Protein AF-A0AAV7T1Q2-F1 (afdb_monomer_lite)

InterPro domains:
  IPR001915 Peptidase M48 [PF01435] (232-404)
  IPR051156 Mitochondrial and Outer Membrane Metalloprotease [PTHR22726] (115-430)

Radius of gyration: 31.78 Å; chains: 1; bounding box: 111×79×81 Å

Organism: Pleurodeles waltl (NCBI:txid8319)

Sequence (479 aa):
MTGPFHSNQQQNASTSRVFCDELKQLLSNPKLPPSYTSIPLGMITYNNSRSHRFLSSLTGRHTPPLNAHLQMGLYGALASKGFQISRHIHTSPRANLLIPPQVWLLLKPAQKLFAIIIGRSFRKWWKALPPNKQDLFKENVRRNKWKLLASLSALGVVFILFYFTHVEESPITGRSRLLVFRKEHYAFLTNLEYEGLIEEFKDQMLPERDPRHLVVQKVVDNLTKCNGDLPAISETKWDVHVVEKSEINAFVLPNGQIFVYTGLLEAVEDVHQLSYMLGHEIAHVLLEHTAEMGSVSHVLDFLFLISLMMIWAICPLDSLAVLGQWIQSKLKEFMFDKPYGRALEAEADKVGLQLAAKACVDIRAGPVFWQQMDLAGTLEGSPQIPEWLSTHPSHENRAEHLNRLLPEALKLRESCNCPALGDPDPRLVFLLTKRELLQNFHQEGTTAPESVNTNEMSLPPQVQEKHTVLAAGNALAKK

Secondary structure (DSSP, 8-state):
-----SSSHHHHHHHHHHHHHHHHHHHT------------S---------------------PPPP----------------------------------HHHHHHHHHHHHHHHHHHHHHHHHHHHHS-HHHHHHHHHHHHHTHHHHHHHHHHHHHHHHHHHHHHEEE-TTT--EEE--S-HHHHHHHHHHHHHHHHHHHTTTBPPTTSHHHHHHHHHHHHHHHHTTTSHHHHTSPPEEEEE--SS--EEE-TTSEEEEEHHHHHH-SSHHHHHHHHHHHHHHHHTTHHHHHHHHHHHHHHHHHHHHHHHHHH-SSHHHHHHHHHHHHHHHIIIIIHHHHHHHHHHHHHHHHHHHHHTT--TTHHHHHHHHHHHHHHHTTPPPPPGGG-SSPPHHHHHHHHHHHHHHHHHHHHHTTPPPPPSSPHHHHHHHHHHHHHHHHHHHHH-----------------------SS--------

Structure (mmCIF, N/CA/C/O backbone):
data_AF-A0AAV7T1Q2-F1
#
_entry.id   AF-A0AAV7T1Q2-F1
#
loop_
_atom_site.group_PDB
_atom_site.id
_atom_site.type_symbol
_atom_site.label_atom_id
_atom_site.label_alt_id
_atom_site.label_comp_id
_atom_site.label_asym_id
_atom_site.label_entity_id
_atom_site.label_seq_id
_atom_site.pdbx_PDB_ins_code
_atom_site.Cartn_x
_atom_site.Cartn_y
_atom_site.Cartn_z
_atom_site.occupancy
_atom_site.B_iso_or_equiv
_atom_site.auth_seq_id
_atom_site.auth_comp_id
_atom_site.auth_asym_id
_atom_site.auth_atom_id
_atom_site.pdbx_PDB_model_num
ATOM 1 N N . MET A 1 1 ? -6.227 -33.404 -3.892 1.00 30.22 1 MET A N 1
ATOM 2 C CA . MET A 1 1 ? -6.908 -33.353 -5.201 1.00 30.22 1 MET A CA 1
ATOM 3 C C . MET A 1 1 ? -6.366 -32.144 -5.941 1.00 30.22 1 MET A C 1
ATOM 5 O O . MET A 1 1 ? -6.645 -31.023 -5.549 1.00 30.22 1 MET A O 1
ATOM 9 N N . THR A 1 2 ? -5.482 -32.382 -6.902 1.00 35.16 2 THR A N 1
ATOM 10 C CA . THR A 1 2 ? -4.824 -31.374 -7.742 1.00 35.16 2 THR A CA 1
ATOM 11 C C . THR A 1 2 ? -5.801 -30.897 -8.821 1.00 35.16 2 THR A C 1
ATOM 13 O O . THR A 1 2 ? -6.158 -31.676 -9.703 1.00 35.16 2 THR A O 1
ATOM 16 N N . GLY A 1 3 ? -6.280 -29.655 -8.705 1.00 26.55 3 GLY A N 1
ATOM 17 C CA . GLY A 1 3 ? -7.127 -28.965 -9.691 1.00 26.55 3 GLY A CA 1
ATOM 18 C C . GLY A 1 3 ? -6.313 -28.087 -10.660 1.00 26.55 3 GLY A C 1
ATOM 19 O O . GLY A 1 3 ? -5.124 -27.879 -10.430 1.00 26.55 3 GLY A O 1
ATOM 20 N N . PRO A 1 4 ? -6.909 -27.617 -11.769 1.00 34.19 4 PRO A N 1
ATOM 21 C CA . PRO A 1 4 ? -6.263 -27.583 -13.080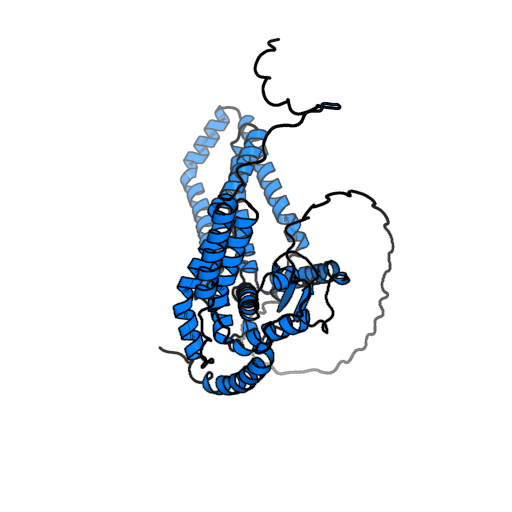 1.00 34.19 4 PRO A CA 1
ATOM 22 C C . PRO A 1 4 ? -5.568 -26.245 -13.380 1.00 34.19 4 PRO A C 1
ATOM 24 O O . PRO A 1 4 ? -6.217 -25.281 -13.762 1.00 34.19 4 PRO A O 1
ATOM 27 N N . PHE A 1 5 ? -4.237 -26.202 -13.279 1.00 35.53 5 PHE A N 1
ATOM 28 C CA . PHE A 1 5 ? -3.419 -25.056 -13.721 1.00 35.53 5 PHE A CA 1
ATOM 29 C C . PHE A 1 5 ? -2.626 -25.311 -15.020 1.00 35.53 5 PHE A C 1
ATOM 31 O O . PHE A 1 5 ? -2.004 -24.396 -15.550 1.00 35.53 5 PHE A O 1
ATOM 38 N N . HIS A 1 6 ? -2.650 -26.530 -15.574 1.00 33.78 6 HIS A N 1
ATOM 39 C CA . HIS A 1 6 ? -1.705 -26.913 -16.634 1.00 33.78 6 HIS A CA 1
ATOM 40 C C . HIS A 1 6 ? -2.164 -26.702 -18.088 1.00 33.78 6 HIS A C 1
ATOM 42 O O . HIS A 1 6 ? -1.306 -26.627 -18.964 1.00 33.78 6 HIS A O 1
ATOM 48 N N . SER A 1 7 ? -3.461 -26.576 -18.395 1.00 30.11 7 SER A N 1
ATOM 49 C CA . SER A 1 7 ? -3.906 -26.551 -19.805 1.00 30.11 7 SER A CA 1
ATOM 50 C C . SER A 1 7 ? -3.884 -25.166 -20.469 1.00 30.11 7 SER A C 1
ATOM 52 O O . SER A 1 7 ? -3.727 -25.095 -21.683 1.00 30.11 7 SER A O 1
ATOM 54 N N . ASN A 1 8 ? -3.976 -24.067 -19.708 1.00 33.72 8 ASN A N 1
ATOM 55 C CA . ASN A 1 8 ? -3.970 -22.702 -20.270 1.00 33.72 8 ASN A CA 1
ATOM 56 C C . ASN A 1 8 ? -2.561 -22.097 -20.443 1.00 33.72 8 ASN A C 1
ATOM 58 O O . ASN A 1 8 ? -2.409 -21.074 -21.107 1.00 33.72 8 ASN A O 1
ATOM 62 N N . GLN A 1 9 ? -1.511 -22.731 -19.906 1.00 39.84 9 GLN A N 1
ATOM 63 C CA . GLN A 1 9 ? -0.128 -22.241 -20.018 1.00 39.84 9 GLN A CA 1
ATOM 64 C C . GLN A 1 9 ? 0.452 -22.357 -21.439 1.00 39.84 9 GLN A C 1
ATOM 66 O O . GLN A 1 9 ? 1.256 -21.520 -21.845 1.00 39.84 9 GLN A O 1
ATOM 71 N N . GLN A 1 10 ? 0.053 -23.367 -22.222 1.00 32.31 10 GLN A N 1
ATOM 72 C CA . GLN A 1 10 ? 0.663 -23.625 -23.535 1.00 32.31 10 GLN A CA 1
ATOM 73 C C . GLN A 1 10 ? 0.197 -22.669 -24.643 1.00 32.31 10 GLN A C 1
ATOM 75 O O . GLN A 1 10 ? 1.005 -22.319 -25.502 1.00 32.31 10 GLN A O 1
ATOM 80 N N . GLN A 1 11 ? -1.058 -22.205 -24.624 1.00 30.73 11 GLN A N 1
ATOM 81 C CA . GLN A 1 11 ? -1.548 -21.231 -25.611 1.00 30.73 11 GLN A CA 1
ATOM 82 C C . GLN A 1 11 ? -1.001 -19.819 -25.343 1.00 30.73 11 GLN A C 1
ATOM 84 O O . GLN A 1 11 ? -0.517 -19.172 -26.274 1.00 30.73 11 GLN A O 1
ATOM 89 N N . ASN A 1 12 ? -0.936 -19.395 -24.076 1.00 42.00 12 ASN A N 1
ATOM 90 C CA . ASN A 1 12 ? -0.398 -18.084 -23.682 1.00 42.00 12 ASN A CA 1
ATOM 91 C C . ASN A 1 12 ? 1.118 -17.944 -23.939 1.00 42.00 12 ASN A C 1
ATOM 93 O O . ASN A 1 12 ? 1.607 -16.848 -24.216 1.00 42.00 12 ASN A O 1
ATOM 97 N N . ALA A 1 13 ? 1.864 -19.056 -23.949 1.00 36.94 13 ALA A N 1
ATOM 98 C CA . ALA A 1 13 ? 3.296 -19.083 -24.268 1.00 36.94 13 ALA A CA 1
ATOM 99 C C . ALA A 1 13 ? 3.625 -18.776 -25.745 1.00 36.94 13 ALA A C 1
ATOM 101 O O . ALA A 1 13 ? 4.791 -18.552 -26.080 1.00 36.94 13 ALA A O 1
ATOM 102 N N . SER A 1 14 ? 2.634 -18.807 -26.644 1.00 32.53 14 SER A N 1
ATOM 103 C CA . SER A 1 14 ? 2.815 -18.482 -28.068 1.00 32.53 14 SER A CA 1
ATOM 104 C C . SER A 1 14 ? 2.631 -16.985 -28.347 1.00 32.53 14 SER A C 1
ATOM 106 O O . SER A 1 14 ? 3.422 -16.392 -29.075 1.00 32.53 14 SER A O 1
ATOM 108 N N . THR A 1 15 ? 1.661 -16.352 -27.684 1.00 38.06 15 THR A N 1
ATOM 109 C CA . THR A 1 15 ? 1.371 -14.914 -27.783 1.00 38.06 15 THR A CA 1
ATOM 110 C C . THR A 1 15 ? 2.404 -14.070 -27.028 1.00 38.06 15 THR A C 1
ATOM 112 O O . THR A 1 15 ? 2.799 -13.011 -27.506 1.00 38.06 15 THR A O 1
ATOM 115 N N . SER A 1 16 ? 2.923 -14.578 -25.901 1.00 43.94 16 SER A N 1
ATOM 116 C CA . SER A 1 16 ? 4.033 -13.965 -25.152 1.00 43.94 16 SER A CA 1
ATOM 117 C C . SER A 1 16 ? 5.352 -13.949 -25.949 1.00 43.94 16 SER A C 1
ATOM 119 O O . SER A 1 16 ? 6.086 -12.964 -25.905 1.00 43.94 16 SER A O 1
ATOM 121 N N . ARG A 1 17 ? 5.623 -14.978 -26.771 1.00 40.69 17 ARG A N 1
ATOM 122 C CA . ARG A 1 17 ? 6.843 -15.066 -27.599 1.00 40.69 17 ARG A CA 1
ATOM 123 C C . ARG A 1 17 ? 6.948 -13.972 -28.663 1.00 40.69 17 ARG A C 1
ATOM 125 O O . ARG A 1 17 ? 8.002 -13.359 -28.783 1.00 40.69 17 ARG A O 1
ATOM 132 N N . VAL A 1 18 ? 5.867 -13.711 -29.401 1.00 41.66 18 VAL A N 1
ATOM 133 C CA . VAL A 1 18 ? 5.859 -12.714 -30.492 1.00 41.66 18 VAL A CA 1
ATOM 134 C C . VAL A 1 18 ? 6.103 -11.300 -29.953 1.00 41.66 18 VAL A C 1
ATOM 136 O O . VAL A 1 18 ? 6.809 -10.515 -30.577 1.00 41.66 18 VAL A O 1
ATOM 139 N N . PHE A 1 19 ? 5.595 -11.000 -28.754 1.00 39.97 19 PHE A N 1
ATOM 140 C CA . PHE A 1 19 ? 5.717 -9.675 -28.148 1.00 39.97 19 PHE A CA 1
ATOM 141 C C . PHE A 1 19 ? 7.036 -9.479 -27.377 1.00 39.97 19 PHE A C 1
ATOM 143 O O . PHE A 1 19 ? 7.607 -8.391 -27.409 1.00 39.97 19 PHE A O 1
ATOM 150 N N . CYS A 1 20 ? 7.590 -10.527 -26.749 1.00 41.19 20 CYS A N 1
ATOM 151 C CA . CYS A 1 20 ? 8.935 -10.470 -26.159 1.00 41.19 20 CYS A CA 1
ATOM 152 C C . CYS A 1 20 ? 10.026 -10.184 -27.207 1.00 41.19 20 CYS A C 1
ATOM 154 O O . CYS A 1 20 ? 11.028 -9.546 -26.880 1.00 41.19 20 CYS A O 1
ATOM 156 N N . ASP A 1 21 ? 9.840 -10.621 -28.455 1.00 37.75 21 ASP A N 1
ATOM 157 C CA . ASP A 1 21 ? 10.776 -10.329 -29.543 1.00 37.75 21 ASP A CA 1
ATOM 158 C C . ASP A 1 21 ? 10.615 -8.895 -30.103 1.00 37.75 21 ASP A C 1
ATOM 160 O O . ASP A 1 21 ? 11.623 -8.274 -30.442 1.00 37.75 21 ASP A O 1
ATOM 164 N N . GLU A 1 22 ? 9.413 -8.299 -30.084 1.00 40.31 22 GLU A N 1
ATOM 165 C CA . GLU A 1 22 ? 9.223 -6.852 -30.337 1.00 40.31 22 GLU A CA 1
ATOM 166 C C . GLU A 1 22 ? 9.807 -5.983 -29.206 1.00 40.31 22 GLU A C 1
ATOM 168 O O . GLU A 1 22 ? 10.406 -4.933 -29.459 1.00 40.31 22 GLU A O 1
ATOM 173 N N . LEU A 1 23 ? 9.721 -6.446 -27.951 1.00 44.62 23 LEU A N 1
ATOM 174 C CA . LEU A 1 23 ? 10.321 -5.779 -26.792 1.00 44.62 23 LEU A CA 1
ATOM 175 C C . LEU A 1 23 ? 11.858 -5.799 -26.868 1.00 44.62 23 LEU A C 1
ATOM 177 O O . LEU A 1 23 ? 12.490 -4.811 -26.511 1.00 44.62 23 LEU A O 1
ATOM 181 N N . LYS A 1 24 ? 12.479 -6.863 -27.404 1.00 40.62 24 LYS A N 1
ATOM 182 C CA . LYS A 1 24 ? 13.938 -6.912 -27.646 1.00 40.62 24 LYS A CA 1
ATOM 183 C C . LYS A 1 24 ? 14.424 -5.834 -28.614 1.00 40.62 24 LYS A C 1
ATOM 185 O O . LYS A 1 24 ? 15.546 -5.364 -28.449 1.00 40.62 24 LYS A O 1
ATOM 190 N N . GLN A 1 25 ? 13.621 -5.433 -29.602 1.00 38.41 25 GLN A N 1
ATOM 191 C CA . GLN A 1 25 ? 13.985 -4.381 -30.565 1.00 38.41 25 GLN A CA 1
ATOM 192 C C . GLN A 1 25 ? 13.845 -2.959 -29.997 1.00 38.41 25 GLN A C 1
ATOM 194 O O . GLN A 1 25 ? 14.485 -2.037 -30.494 1.00 38.41 25 GLN A O 1
ATOM 199 N N . LEU A 1 26 ? 13.042 -2.778 -28.944 1.00 39.50 26 LEU A N 1
ATOM 200 C CA . LEU A 1 26 ? 12.856 -1.495 -28.256 1.00 39.50 26 LEU A CA 1
ATOM 201 C C . LEU A 1 26 ? 13.727 -1.356 -26.993 1.00 39.50 26 LEU A C 1
ATOM 203 O O . LEU A 1 26 ? 14.241 -0.273 -26.734 1.00 39.50 26 LEU A O 1
ATOM 207 N N . LEU A 1 27 ? 13.952 -2.443 -26.245 1.00 45.72 27 LEU A N 1
ATOM 208 C CA . LEU A 1 27 ? 14.825 -2.502 -25.061 1.00 45.72 27 LEU A CA 1
ATOM 209 C C . LEU A 1 27 ? 16.320 -2.549 -25.401 1.00 45.72 27 LEU A C 1
ATOM 211 O O . LEU A 1 27 ? 17.159 -2.397 -24.520 1.00 45.72 27 LEU A O 1
ATOM 215 N N . SER A 1 28 ? 16.671 -2.735 -26.675 1.00 39.62 28 SER A N 1
ATOM 216 C CA . SER A 1 28 ? 18.051 -2.612 -27.158 1.00 39.62 28 SER A CA 1
ATOM 217 C C . SER A 1 28 ? 18.525 -1.156 -27.256 1.00 39.62 28 SER A C 1
ATOM 219 O O . SER A 1 28 ? 19.693 -0.925 -27.565 1.00 39.62 28 SER A O 1
ATOM 221 N N . ASN A 1 29 ? 17.665 -0.177 -26.939 1.00 38.78 29 ASN A N 1
ATOM 222 C CA . ASN A 1 29 ? 18.062 1.210 -26.726 1.00 38.78 29 ASN A CA 1
ATOM 223 C C . ASN A 1 29 ? 17.765 1.628 -25.267 1.00 38.78 29 ASN A C 1
ATOM 225 O O . ASN A 1 29 ? 16.670 2.102 -24.968 1.00 38.78 29 ASN A O 1
ATOM 229 N N . PRO A 1 30 ? 18.715 1.422 -24.336 1.00 39.88 30 PRO A N 1
ATOM 230 C CA . PRO A 1 30 ? 18.484 1.517 -22.890 1.00 39.88 30 PRO A CA 1
ATOM 231 C C . PRO A 1 30 ? 18.443 2.950 -22.343 1.00 39.88 30 PRO A C 1
ATOM 233 O O . PRO A 1 30 ? 18.282 3.139 -21.144 1.00 39.88 30 PRO A O 1
ATOM 236 N N . LYS A 1 31 ? 18.615 3.975 -23.184 1.00 35.12 31 LYS A N 1
ATOM 237 C CA . LYS A 1 31 ? 18.637 5.365 -22.726 1.00 35.12 31 LYS A CA 1
ATOM 238 C C . LYS A 1 31 ? 17.282 6.017 -22.974 1.00 35.12 31 LYS A C 1
ATOM 240 O O . LYS A 1 31 ? 16.915 6.266 -24.123 1.00 35.12 31 LYS A O 1
ATOM 245 N N . LEU A 1 32 ? 16.585 6.361 -21.888 1.00 42.50 32 LEU A N 1
ATOM 246 C CA . LEU A 1 32 ? 15.683 7.516 -21.894 1.00 42.50 32 LEU A CA 1
ATOM 247 C C . LEU A 1 32 ? 16.417 8.699 -22.564 1.00 42.50 32 LEU A C 1
ATOM 249 O O . LEU A 1 32 ? 17.643 8.797 -22.429 1.00 42.50 32 LEU A O 1
ATOM 253 N N . PRO A 1 33 ? 15.725 9.546 -23.352 1.00 29.47 33 PRO A N 1
ATOM 254 C CA . PRO A 1 33 ? 16.381 10.603 -24.116 1.00 29.47 33 PRO A CA 1
ATOM 255 C C . PRO A 1 33 ? 17.316 11.417 -23.208 1.00 29.47 33 PRO A C 1
ATOM 257 O O . PRO A 1 33 ? 16.921 11.778 -22.100 1.00 29.47 33 PRO A O 1
ATOM 260 N N . PRO A 1 34 ? 18.564 11.681 -23.636 1.00 29.47 34 PRO A N 1
ATOM 261 C CA . PRO A 1 34 ? 19.536 12.338 -22.789 1.00 29.47 34 PRO A CA 1
ATOM 262 C C . PRO A 1 34 ? 19.145 13.806 -22.644 1.00 29.47 34 PRO A C 1
ATOM 264 O O . PRO A 1 34 ? 19.302 14.601 -23.568 1.00 29.47 34 PRO A O 1
ATOM 267 N N . SER A 1 35 ? 18.686 14.177 -21.460 1.00 31.19 35 SER A N 1
ATOM 268 C CA . SER A 1 35 ? 18.741 15.554 -20.995 1.00 31.19 35 SER A CA 1
ATOM 269 C C . SER A 1 35 ? 19.265 15.539 -19.566 1.00 31.19 35 SER A C 1
ATOM 271 O O . SER A 1 35 ? 18.611 15.021 -18.670 1.00 31.19 35 SER A O 1
ATOM 273 N N . TYR A 1 36 ? 20.464 16.110 -19.414 1.00 31.45 36 TYR A N 1
ATOM 274 C CA . TYR A 1 36 ? 21.195 16.374 -18.169 1.00 31.45 36 TYR A CA 1
ATOM 275 C C . TYR A 1 36 ? 22.002 15.216 -17.559 1.00 31.45 36 TYR A C 1
ATOM 277 O O . TYR A 1 36 ? 21.987 14.978 -16.359 1.00 31.45 36 TYR A O 1
ATOM 285 N N . THR A 1 37 ? 22.882 14.602 -18.359 1.00 27.62 37 THR A N 1
ATOM 286 C CA . THR A 1 37 ? 24.175 14.133 -17.825 1.00 27.62 37 THR A CA 1
ATOM 287 C C . THR A 1 37 ? 25.072 15.333 -17.534 1.00 27.62 37 THR A C 1
ATOM 289 O O . THR A 1 37 ? 25.937 15.701 -18.325 1.00 27.62 37 THR A O 1
ATOM 292 N N . SER A 1 38 ? 24.828 15.957 -16.393 1.00 25.98 38 SER A N 1
ATOM 293 C CA . SER A 1 38 ? 25.818 16.694 -15.621 1.00 25.98 38 SER A CA 1
ATOM 294 C C . SER A 1 38 ? 25.221 16.841 -14.235 1.00 25.98 38 SER A C 1
ATOM 296 O O . SER A 1 38 ? 24.263 17.588 -14.059 1.00 25.98 38 SER A O 1
ATOM 298 N N . ILE A 1 39 ? 25.770 16.120 -13.267 1.00 27.19 39 ILE A N 1
ATOM 299 C CA . ILE A 1 39 ? 25.642 16.490 -11.866 1.00 27.19 39 ILE A CA 1
ATOM 300 C C . ILE A 1 39 ? 26.695 17.582 -11.644 1.00 27.19 39 ILE A C 1
ATOM 302 O O . ILE A 1 39 ? 27.881 17.256 -11.590 1.00 27.19 39 ILE A O 1
ATOM 306 N N . PRO A 1 40 ? 26.342 18.870 -11.518 1.00 24.72 40 PRO A N 1
ATOM 307 C CA . PRO A 1 40 ? 27.073 19.741 -10.629 1.00 24.72 40 PRO A CA 1
ATOM 308 C C . PRO A 1 40 ? 26.441 19.597 -9.242 1.00 24.72 40 PRO A C 1
ATOM 310 O O . PRO A 1 40 ? 25.278 19.942 -9.032 1.00 24.72 40 PRO A O 1
ATOM 313 N N . LEU A 1 41 ? 27.219 19.094 -8.280 1.00 30.95 41 LEU A N 1
ATOM 314 C CA . LEU A 1 41 ? 26.967 19.341 -6.862 1.00 30.95 41 LEU A CA 1
ATOM 315 C C . LEU A 1 41 ? 26.940 20.869 -6.667 1.00 30.95 41 LEU A C 1
ATOM 317 O O . LEU A 1 41 ? 27.984 21.514 -6.598 1.00 30.95 41 LEU A O 1
ATOM 321 N N . GLY A 1 42 ? 25.753 21.470 -6.647 1.00 29.39 42 GLY A N 1
ATOM 322 C CA . GLY A 1 42 ? 25.614 22.909 -6.461 1.00 29.39 42 GLY A CA 1
ATOM 323 C C . GLY A 1 42 ? 24.217 23.426 -6.781 1.00 29.39 42 GLY A C 1
ATOM 324 O O . GLY A 1 42 ? 23.853 23.542 -7.942 1.00 29.39 42 GLY A O 1
ATOM 325 N N . MET A 1 43 ? 23.508 23.840 -5.726 1.00 25.77 43 MET A N 1
ATOM 326 C CA . MET A 1 43 ? 22.202 24.523 -5.700 1.00 25.77 43 MET A CA 1
ATOM 327 C C . MET A 1 43 ? 20.942 23.645 -5.699 1.00 25.77 43 MET A C 1
ATOM 329 O O . MET A 1 43 ? 20.127 23.694 -6.613 1.00 25.77 43 MET A O 1
ATOM 333 N N . ILE A 1 44 ? 20.682 22.991 -4.564 1.00 25.56 44 ILE A N 1
ATOM 334 C CA . ILE A 1 44 ? 19.310 22.885 -4.048 1.00 25.56 44 ILE A CA 1
ATOM 335 C C . ILE A 1 44 ? 19.177 23.938 -2.943 1.00 25.56 44 ILE A C 1
ATOM 337 O O . ILE A 1 44 ? 19.431 23.681 -1.769 1.00 25.56 44 ILE A O 1
ATOM 341 N N . THR A 1 45 ? 18.834 25.169 -3.322 1.00 24.28 45 THR A N 1
ATOM 342 C CA . THR A 1 45 ? 18.328 26.173 -2.379 1.00 24.28 45 THR A CA 1
ATOM 343 C C . THR A 1 45 ? 16.811 26.225 -2.517 1.00 24.28 45 THR A C 1
ATOM 345 O O . THR A 1 45 ? 16.250 26.856 -3.409 1.00 24.28 45 THR A O 1
ATOM 348 N N . TYR A 1 46 ? 16.132 25.517 -1.616 1.00 27.70 46 TYR A N 1
ATOM 349 C CA . TYR A 1 46 ? 14.680 25.556 -1.458 1.00 27.70 46 TYR A CA 1
ATOM 350 C C . TYR A 1 46 ? 14.266 26.963 -0.997 1.00 27.70 46 TYR A C 1
ATOM 352 O O . TYR A 1 46 ? 14.460 27.328 0.164 1.00 27.70 46 TYR A O 1
ATOM 360 N N . ASN A 1 47 ? 13.715 27.784 -1.896 1.00 23.72 47 ASN A N 1
ATOM 361 C CA . ASN A 1 47 ? 13.175 29.089 -1.522 1.00 23.72 47 ASN A CA 1
ATOM 362 C C . ASN A 1 47 ? 11.698 28.954 -1.136 1.00 23.72 47 ASN A C 1
ATOM 364 O O . ASN A 1 47 ? 10.798 28.909 -1.972 1.00 23.72 47 ASN A O 1
ATOM 368 N N . ASN A 1 48 ? 11.470 28.877 0.169 1.00 26.09 48 ASN A N 1
ATOM 369 C CA . ASN A 1 48 ? 10.160 28.844 0.793 1.00 26.09 48 ASN A CA 1
ATOM 370 C C . ASN A 1 48 ? 9.643 30.282 0.973 1.00 26.09 48 ASN A C 1
ATOM 372 O O . ASN A 1 48 ? 9.964 30.932 1.965 1.00 26.09 48 ASN A O 1
ATOM 376 N N . SER A 1 49 ? 8.859 30.807 0.025 1.00 24.20 49 SER A N 1
ATOM 377 C CA . SER A 1 49 ? 7.981 31.957 0.295 1.00 24.20 49 SER A CA 1
ATOM 378 C C . SER A 1 49 ? 6.915 32.180 -0.786 1.00 24.20 49 SER A C 1
ATOM 380 O O . SER A 1 49 ? 7.191 32.723 -1.849 1.00 24.20 49 SER A O 1
ATOM 382 N N . ARG A 1 50 ? 5.648 31.891 -0.469 1.00 24.39 50 ARG A N 1
ATOM 383 C CA . ARG A 1 50 ? 4.613 32.939 -0.381 1.00 24.39 50 ARG A CA 1
ATOM 384 C C . ARG A 1 50 ? 3.271 32.383 0.063 1.00 24.39 50 ARG A C 1
ATOM 386 O O . ARG A 1 50 ? 2.709 31.458 -0.505 1.00 24.39 50 ARG A O 1
ATOM 393 N N . SER A 1 51 ? 2.765 33.033 1.093 1.00 23.80 51 SER A N 1
ATOM 394 C CA . SER A 1 51 ? 1.493 32.808 1.738 1.00 23.80 51 SER A CA 1
ATOM 395 C C . SER A 1 51 ? 0.442 33.823 1.264 1.00 23.80 51 SER A C 1
ATOM 397 O O . SER A 1 51 ? 0.765 34.952 0.906 1.00 23.80 51 SER A O 1
ATOM 399 N N . HIS A 1 52 ? -0.822 33.394 1.367 1.00 25.28 52 HIS A N 1
ATOM 400 C CA . HIS A 1 52 ? -2.068 34.171 1.441 1.00 25.28 52 HIS A CA 1
ATOM 401 C C . HIS A 1 52 ? -2.483 35.044 0.242 1.00 25.28 52 HIS A C 1
ATOM 403 O O . HIS A 1 52 ? -1.890 36.083 -0.024 1.00 25.28 52 HIS A O 1
ATOM 409 N N . ARG A 1 53 ? -3.696 34.792 -0.279 1.00 24.25 53 ARG A N 1
ATOM 410 C CA . ARG A 1 53 ? -4.987 35.396 0.150 1.00 24.25 53 ARG A CA 1
ATOM 411 C C . ARG A 1 53 ? -5.926 35.448 -1.072 1.00 24.25 53 ARG A C 1
ATOM 413 O O . ARG A 1 53 ? -5.532 36.014 -2.077 1.00 24.25 53 ARG A O 1
ATOM 420 N N . PHE A 1 54 ? -7.143 34.906 -0.982 1.00 23.91 54 PHE A N 1
ATOM 421 C CA . PHE A 1 54 ? -8.415 35.641 -1.141 1.00 23.91 54 PHE A CA 1
ATOM 422 C C . PHE A 1 54 ? -9.612 34.685 -1.268 1.00 23.91 54 PHE A C 1
ATOM 424 O O . PHE A 1 54 ? -9.661 33.808 -2.120 1.00 23.91 54 PHE A O 1
ATOM 431 N N . LEU A 1 55 ? -10.577 34.891 -0.372 1.00 23.16 55 LEU A N 1
ATOM 432 C CA . LEU A 1 55 ? -11.921 34.327 -0.388 1.00 23.16 55 LEU A CA 1
ATOM 433 C C . LEU A 1 55 ? -12.874 35.260 -1.150 1.00 23.16 55 LEU A C 1
ATOM 435 O O . LEU A 1 55 ? -12.654 36.469 -1.205 1.00 23.16 55 LEU A O 1
ATOM 439 N N . SER A 1 56 ? -14.005 34.667 -1.539 1.00 23.98 56 SER A N 1
ATOM 440 C CA . SER A 1 56 ? -15.309 35.248 -1.900 1.00 23.98 56 SER A CA 1
ATOM 441 C C . SER A 1 56 ? -15.641 35.316 -3.394 1.00 23.98 56 SER A C 1
ATOM 443 O O . SER A 1 56 ? -15.129 36.138 -4.139 1.00 23.98 56 SER A O 1
ATOM 445 N N . SER A 1 57 ? -16.594 34.476 -3.802 1.00 24.55 57 SER A N 1
ATOM 446 C CA . SER A 1 57 ? -17.858 34.944 -4.378 1.00 24.55 57 SER A CA 1
ATOM 447 C C . SER A 1 57 ? -18.839 33.773 -4.475 1.00 24.55 57 SER A C 1
ATOM 449 O O . SER A 1 57 ? -18.569 32.752 -5.100 1.00 24.55 57 SER A O 1
ATOM 451 N N . LEU A 1 58 ? -19.965 33.926 -3.785 1.00 25.59 58 LEU A N 1
ATOM 452 C CA . LEU A 1 58 ? -21.145 33.077 -3.852 1.00 25.59 58 LEU A CA 1
ATOM 453 C C . LEU A 1 58 ? -22.063 33.561 -4.983 1.00 25.59 58 LEU A C 1
ATOM 455 O O . LEU A 1 58 ? -22.097 34.745 -5.305 1.00 25.59 58 LEU A O 1
ATOM 459 N N . THR A 1 59 ? -22.948 32.649 -5.384 1.00 26.67 59 THR A N 1
ATOM 460 C CA . THR A 1 59 ? -24.258 32.838 -6.038 1.00 26.67 59 THR A CA 1
ATOM 461 C C . THR A 1 59 ? -24.321 32.612 -7.550 1.00 26.67 59 THR A C 1
ATOM 463 O O . THR A 1 59 ? -23.732 33.318 -8.354 1.00 26.67 59 THR A O 1
ATOM 466 N N . GLY A 1 60 ? -25.127 31.614 -7.917 1.00 25.84 60 GLY A N 1
ATOM 467 C CA . GLY A 1 60 ? -25.517 31.304 -9.288 1.00 25.84 60 GLY A CA 1
ATOM 468 C C . GLY A 1 60 ? -26.432 30.082 -9.316 1.00 25.84 60 GLY A C 1
ATOM 469 O O . GLY A 1 60 ? -26.001 28.987 -9.647 1.00 25.84 60 GLY A O 1
ATOM 470 N N . ARG A 1 61 ? -27.687 30.254 -8.880 1.00 26.42 61 ARG A N 1
ATOM 471 C CA . ARG A 1 61 ? -28.757 29.253 -9.027 1.00 26.42 61 ARG A CA 1
ATOM 472 C C . ARG A 1 61 ? -29.075 29.073 -10.511 1.00 26.42 61 ARG A C 1
ATOM 474 O O . ARG A 1 61 ? -29.366 30.070 -11.157 1.00 26.42 61 ARG A O 1
ATOM 481 N N . HIS A 1 62 ? -29.193 27.835 -10.984 1.00 30.34 62 HIS A N 1
ATOM 482 C CA . HIS A 1 62 ? -30.076 27.517 -12.106 1.00 30.34 62 HIS A CA 1
ATOM 483 C C . HIS A 1 62 ? -30.775 26.169 -11.887 1.00 30.34 62 HIS A C 1
ATOM 485 O O . HIS A 1 62 ? -30.155 25.134 -11.669 1.00 30.34 62 HIS A O 1
ATOM 491 N N . THR A 1 63 ? -32.102 26.239 -11.893 1.00 31.11 63 THR A N 1
ATOM 492 C CA . THR A 1 63 ? -33.080 25.146 -11.890 1.00 31.11 63 THR A CA 1
ATOM 493 C C . THR A 1 63 ? -33.214 24.525 -13.287 1.00 31.11 63 THR A C 1
ATOM 495 O O . THR A 1 63 ? -33.182 25.283 -14.259 1.00 31.11 63 THR A O 1
ATOM 498 N N . PRO A 1 64 ? -33.463 23.210 -13.425 1.00 32.84 64 PRO A N 1
ATOM 499 C CA . PRO A 1 64 ? -33.822 22.594 -14.703 1.00 32.84 64 PRO A CA 1
ATOM 500 C C . PRO A 1 64 ? -35.352 22.570 -14.911 1.00 32.84 64 PRO A C 1
ATOM 502 O O . PRO A 1 64 ? -36.092 22.525 -13.923 1.00 32.84 64 PRO A O 1
ATOM 505 N N . PRO A 1 65 ? -35.864 22.553 -16.156 1.00 34.62 65 PRO A N 1
ATOM 506 C CA . PRO A 1 65 ? -37.275 22.295 -16.401 1.00 34.62 65 PRO A CA 1
ATOM 507 C C . PRO A 1 65 ? -37.560 20.796 -16.577 1.00 34.62 65 PRO A C 1
ATOM 509 O O . PRO A 1 65 ? -36.864 20.080 -17.296 1.00 34.62 65 PRO A O 1
ATOM 512 N N . LEU A 1 66 ? -38.643 20.355 -15.933 1.00 28.02 66 LEU A N 1
ATOM 513 C CA . LEU A 1 66 ? -39.408 19.164 -16.293 1.00 28.02 66 LEU A CA 1
ATOM 514 C C . LEU A 1 66 ? -40.067 19.365 -17.664 1.00 28.02 66 LEU A C 1
ATOM 516 O O . LEU A 1 66 ? -40.630 20.426 -17.918 1.00 28.02 66 LEU A O 1
ATOM 520 N N . ASN A 1 67 ? -40.149 18.297 -18.456 1.00 28.92 67 ASN A N 1
ATOM 521 C CA . ASN A 1 67 ? -41.339 18.033 -19.258 1.00 28.92 67 ASN A CA 1
ATOM 522 C C . ASN A 1 67 ? -41.615 16.531 -19.328 1.00 28.92 67 ASN A C 1
ATOM 524 O O . ASN A 1 67 ? -40.730 15.713 -19.567 1.00 28.92 67 ASN A O 1
ATOM 528 N N . ALA A 1 68 ? -42.876 16.209 -19.064 1.00 27.88 68 ALA A N 1
ATOM 529 C CA . ALA A 1 68 ? -43.469 14.890 -19.115 1.00 27.88 68 ALA A CA 1
ATOM 530 C C . ALA A 1 68 ? -43.851 14.524 -20.555 1.00 27.88 68 ALA A C 1
ATOM 532 O O . ALA A 1 68 ? -44.292 15.386 -21.311 1.00 27.88 68 ALA A O 1
ATOM 533 N N . HIS A 1 69 ? -43.817 13.233 -20.883 1.00 29.36 69 HIS A N 1
ATOM 534 C CA . HIS A 1 69 ? -44.778 12.676 -21.827 1.00 29.36 69 HIS A CA 1
ATOM 535 C C . HIS A 1 69 ? -45.246 11.293 -21.374 1.00 29.36 69 HIS A C 1
ATOM 537 O O . HIS A 1 69 ? -44.471 10.360 -21.182 1.00 29.36 69 HIS A O 1
ATOM 543 N N . LEU A 1 70 ? -46.558 11.231 -21.173 1.00 27.58 70 LEU A N 1
ATOM 544 C CA . LEU A 1 70 ? -47.387 10.070 -20.906 1.00 27.58 70 LEU A CA 1
ATOM 545 C C . LEU A 1 70 ? -47.762 9.433 -22.254 1.00 27.58 70 LEU A C 1
ATOM 547 O O . LEU A 1 70 ? -48.228 10.156 -23.135 1.00 27.58 70 LEU A O 1
ATOM 551 N N . GLN A 1 71 ? -47.688 8.107 -22.389 1.00 27.94 71 GLN A N 1
ATOM 552 C CA . GLN A 1 71 ? -48.645 7.392 -23.237 1.00 27.94 71 GLN A CA 1
ATOM 553 C C . GLN A 1 71 ? -48.847 5.943 -22.776 1.00 27.94 71 GLN A C 1
ATOM 555 O O . GLN A 1 71 ? -47.904 5.181 -22.585 1.00 27.94 71 GLN A O 1
ATOM 560 N N . MET A 1 72 ? -50.123 5.624 -22.554 1.00 27.03 72 MET A N 1
ATOM 561 C CA . MET A 1 72 ? -50.681 4.323 -22.194 1.00 27.03 72 MET A CA 1
ATOM 562 C C . MET A 1 72 ? -50.611 3.318 -23.351 1.00 27.03 72 MET A C 1
ATOM 564 O O . MET A 1 72 ? -50.787 3.687 -24.509 1.00 27.03 72 MET A O 1
ATOM 568 N N . GLY A 1 73 ? -50.542 2.033 -23.001 1.00 26.09 73 GLY A N 1
ATOM 569 C CA . GLY A 1 73 ? -50.957 0.915 -23.848 1.00 26.09 73 GLY A CA 1
ATOM 570 C C . GLY A 1 73 ? -51.404 -0.256 -22.973 1.00 26.09 73 GLY A C 1
ATOM 571 O O . GLY A 1 73 ? -50.600 -0.820 -22.239 1.00 26.09 73 GLY A O 1
ATOM 572 N N . LEU A 1 74 ? -52.699 -0.571 -23.014 1.00 24.48 74 LEU A N 1
ATOM 573 C CA . LEU A 1 74 ? -53.413 -1.530 -22.170 1.00 24.48 74 LEU A CA 1
ATOM 574 C C . LEU A 1 74 ? -54.068 -2.593 -23.065 1.00 24.48 74 LEU A C 1
ATOM 576 O O . LEU A 1 74 ? -54.925 -2.210 -23.842 1.00 24.48 74 LEU A O 1
ATOM 580 N N . TYR A 1 75 ? -53.700 -3.872 -22.935 1.00 27.95 75 TYR A N 1
ATOM 581 C CA . TYR A 1 75 ? -54.435 -5.110 -23.306 1.00 27.95 75 TYR A CA 1
ATOM 582 C C . TYR A 1 75 ? -53.625 -6.273 -22.675 1.00 27.95 75 TYR A C 1
ATOM 584 O O . TYR A 1 75 ? -52.403 -6.207 -22.690 1.00 27.95 75 TYR A O 1
ATOM 592 N N . GLY A 1 76 ? -54.126 -7.347 -22.061 1.00 27.44 76 GLY A N 1
ATOM 593 C CA . GLY A 1 76 ? -55.444 -7.959 -21.929 1.00 27.44 76 GLY A CA 1
ATOM 594 C C . GLY A 1 76 ? -55.343 -9.143 -20.937 1.00 27.44 76 GLY A C 1
ATOM 595 O O . GLY A 1 76 ? -54.260 -9.664 -20.679 1.00 27.44 76 GLY A O 1
ATOM 596 N N . ALA A 1 77 ? -56.477 -9.517 -20.347 1.00 25.86 77 ALA A N 1
ATOM 597 C CA . ALA A 1 77 ? -56.691 -10.619 -19.396 1.00 25.86 77 ALA A CA 1
ATOM 598 C C . ALA A 1 77 ? -56.628 -12.005 -20.116 1.00 25.86 77 ALA A C 1
ATOM 600 O O . ALA A 1 77 ? -56.690 -12.018 -21.337 1.00 25.86 77 ALA A O 1
ATOM 601 N N . LEU A 1 78 ? -56.541 -13.223 -19.549 1.00 26.22 78 LEU A N 1
ATOM 602 C CA . LEU A 1 78 ? -57.032 -13.836 -18.305 1.00 26.22 78 LEU A CA 1
ATOM 603 C C . LEU A 1 78 ? -56.507 -15.308 -18.224 1.00 26.22 78 LEU A C 1
ATOM 605 O O . LEU A 1 78 ? -56.356 -15.958 -19.251 1.00 26.22 78 LEU A O 1
ATOM 609 N N . ALA A 1 79 ? -56.388 -15.835 -16.996 1.00 27.38 79 ALA A N 1
ATOM 610 C CA . ALA A 1 79 ? -56.567 -17.239 -16.557 1.00 27.38 79 ALA A CA 1
ATOM 611 C C . ALA A 1 79 ? -55.543 -18.360 -16.896 1.00 27.38 79 ALA A C 1
ATOM 613 O O . ALA A 1 79 ? -55.521 -18.911 -17.987 1.00 27.38 79 ALA A O 1
ATOM 614 N N . SER A 1 80 ? -54.899 -18.907 -15.852 1.00 29.55 80 SER A N 1
ATOM 615 C CA . SER A 1 80 ? -55.212 -20.266 -15.359 1.00 29.55 80 SER A CA 1
ATOM 616 C C . SER A 1 80 ? -54.681 -20.479 -13.931 1.00 29.55 80 SER A C 1
ATOM 618 O O . SER A 1 80 ? -53.625 -19.980 -13.548 1.00 29.55 80 SER A O 1
ATOM 620 N N . LYS A 1 81 ? -55.482 -21.164 -13.106 1.00 31.97 81 LYS A N 1
ATOM 621 C CA . LYS A 1 81 ? -55.187 -21.519 -11.713 1.00 31.97 81 LYS A CA 1
ATOM 622 C C . LYS A 1 81 ? -54.208 -22.695 -11.675 1.00 31.97 81 LYS A C 1
ATOM 624 O O . LYS A 1 81 ? -54.519 -23.757 -12.201 1.00 31.97 81 LYS A O 1
ATOM 629 N N . GLY A 1 82 ? -53.105 -22.534 -10.953 1.00 27.23 82 GLY A N 1
ATOM 630 C CA . GLY A 1 82 ? -52.223 -23.617 -10.529 1.00 27.23 82 GLY A CA 1
ATOM 631 C C . GLY A 1 82 ? -51.662 -23.280 -9.155 1.00 27.23 82 GLY A C 1
ATOM 632 O O . GLY A 1 82 ? -50.827 -22.393 -9.019 1.00 27.23 82 GLY A O 1
ATOM 633 N N . PHE A 1 83 ? -52.176 -23.942 -8.122 1.00 31.67 83 PHE A N 1
ATOM 634 C CA . PHE A 1 83 ? -51.689 -23.819 -6.754 1.00 31.67 83 PHE A CA 1
ATOM 635 C C . PHE A 1 83 ? -50.316 -24.499 -6.669 1.00 31.67 83 PHE A C 1
ATOM 637 O O . PHE A 1 83 ? -50.231 -25.719 -6.558 1.00 31.67 83 PHE A O 1
ATOM 644 N N . GLN A 1 84 ? -49.241 -23.716 -6.760 1.00 28.58 84 GLN A N 1
ATOM 645 C CA . GLN A 1 84 ? -47.903 -24.140 -6.362 1.00 28.58 84 GLN A CA 1
ATOM 646 C C . GLN A 1 84 ? -47.441 -23.271 -5.199 1.00 28.58 84 GLN A C 1
ATOM 648 O O . GLN A 1 84 ? -47.341 -22.050 -5.307 1.00 28.58 84 GLN A O 1
ATOM 653 N N . ILE A 1 85 ? -47.168 -23.919 -4.069 1.00 35.62 85 ILE A N 1
ATOM 654 C CA . ILE A 1 85 ? -46.524 -23.306 -2.910 1.00 35.62 85 ILE A CA 1
ATOM 655 C C . ILE A 1 85 ? -45.053 -23.095 -3.287 1.00 35.62 85 ILE A C 1
ATOM 657 O O . ILE A 1 85 ? -44.185 -23.888 -2.936 1.00 35.62 85 ILE A O 1
ATOM 661 N N . SER A 1 86 ? -44.774 -22.031 -4.038 1.00 31.06 86 SER A N 1
ATOM 662 C CA . SER A 1 86 ? -43.425 -21.491 -4.144 1.00 31.06 86 SER A CA 1
ATOM 663 C C . SER A 1 86 ? -43.237 -20.513 -2.992 1.00 31.06 86 SER A C 1
ATOM 665 O O . SER A 1 86 ? -43.858 -19.449 -2.950 1.00 31.06 86 SER A O 1
ATOM 667 N N . ARG A 1 87 ? -42.389 -20.868 -2.023 1.00 35.34 87 ARG A N 1
ATOM 668 C CA . ARG A 1 87 ? -41.836 -19.894 -1.076 1.00 35.34 87 ARG A CA 1
ATOM 669 C C . ARG A 1 87 ? -40.844 -19.008 -1.834 1.00 35.34 87 ARG A C 1
ATOM 671 O O . ARG A 1 87 ? -39.638 -19.116 -1.647 1.00 35.34 87 ARG A O 1
ATOM 678 N N . HIS A 1 88 ? -41.356 -18.113 -2.674 1.00 30.23 88 HIS A N 1
ATOM 679 C CA . HIS A 1 88 ? -40.607 -16.936 -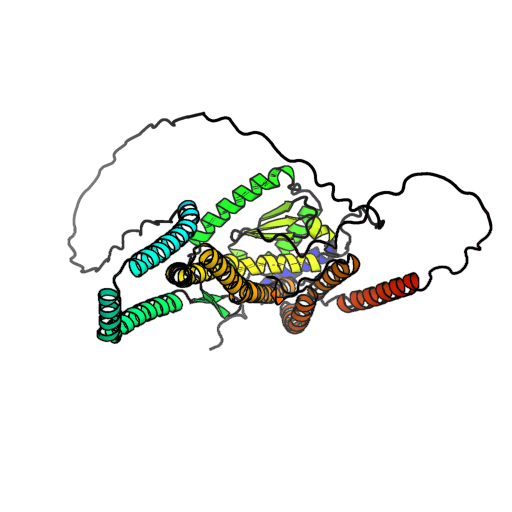3.082 1.00 30.23 88 HIS A CA 1
ATOM 680 C C . HIS A 1 88 ? -40.575 -15.994 -1.884 1.00 30.23 88 HIS A C 1
ATOM 682 O O . HIS A 1 88 ? -41.477 -15.187 -1.665 1.00 30.23 88 HIS A O 1
ATOM 688 N N . ILE A 1 89 ? -39.529 -16.126 -1.070 1.00 30.98 89 ILE A N 1
ATOM 689 C CA . ILE A 1 89 ? -39.098 -15.019 -0.227 1.00 30.98 89 ILE A CA 1
ATOM 690 C C . ILE A 1 89 ? -38.669 -13.933 -1.212 1.00 30.98 89 ILE A C 1
ATOM 692 O O . ILE A 1 89 ? -37.565 -13.963 -1.747 1.00 30.98 89 ILE A O 1
ATOM 696 N N . HIS A 1 90 ? -39.576 -13.003 -1.502 1.00 27.55 90 HIS A N 1
ATOM 697 C CA . HIS A 1 90 ? -39.216 -11.735 -2.109 1.00 27.55 90 HIS A CA 1
ATOM 698 C C . HIS A 1 90 ? -38.322 -11.006 -1.106 1.00 27.55 90 HIS A C 1
ATOM 700 O O . HIS A 1 90 ? -38.803 -10.317 -0.210 1.00 27.55 90 HIS A O 1
ATOM 706 N N . THR A 1 91 ? -37.006 -11.166 -1.229 1.00 36.12 91 THR A N 1
ATOM 707 C CA . THR A 1 91 ? -36.108 -10.120 -0.762 1.00 36.12 91 THR A CA 1
ATOM 708 C C . THR A 1 91 ? -36.334 -8.957 -1.714 1.00 36.12 91 THR A C 1
ATOM 710 O O . THR A 1 91 ? -35.985 -9.038 -2.892 1.00 36.12 91 THR A O 1
ATOM 713 N N . SER A 1 92 ? -36.984 -7.901 -1.233 1.00 32.91 92 SER A N 1
ATOM 714 C CA . SER A 1 92 ? -36.937 -6.595 -1.884 1.00 32.91 92 SER A CA 1
ATOM 715 C C . SER A 1 92 ? -35.484 -6.285 -2.280 1.00 32.91 92 SER A C 1
ATOM 717 O O . SER A 1 92 ? -34.570 -6.706 -1.557 1.00 32.91 92 SER A O 1
ATOM 719 N N . PRO A 1 93 ? -35.233 -5.573 -3.397 1.00 34.97 93 PRO A N 1
ATOM 720 C CA . PRO A 1 93 ? -33.896 -5.063 -3.654 1.00 34.97 93 PRO A CA 1
ATOM 721 C C . PRO A 1 93 ? -33.527 -4.271 -2.406 1.00 34.97 93 PRO A C 1
ATOM 723 O O . PRO A 1 93 ? -34.243 -3.334 -2.040 1.00 34.97 93 PRO A O 1
ATOM 726 N N . ARG A 1 94 ? -32.495 -4.714 -1.675 1.00 37.12 94 ARG A N 1
ATOM 727 C CA . ARG A 1 94 ? -31.972 -3.935 -0.558 1.00 37.12 94 ARG A CA 1
ATOM 728 C C . ARG A 1 94 ? -31.652 -2.586 -1.169 1.00 37.12 94 ARG A C 1
ATOM 730 O O . ARG A 1 94 ? -30.802 -2.516 -2.050 1.00 37.12 94 ARG A O 1
ATOM 737 N N . ALA A 1 95 ? -32.386 -1.550 -0.770 1.00 34.78 95 ALA A N 1
ATOM 738 C CA . ALA A 1 95 ? -31.991 -0.195 -1.082 1.00 34.78 95 ALA A CA 1
ATOM 739 C C . ALA A 1 95 ? -30.531 -0.105 -0.647 1.00 34.78 95 ALA A C 1
ATOM 741 O O . ALA A 1 95 ? -30.231 -0.314 0.533 1.00 34.78 95 ALA A O 1
ATOM 742 N N . ASN A 1 96 ? -29.639 0.084 -1.617 1.00 42.09 96 ASN A N 1
ATOM 743 C CA . ASN A 1 96 ? -28.242 0.380 -1.384 1.00 42.09 96 ASN A CA 1
ATOM 744 C C . ASN A 1 96 ? -28.222 1.722 -0.649 1.00 42.09 96 ASN A C 1
ATOM 746 O O . ASN A 1 96 ? -28.079 2.782 -1.249 1.00 42.09 96 ASN A O 1
ATOM 750 N N . LEU A 1 97 ? -28.435 1.680 0.668 1.00 40.41 97 LEU A N 1
ATOM 751 C CA . LEU A 1 97 ? -28.122 2.744 1.609 1.00 40.41 97 LEU A CA 1
ATOM 752 C C . LEU A 1 97 ? -26.597 2.795 1.694 1.00 40.41 97 LEU A C 1
ATOM 754 O O . LEU A 1 97 ? -25.990 2.477 2.713 1.00 40.41 97 LEU A O 1
ATOM 758 N N . LEU A 1 98 ? -25.985 3.144 0.563 1.00 54.78 98 LEU A N 1
ATOM 759 C CA . LEU A 1 98 ? -24.620 3.613 0.482 1.00 54.78 98 LEU A CA 1
ATOM 760 C C . LEU A 1 98 ? -24.618 4.874 1.335 1.00 54.78 98 LEU A C 1
ATOM 762 O O . LEU A 1 98 ? -25.147 5.909 0.927 1.00 54.78 98 LEU A O 1
ATOM 766 N N . ILE A 1 99 ? -24.130 4.759 2.570 1.00 57.72 99 ILE A N 1
ATOM 767 C CA . ILE A 1 99 ? -23.890 5.925 3.410 1.00 57.72 99 ILE A CA 1
ATOM 768 C C . ILE A 1 99 ? -22.917 6.791 2.604 1.00 57.72 99 ILE A C 1
ATOM 770 O O . ILE A 1 99 ? -21.813 6.320 2.319 1.00 57.72 99 ILE A O 1
ATOM 774 N N . PRO A 1 100 ? -23.310 8.009 2.189 1.00 60.62 100 PRO A N 1
ATOM 775 C CA . PRO A 1 100 ? -22.444 8.843 1.376 1.00 60.62 100 PRO A CA 1
ATOM 776 C C . PRO A 1 100 ? -21.109 9.028 2.109 1.00 60.62 100 PRO A C 1
ATOM 778 O O . PRO A 1 100 ? -21.128 9.269 3.322 1.00 60.62 100 PRO A O 1
ATOM 781 N N . PRO A 1 101 ? -19.949 8.933 1.443 1.00 55.97 101 PRO A N 1
ATOM 782 C CA . PRO A 1 101 ? -18.645 9.129 2.080 1.00 55.97 101 PRO A CA 1
ATOM 783 C C . PRO A 1 101 ? -18.528 10.389 2.937 1.00 55.97 101 PRO A C 1
ATOM 785 O O . PRO A 1 101 ? -17.820 10.405 3.941 1.00 55.97 101 PRO A O 1
ATOM 788 N N . GLN A 1 102 ? -19.277 11.434 2.590 1.00 60.91 102 GLN A N 1
ATOM 789 C CA . GLN A 1 102 ? -19.360 12.687 3.337 1.00 60.91 102 GLN A CA 1
ATOM 790 C C . GLN A 1 102 ? -19.950 12.480 4.742 1.00 60.91 102 GLN A C 1
ATOM 792 O O . GLN A 1 102 ? -19.509 13.101 5.707 1.00 60.91 102 GLN A O 1
ATOM 797 N N . VAL A 1 103 ? -20.909 11.562 4.890 1.00 67.19 103 VAL A N 1
ATOM 798 C CA . VAL A 1 103 ? -21.458 11.164 6.193 1.00 67.19 103 VAL A CA 1
ATOM 799 C C . VAL A 1 103 ? -20.409 10.395 6.995 1.00 67.19 103 VAL A C 1
ATOM 801 O O . VAL A 1 103 ? -20.286 10.605 8.200 1.00 67.19 103 VAL A O 1
ATOM 804 N N . TRP A 1 104 ? -19.596 9.565 6.339 1.00 67.25 104 TRP A N 1
ATOM 805 C CA . TRP A 1 104 ? -18.506 8.837 6.990 1.00 67.25 104 TRP A CA 1
ATOM 806 C C . TRP A 1 104 ? -17.390 9.757 7.508 1.00 67.25 104 TRP A C 1
ATOM 808 O O . TRP A 1 104 ? -16.918 9.592 8.637 1.00 67.25 104 TRP A O 1
ATOM 818 N N . LEU A 1 105 ? -17.026 10.770 6.716 1.00 68.56 105 LEU A N 1
ATOM 819 C CA . LEU A 1 105 ? -16.061 11.817 7.072 1.00 68.56 105 LEU A CA 1
ATOM 820 C C . LEU A 1 105 ? -16.460 12.572 8.348 1.00 68.56 105 LEU A C 1
ATOM 822 O O . LEU A 1 105 ? -15.600 12.898 9.165 1.00 68.56 105 LEU A O 1
ATOM 826 N N . LEU A 1 106 ? -17.760 12.800 8.560 1.00 77.56 106 LEU A N 1
ATOM 827 C CA . LEU A 1 106 ? -18.280 13.452 9.767 1.00 77.56 106 LEU A CA 1
ATOM 828 C C . LEU A 1 106 ? -18.493 12.482 10.935 1.00 77.56 106 LEU A C 1
ATOM 830 O O . LEU A 1 106 ? -18.423 12.884 12.099 1.00 77.56 106 LEU A O 1
ATOM 834 N N . LEU A 1 107 ? -18.724 11.201 10.650 1.00 82.94 107 LEU A N 1
ATOM 835 C CA . LEU A 1 107 ? -19.049 10.211 11.670 1.00 82.94 107 LEU A CA 1
ATOM 836 C C . LEU A 1 107 ? -17.876 9.957 12.624 1.00 82.94 107 LEU A C 1
ATOM 838 O O . LEU A 1 107 ? -18.069 9.956 13.839 1.00 82.94 107 LEU A O 1
ATOM 842 N N . LYS A 1 108 ? -16.653 9.794 12.105 1.00 83.19 108 LYS A N 1
ATOM 843 C CA . LYS A 1 108 ? -15.460 9.543 12.935 1.00 83.19 108 LYS A CA 1
ATOM 844 C C . LYS A 1 108 ? -15.170 10.657 13.959 1.00 83.19 108 LYS A C 1
ATOM 846 O O . LYS A 1 108 ? -15.021 10.337 15.144 1.00 83.19 108 LYS A O 1
ATOM 851 N N . PRO A 1 109 ? -15.074 11.950 13.582 1.00 88.50 109 PRO A N 1
ATOM 852 C CA . PRO A 1 109 ? -14.854 13.015 14.560 1.00 88.50 109 PRO A CA 1
ATOM 853 C C . PRO A 1 109 ? -16.035 13.152 15.529 1.00 88.50 109 PRO A C 1
ATOM 855 O O . PRO A 1 109 ? -15.809 13.368 16.721 1.00 88.50 109 PRO A O 1
ATOM 858 N N . ALA A 1 110 ? -17.273 12.941 15.066 1.00 90.19 110 ALA A N 1
ATOM 859 C CA . ALA A 1 110 ? -18.450 12.958 15.930 1.00 90.19 110 ALA A CA 1
ATOM 860 C C . ALA A 1 110 ? -18.417 11.842 16.991 1.00 90.19 110 ALA A C 1
ATOM 862 O O . ALA A 1 110 ? -18.661 12.112 18.165 1.00 90.19 110 ALA A O 1
ATOM 863 N N . GLN A 1 111 ? -18.049 10.611 16.618 1.00 91.25 111 GLN A N 1
ATOM 864 C CA . GLN A 1 111 ? -17.897 9.484 17.549 1.00 91.25 111 GLN A CA 1
ATOM 865 C C . GLN A 1 111 ? -16.838 9.764 18.621 1.00 91.25 111 GLN A C 1
ATOM 867 O O . GLN A 1 111 ? -17.075 9.526 19.807 1.00 91.25 111 GLN A O 1
ATOM 872 N N . LYS A 1 112 ? -15.684 10.317 18.224 1.00 92.56 112 LYS A N 1
ATOM 873 C CA . LYS A 1 112 ? -14.624 10.707 19.167 1.00 92.56 112 LYS A CA 1
ATOM 874 C C . LYS A 1 112 ? -15.107 11.797 20.121 1.00 92.56 112 LYS A C 1
ATOM 876 O O . LYS A 1 112 ? -14.931 11.665 21.330 1.00 92.56 112 LYS A O 1
ATOM 881 N N . LEU A 1 113 ? -15.762 12.838 19.605 1.00 94.25 113 LEU A N 1
ATOM 882 C CA . LEU A 1 113 ? -16.316 13.914 20.427 1.00 94.25 113 LEU A CA 1
ATOM 883 C C . LEU A 1 113 ? -17.362 13.384 21.416 1.00 94.25 113 LEU A C 1
ATOM 885 O O . LEU A 1 113 ? -17.356 13.757 22.586 1.00 94.25 113 LEU A O 1
ATOM 889 N N . PHE A 1 114 ? -18.219 12.468 20.972 1.00 95.25 114 PHE A N 1
ATOM 890 C CA . PHE A 1 114 ? -19.214 11.828 21.821 1.00 95.25 114 PHE A CA 1
ATOM 891 C C . PHE A 1 114 ? -18.569 11.015 22.954 1.00 95.25 114 PHE A C 1
ATOM 893 O O . PHE A 1 114 ? -18.945 11.183 24.114 1.00 95.25 114 PHE A O 1
ATOM 900 N N . ALA A 1 115 ? -17.540 10.212 22.654 1.00 95.44 115 ALA A N 1
ATOM 901 C CA . ALA A 1 115 ? -16.776 9.472 23.662 1.00 95.44 115 ALA A CA 1
ATOM 902 C C . ALA A 1 115 ? -16.124 10.408 24.699 1.00 95.44 115 ALA A C 1
ATOM 904 O O . ALA A 1 115 ? -16.196 10.150 25.904 1.00 95.44 115 ALA A O 1
ATOM 905 N N . ILE A 1 116 ? -15.556 11.531 24.244 1.00 95.94 116 ILE A N 1
ATOM 906 C CA . ILE A 1 116 ? -14.979 12.579 25.100 1.00 95.94 116 ILE A CA 1
ATOM 907 C C . ILE A 1 116 ? -16.046 13.185 26.021 1.00 95.94 116 ILE A C 1
ATOM 909 O O . ILE A 1 116 ? -15.844 13.273 27.234 1.00 95.94 116 ILE A O 1
ATOM 913 N N . ILE A 1 117 ? -17.197 13.583 25.465 1.00 96.44 117 ILE A N 1
ATOM 914 C CA . ILE A 1 117 ? -18.296 14.198 26.221 1.00 96.44 117 ILE A CA 1
ATOM 915 C C . ILE A 1 117 ? -18.840 13.226 27.268 1.00 96.44 117 ILE A C 1
ATOM 917 O O . ILE A 1 117 ? -19.030 13.631 28.418 1.00 96.44 117 ILE A O 1
ATOM 921 N N . ILE A 1 118 ? -19.059 11.957 26.910 1.00 96.81 118 ILE A N 1
ATOM 922 C CA . ILE A 1 118 ? -19.538 10.937 27.850 1.00 96.81 118 ILE A CA 1
ATOM 923 C C . ILE A 1 118 ? -18.524 10.724 28.968 1.00 96.81 118 ILE A C 1
ATOM 925 O O . ILE A 1 118 ? -18.900 10.809 30.137 1.00 96.81 118 ILE A O 1
ATOM 929 N N . GLY A 1 119 ? -17.248 10.504 28.638 1.00 96.25 119 GLY A N 1
ATOM 930 C CA . GLY A 1 119 ? -16.202 10.293 29.639 1.00 96.25 119 GLY A CA 1
ATOM 931 C C . GLY A 1 119 ? -16.103 11.473 30.607 1.00 96.25 119 GLY A C 1
ATOM 932 O O . GLY A 1 119 ? -16.196 11.310 31.826 1.00 96.25 119 GLY A O 1
ATOM 933 N N . ARG A 1 120 ? -16.041 12.697 30.069 1.00 96.25 120 ARG A N 1
ATOM 934 C CA . ARG A 1 120 ? -15.999 13.936 30.859 1.00 96.25 120 ARG A CA 1
ATOM 935 C C . ARG A 1 120 ? -17.231 14.091 31.758 1.00 96.25 120 ARG A C 1
ATOM 937 O O . ARG A 1 120 ? -17.098 14.479 32.923 1.00 96.25 120 ARG A O 1
ATOM 944 N N . SER A 1 121 ? -18.420 13.816 31.224 1.00 96.06 121 SER A N 1
ATOM 945 C CA . SER A 1 121 ? -19.692 13.937 31.948 1.00 96.06 121 SER A CA 1
ATOM 946 C C . SER A 1 121 ? -19.797 12.904 33.064 1.00 96.06 121 SER A C 1
ATOM 948 O O . SER A 1 121 ? -20.160 13.262 34.184 1.00 96.06 121 SER A O 1
ATOM 950 N N . PHE A 1 122 ? -19.391 11.660 32.797 1.00 96.12 122 PHE A N 1
ATOM 951 C CA . PHE A 1 122 ? -19.318 10.597 33.794 1.00 96.12 122 PHE A CA 1
ATOM 952 C C . PHE A 1 122 ? -18.379 10.975 34.938 1.00 96.12 122 PHE A C 1
ATOM 954 O O . PHE A 1 122 ? -18.768 10.894 36.100 1.00 96.12 122 PHE A O 1
ATOM 961 N N . ARG A 1 123 ? -17.179 11.484 34.633 1.00 95.19 123 ARG A N 1
ATOM 962 C CA . ARG A 1 123 ? -16.233 11.960 35.652 1.00 95.19 123 ARG A CA 1
ATOM 963 C C . ARG A 1 123 ? -16.833 13.059 36.528 1.00 95.19 123 ARG A C 1
ATOM 965 O O . ARG A 1 123 ? -16.668 13.038 37.747 1.00 95.19 123 ARG A O 1
ATOM 972 N N . LYS A 1 124 ? -17.517 14.036 35.918 1.00 94.75 124 LYS A N 1
ATOM 973 C CA . LYS A 1 124 ? -18.161 15.147 36.641 1.00 94.75 124 LYS A CA 1
ATOM 974 C C . LYS A 1 124 ? -19.286 14.639 37.543 1.00 94.75 124 LYS A C 1
ATOM 976 O O . LYS A 1 124 ? -19.351 15.033 38.702 1.00 94.75 124 LYS A O 1
ATOM 981 N N . TRP A 1 125 ? -20.130 13.753 37.023 1.00 95.44 125 TRP A N 1
ATOM 982 C CA . TRP A 1 125 ? -21.195 13.101 37.780 1.00 95.44 125 TRP A CA 1
ATOM 983 C C . TRP A 1 125 ? -20.641 12.280 38.953 1.00 95.44 125 TRP A C 1
ATOM 985 O O . TRP A 1 125 ? -21.106 12.439 40.078 1.00 95.44 125 TRP A O 1
ATOM 995 N N . TRP A 1 126 ? -19.591 11.487 38.722 1.00 93.88 126 TRP A N 1
ATOM 996 C CA . TRP A 1 126 ? -18.937 10.676 39.749 1.00 93.88 126 TRP A CA 1
ATOM 997 C C . TRP A 1 126 ? -18.370 11.531 40.886 1.00 93.88 126 TRP A C 1
ATOM 999 O O . TRP A 1 126 ? -18.606 11.243 42.056 1.00 93.88 126 TRP A O 1
ATOM 1009 N N . LYS A 1 127 ? -17.682 12.633 40.552 1.00 92.00 127 LYS A N 1
ATOM 1010 C CA . LYS A 1 127 ? -17.150 13.584 41.543 1.00 92.00 127 LYS A CA 1
ATOM 1011 C C . LYS A 1 127 ? -18.247 14.321 42.322 1.00 92.00 127 LYS A C 1
ATOM 1013 O O . LYS A 1 127 ? -18.007 14.712 43.457 1.00 92.00 127 LYS A O 1
ATOM 1018 N N . ALA A 1 128 ? -19.422 14.524 41.725 1.00 94.19 128 ALA A N 1
ATOM 1019 C CA . ALA A 1 128 ? -20.552 15.186 42.375 1.00 94.19 128 ALA A CA 1
ATOM 1020 C C . ALA A 1 128 ? -21.347 14.261 43.318 1.00 94.19 128 ALA A C 1
ATOM 1022 O O . ALA A 1 128 ? -22.164 14.745 44.102 1.00 94.19 128 ALA A O 1
ATOM 1023 N N . LEU A 1 129 ? -21.141 12.939 43.255 1.00 94.44 129 LEU A N 1
ATOM 1024 C CA . LEU A 1 129 ? -21.827 11.992 44.131 1.00 94.44 129 LEU A CA 1
ATOM 1025 C C . LEU A 1 129 ? -21.251 12.039 45.559 1.00 94.44 129 LEU A C 1
ATOM 1027 O O . LEU A 1 129 ? -20.033 11.926 45.715 1.00 94.44 129 LEU A O 1
ATOM 1031 N N . PRO A 1 130 ? -22.091 12.106 46.610 1.00 94.06 130 PRO A N 1
ATOM 1032 C CA . PRO A 1 130 ? -21.622 11.971 47.985 1.00 94.06 130 PRO A CA 1
ATOM 1033 C C . PRO A 1 130 ? -21.058 10.560 48.260 1.00 94.06 130 PRO A C 1
ATOM 1035 O O . PRO A 1 130 ? -21.477 9.599 47.601 1.00 94.06 130 PRO A O 1
ATOM 1038 N N . PRO A 1 131 ? -20.136 10.403 49.236 1.00 93.25 131 PRO A N 1
ATOM 1039 C CA . PRO A 1 131 ? -19.385 9.158 49.446 1.00 93.25 131 PRO A CA 1
ATOM 1040 C C . PRO A 1 131 ? -20.276 7.925 49.641 1.00 93.25 131 PRO A C 1
ATOM 1042 O O . PRO A 1 131 ? -20.062 6.893 49.010 1.00 93.25 131 PRO A O 1
ATOM 1045 N N . ASN A 1 132 ? -21.359 8.067 50.409 1.00 93.88 132 ASN A N 1
ATOM 1046 C CA . ASN A 1 132 ? -22.332 6.999 50.649 1.00 93.88 132 ASN A CA 1
ATOM 1047 C C . ASN A 1 132 ? -22.968 6.451 49.357 1.00 93.88 132 ASN A C 1
ATOM 1049 O O . ASN A 1 132 ? -23.171 5.247 49.221 1.00 93.88 132 ASN A O 1
ATOM 1053 N N . LYS A 1 133 ? -23.266 7.318 48.380 1.00 93.25 133 LYS A N 1
ATOM 1054 C CA . LYS A 1 133 ? -23.816 6.906 47.082 1.00 93.25 133 LYS A CA 1
ATOM 1055 C C . LYS A 1 133 ? -22.755 6.275 46.186 1.00 93.25 133 LYS A C 1
ATOM 1057 O O . LYS A 1 133 ? -23.089 5.383 45.408 1.00 93.25 133 LYS A O 1
ATOM 1062 N N . GLN A 1 134 ? -21.498 6.711 46.287 1.00 91.69 134 GLN A N 1
ATOM 1063 C CA . GLN A 1 134 ? -20.399 6.076 45.555 1.00 91.69 134 GLN A CA 1
ATOM 1064 C C . GLN A 1 134 ? -20.199 4.634 46.023 1.00 91.69 134 GLN A C 1
ATOM 1066 O O . GLN A 1 134 ? -20.021 3.741 45.195 1.00 91.69 134 GLN A O 1
ATOM 1071 N N . ASP A 1 135 ? -20.276 4.389 47.329 1.00 92.56 135 ASP A N 1
ATOM 1072 C CA . ASP A 1 135 ? -20.111 3.045 47.883 1.00 92.56 135 ASP A CA 1
ATOM 1073 C C . ASP A 1 135 ? -21.297 2.139 47.541 1.00 92.56 135 ASP A C 1
ATOM 1075 O O . ASP A 1 135 ? -21.077 1.016 47.086 1.00 92.56 135 ASP A O 1
ATOM 1079 N N . LEU A 1 136 ? -22.531 2.658 47.584 1.00 93.50 136 LEU A N 1
ATOM 1080 C CA . LEU A 1 136 ? -23.711 1.952 47.063 1.00 93.50 136 LEU A CA 1
ATOM 1081 C C . LEU A 1 136 ? -23.564 1.591 45.577 1.00 93.50 136 LEU A C 1
ATOM 1083 O O . LEU A 1 136 ? -23.937 0.492 45.164 1.00 93.50 136 LEU A O 1
ATOM 1087 N N . PHE A 1 137 ? -23.007 2.486 44.753 1.00 92.81 137 PHE A N 1
ATOM 1088 C CA . PHE A 1 137 ? -22.755 2.189 43.342 1.00 92.81 137 PHE A CA 1
ATOM 1089 C C . PHE A 1 137 ? -21.713 1.078 43.177 1.00 92.81 137 PHE A C 1
ATOM 1091 O O . PHE A 1 137 ? -21.955 0.124 42.436 1.00 92.81 137 PHE A O 1
ATOM 1098 N N . LYS A 1 138 ? -20.577 1.162 43.885 1.00 92.56 138 LYS A N 1
ATOM 1099 C CA . LYS A 1 138 ? -19.531 0.124 43.863 1.00 92.56 138 LYS A CA 1
ATOM 1100 C C . LYS A 1 138 ? -20.082 -1.224 44.314 1.00 92.56 138 LYS A C 1
ATOM 1102 O O . LYS A 1 138 ? -19.794 -2.242 43.687 1.00 92.56 138 LYS A O 1
ATOM 1107 N N . GLU A 1 139 ? -20.893 -1.241 45.366 1.00 93.69 139 GLU A N 1
ATOM 1108 C CA . GLU A 1 139 ? -21.532 -2.453 45.866 1.00 93.69 139 GLU A CA 1
ATOM 1109 C C . GLU A 1 139 ? -22.535 -3.011 44.853 1.00 93.69 139 GLU A C 1
ATOM 1111 O O . GLU A 1 139 ? -22.521 -4.209 44.576 1.00 93.69 139 GLU A O 1
ATOM 1116 N N . ASN A 1 140 ? -23.337 -2.158 44.209 1.00 93.81 140 ASN A N 1
ATOM 1117 C CA . ASN A 1 140 ? -24.252 -2.587 43.155 1.00 93.81 140 ASN A CA 1
ATOM 1118 C C . ASN A 1 140 ? -23.510 -3.183 41.947 1.00 93.81 140 ASN A C 1
ATOM 1120 O O . ASN A 1 140 ? -23.924 -4.223 41.431 1.00 93.81 140 ASN A O 1
ATOM 1124 N N . VAL A 1 141 ? -22.393 -2.577 41.527 1.00 93.25 141 VAL A N 1
ATOM 1125 C CA . VAL A 1 141 ? -21.505 -3.134 40.493 1.00 93.25 141 VAL A CA 1
ATOM 1126 C C . VAL A 1 141 ? -20.929 -4.475 40.948 1.00 93.25 141 VAL A C 1
ATOM 1128 O O . VAL A 1 141 ? -20.962 -5.439 40.188 1.00 93.25 141 VAL A O 1
ATOM 1131 N N . ARG A 1 142 ? -20.470 -4.587 42.201 1.00 94.50 142 ARG A N 1
ATOM 1132 C CA . ARG A 1 142 ? -19.907 -5.827 42.760 1.00 94.50 142 ARG A CA 1
ATOM 1133 C C . ARG A 1 142 ? -20.946 -6.944 42.864 1.00 94.50 142 ARG A C 1
ATOM 1135 O O . ARG A 1 142 ? -20.628 -8.092 42.563 1.00 94.50 142 ARG A O 1
ATOM 1142 N N . ARG A 1 143 ? -22.184 -6.612 43.237 1.00 95.56 143 ARG A N 1
ATOM 1143 C CA . ARG A 1 143 ? -23.325 -7.534 43.314 1.00 95.56 143 ARG A CA 1
ATOM 1144 C C . ARG A 1 143 ? -23.750 -8.017 41.930 1.00 95.56 143 ARG A C 1
ATOM 1146 O O . ARG A 1 143 ? -23.996 -9.202 41.742 1.00 95.56 143 ARG A O 1
ATOM 1153 N N . ASN A 1 144 ? -23.778 -7.117 40.947 1.00 95.69 144 ASN A N 1
ATOM 1154 C CA . ASN A 1 144 ? -24.167 -7.427 39.570 1.00 95.69 144 ASN A CA 1
ATOM 1155 C C . ASN A 1 144 ? -22.983 -7.800 38.663 1.00 95.69 144 ASN A C 1
ATOM 1157 O O . ASN A 1 144 ? -23.173 -7.921 37.453 1.00 95.69 144 ASN A O 1
ATOM 1161 N N . LYS A 1 145 ? -21.780 -8.021 39.214 1.00 94.81 145 LYS A N 1
ATOM 1162 C CA . LYS A 1 145 ? -20.553 -8.248 38.432 1.00 94.81 145 LYS A CA 1
ATOM 1163 C C . LYS A 1 145 ? -20.695 -9.372 37.406 1.00 94.81 145 LYS A C 1
ATOM 1165 O O . LYS A 1 145 ? -20.220 -9.233 36.290 1.00 94.81 145 LYS A O 1
ATOM 1170 N N . TRP A 1 146 ? -21.414 -10.441 37.750 1.00 95.88 146 TRP A N 1
ATOM 1171 C CA . TRP A 1 146 ? -21.654 -11.569 36.849 1.00 95.88 146 TRP A CA 1
ATOM 1172 C C . TRP A 1 146 ? -22.611 -11.229 35.702 1.00 95.88 146 TRP A C 1
ATOM 1174 O O . TRP A 1 146 ? -22.414 -11.711 34.595 1.00 95.88 146 TRP A O 1
ATOM 1184 N N . LYS A 1 147 ? -23.600 -10.351 35.926 1.00 95.00 147 LYS A N 1
ATOM 1185 C CA . LYS A 1 147 ? -24.495 -9.860 34.863 1.00 95.00 147 LYS A CA 1
ATOM 1186 C C . LYS A 1 147 ? -23.749 -8.932 33.902 1.00 95.00 147 LYS A C 1
ATOM 1188 O O . LYS A 1 147 ? -23.914 -9.044 32.694 1.00 95.00 147 LYS A O 1
ATOM 1193 N N . LEU A 1 148 ? -22.906 -8.047 34.441 1.00 92.88 148 LEU A N 1
ATOM 1194 C CA . LEU A 1 148 ? -22.048 -7.165 33.643 1.00 92.88 148 LEU A CA 1
ATOM 1195 C C . LEU A 1 148 ? -21.036 -7.969 32.826 1.00 92.88 148 LEU A C 1
ATOM 1197 O O . LEU A 1 148 ? -20.890 -7.726 31.632 1.00 92.88 148 LEU A O 1
ATOM 1201 N N . LEU A 1 149 ? -20.394 -8.960 33.452 1.00 94.38 149 LEU A N 1
ATOM 1202 C CA . LEU A 1 149 ? -19.476 -9.864 32.770 1.00 94.38 149 LEU A CA 1
ATOM 1203 C C . LEU A 1 149 ? -20.194 -10.635 31.659 1.00 94.38 149 LEU A C 1
ATOM 1205 O O . LEU A 1 149 ? -19.717 -10.623 30.535 1.00 94.38 149 LEU A O 1
ATOM 1209 N N . ALA A 1 150 ? -21.366 -11.217 31.932 1.00 95.69 150 ALA A N 1
ATOM 1210 C CA . ALA A 1 150 ? -22.157 -11.914 30.918 1.00 95.69 150 ALA A CA 1
ATOM 1211 C C . ALA A 1 150 ? -22.543 -10.997 29.742 1.00 95.69 150 ALA A C 1
ATOM 1213 O O . ALA A 1 150 ? -22.447 -11.409 28.590 1.00 95.69 150 ALA A O 1
ATOM 1214 N N . SER A 1 151 ? -22.919 -9.742 30.012 1.00 93.25 151 SER A N 1
ATOM 1215 C CA . SER A 1 151 ? -23.223 -8.758 28.966 1.00 93.25 151 SER A CA 1
ATOM 1216 C C . SER A 1 151 ? -21.994 -8.398 28.127 1.00 93.25 151 SER A C 1
ATOM 1218 O O . SER A 1 151 ? -22.100 -8.293 26.907 1.00 93.25 151 SER A O 1
ATOM 1220 N N . LEU A 1 152 ? -20.833 -8.205 28.759 1.00 91.31 152 LEU A N 1
ATOM 1221 C CA . LEU A 1 152 ? -19.587 -7.909 28.054 1.00 91.31 152 LEU A CA 1
ATOM 1222 C C . LEU A 1 152 ? -19.121 -9.114 27.230 1.00 91.31 152 LEU A C 1
ATOM 1224 O O . LEU A 1 152 ? -18.705 -8.949 26.089 1.00 91.31 152 LEU A O 1
ATOM 1228 N N . SER A 1 153 ? -19.251 -10.325 27.774 1.00 93.88 153 SER A N 1
ATOM 1229 C CA . SER A 1 153 ? -18.981 -11.569 27.054 1.00 93.88 153 SER A CA 1
ATOM 1230 C C . SER A 1 153 ? -19.911 -11.736 25.856 1.00 93.88 153 SER A C 1
ATOM 1232 O O . SER A 1 153 ? -19.433 -12.090 24.786 1.00 93.88 153 SER A O 1
ATOM 1234 N N . ALA A 1 154 ? -21.205 -11.426 25.984 1.00 95.06 154 ALA A N 1
ATOM 1235 C CA . ALA A 1 154 ? -22.138 -11.462 24.858 1.00 95.06 154 ALA A CA 1
ATOM 1236 C C . ALA A 1 154 ? -21.733 -10.478 23.746 1.00 95.06 154 ALA A C 1
ATOM 1238 O O . ALA A 1 154 ? -21.720 -10.853 22.575 1.00 95.06 154 ALA A O 1
ATOM 1239 N N . LEU A 1 155 ? -21.325 -9.253 24.100 1.00 91.50 155 LEU A N 1
ATOM 1240 C CA . LEU A 1 155 ? -20.790 -8.289 23.132 1.00 91.50 155 LEU A CA 1
ATOM 1241 C C . LEU A 1 155 ? -19.488 -8.791 22.487 1.00 91.50 155 LEU A C 1
ATOM 1243 O O . LEU A 1 155 ? -19.309 -8.655 21.280 1.00 91.50 155 LEU A O 1
ATOM 1247 N N . GLY A 1 156 ? -18.612 -9.417 23.276 1.00 91.69 156 GLY A N 1
ATOM 1248 C CA . GLY A 1 156 ? -17.400 -10.070 22.785 1.00 91.69 156 GLY A CA 1
ATOM 1249 C C . GLY A 1 156 ? -17.705 -11.178 21.777 1.00 91.69 156 GLY A C 1
ATOM 1250 O O . GLY A 1 156 ? -17.074 -11.228 20.729 1.00 91.69 156 GLY A O 1
ATOM 1251 N N . VAL A 1 157 ? -18.718 -12.012 22.032 1.00 94.69 157 VAL A N 1
ATOM 1252 C CA . VAL A 1 157 ? -19.173 -13.047 21.087 1.00 94.69 157 VAL A CA 1
ATOM 1253 C C . VAL A 1 157 ? -19.691 -12.419 19.794 1.00 94.69 157 VAL A C 1
ATOM 1255 O O . VAL A 1 157 ? -19.325 -12.881 18.719 1.00 94.69 157 VAL A O 1
ATOM 1258 N N . VAL A 1 158 ? -20.478 -11.340 19.864 1.00 93.44 158 VAL A N 1
ATOM 1259 C CA . VAL A 1 158 ? -20.936 -10.614 18.663 1.00 93.44 158 VAL A CA 1
ATOM 1260 C C . VAL A 1 158 ? -19.753 -10.061 17.866 1.00 93.44 158 VAL A C 1
ATOM 1262 O O . VAL A 1 158 ? -19.733 -10.194 16.646 1.00 93.44 158 VAL A O 1
ATOM 1265 N N . PHE A 1 159 ? -18.750 -9.488 18.534 1.00 90.38 159 PHE A N 1
ATOM 1266 C CA . PHE A 1 159 ? -17.544 -8.989 17.873 1.00 90.38 159 PHE A CA 1
ATOM 1267 C C . PHE A 1 159 ? -16.719 -10.115 17.235 1.00 90.38 159 PHE A C 1
ATOM 1269 O O . PHE A 1 159 ? -16.234 -9.965 16.119 1.00 90.38 159 PHE A O 1
ATOM 1276 N N . ILE A 1 160 ? -16.596 -11.261 17.906 1.00 91.56 160 ILE A N 1
ATOM 1277 C CA . ILE A 1 160 ? -15.914 -12.444 17.369 1.00 91.56 160 ILE A CA 1
ATOM 1278 C C . ILE A 1 160 ? -16.647 -12.967 16.128 1.00 91.56 160 ILE A C 1
ATOM 1280 O O . ILE A 1 160 ? -16.016 -13.225 15.106 1.00 91.56 160 ILE A O 1
ATOM 1284 N N . LEU A 1 161 ? -17.977 -13.073 16.181 1.00 93.19 161 LEU A N 1
ATOM 1285 C CA . LEU A 1 161 ? -18.793 -13.448 15.024 1.00 93.19 161 LEU A CA 1
ATOM 1286 C C . LEU A 1 161 ? -18.636 -12.438 13.881 1.00 93.19 161 LEU A C 1
ATOM 1288 O O . LEU A 1 161 ? -18.500 -12.834 12.727 1.00 93.19 161 LEU A O 1
ATOM 1292 N N . PHE A 1 162 ? -18.608 -11.141 14.192 1.00 90.81 162 PHE A N 1
ATOM 1293 C CA . PHE A 1 162 ? -18.334 -10.095 13.211 1.00 90.81 162 PHE A CA 1
ATOM 1294 C C . PHE A 1 162 ? -16.955 -10.279 12.563 1.00 90.81 162 PHE A C 1
ATOM 1296 O O . PHE A 1 162 ? -16.863 -10.281 11.342 1.00 90.81 162 PHE A O 1
ATOM 1303 N N . TYR A 1 163 ? -15.907 -10.512 13.353 1.00 90.19 163 TYR A N 1
ATOM 1304 C CA . TYR A 1 163 ? -14.559 -10.751 12.842 1.00 90.19 163 TYR A CA 1
ATOM 1305 C C . TYR A 1 163 ? -14.527 -11.951 11.888 1.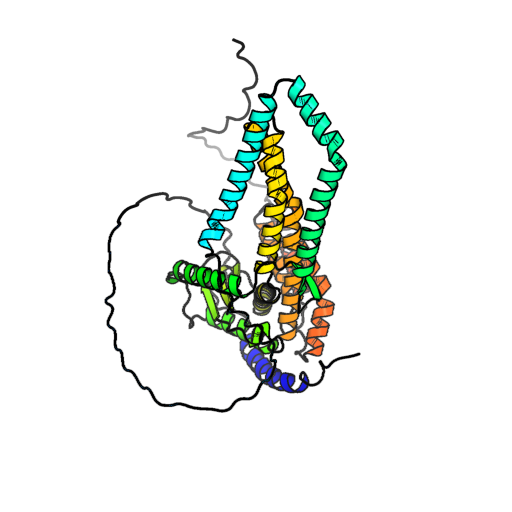00 90.19 163 TYR A C 1
ATOM 1307 O O . TYR A 1 163 ? -14.160 -11.797 10.730 1.00 90.19 163 TYR A O 1
ATOM 1315 N N . PHE A 1 164 ? -15.007 -13.122 12.317 1.00 90.62 164 PHE A N 1
ATOM 1316 C CA . PHE A 1 164 ? -14.969 -14.333 11.487 1.00 90.62 164 PHE A CA 1
ATOM 1317 C C . PHE A 1 164 ? -15.863 -14.277 10.241 1.00 90.62 164 PHE A C 1
ATOM 1319 O O . PHE A 1 164 ? -15.612 -15.008 9.291 1.00 90.62 164 PHE A O 1
ATOM 1326 N N . THR A 1 165 ? -16.889 -13.424 10.220 1.00 89.75 165 THR A N 1
ATOM 1327 C CA . THR A 1 165 ? -17.739 -13.231 9.029 1.00 89.75 165 THR A CA 1
ATOM 1328 C C . THR A 1 165 ? -17.160 -12.247 8.013 1.00 89.75 165 THR A C 1
ATOM 1330 O O . THR A 1 165 ? -17.661 -12.204 6.894 1.00 89.75 165 THR A O 1
ATOM 1333 N N . HIS A 1 166 ? -16.131 -11.476 8.384 1.00 89.75 166 HIS A N 1
ATOM 1334 C CA . HIS A 1 166 ? -15.486 -10.463 7.532 1.00 89.75 166 HIS A CA 1
ATOM 1335 C C . HIS A 1 166 ? -14.000 -10.759 7.270 1.00 89.75 166 HIS A C 1
ATOM 1337 O O . HIS A 1 166 ? -13.300 -9.945 6.665 1.00 89.75 166 HIS A O 1
ATOM 1343 N N . VAL A 1 167 ? -13.495 -11.898 7.750 1.00 92.31 167 VAL A N 1
ATOM 1344 C CA . VAL A 1 167 ? -12.175 -12.403 7.371 1.00 92.31 167 VAL A CA 1
ATOM 1345 C C . VAL A 1 167 ? -12.305 -13.153 6.052 1.00 92.31 167 VAL A C 1
ATOM 1347 O O . VAL A 1 167 ? -13.097 -14.085 5.932 1.00 92.31 167 VAL A O 1
ATOM 1350 N N . GLU A 1 168 ? -11.498 -12.750 5.082 1.00 89.81 168 GLU A N 1
ATOM 1351 C CA . GLU A 1 168 ? -11.384 -13.365 3.765 1.00 89.81 168 GLU A CA 1
ATOM 1352 C C . GLU A 1 168 ? -9.924 -13.759 3.515 1.00 89.81 168 GLU A C 1
ATOM 1354 O O . GLU A 1 168 ? -9.007 -13.212 4.129 1.00 89.81 168 GLU A O 1
ATOM 1359 N N . GLU A 1 169 ? -9.682 -14.709 2.617 1.00 90.62 169 GLU A N 1
ATOM 1360 C CA . GLU A 1 169 ? -8.327 -15.034 2.165 1.00 90.62 169 GLU A CA 1
ATOM 1361 C C . GLU A 1 169 ? -7.987 -14.240 0.901 1.00 90.62 169 GLU A C 1
ATOM 1363 O O . GLU A 1 169 ? -8.816 -14.075 0.004 1.00 90.62 169 GLU A O 1
ATOM 1368 N N . SER A 1 170 ? -6.755 -13.737 0.825 1.00 89.69 170 SER A N 1
ATOM 1369 C CA . SER A 1 170 ? -6.235 -13.104 -0.383 1.00 89.69 170 SER A CA 1
ATOM 1370 C C . SER A 1 170 ? -6.182 -14.123 -1.528 1.00 89.69 170 SER A C 1
ATOM 1372 O O . SER A 1 170 ? -5.576 -15.186 -1.359 1.00 89.69 170 SER A O 1
ATOM 1374 N N . PRO A 1 171 ? -6.747 -13.814 -2.710 1.00 84.50 171 PRO A N 1
ATOM 1375 C CA . PRO A 1 171 ? -6.823 -14.761 -3.821 1.00 84.50 171 PRO A CA 1
ATOM 1376 C C . PRO A 1 171 ? -5.452 -15.123 -4.409 1.00 84.50 171 PRO A C 1
ATOM 1378 O O . PRO A 1 171 ? -5.336 -16.137 -5.091 1.00 84.50 171 PRO A O 1
ATOM 1381 N N . ILE A 1 172 ? -4.423 -14.303 -4.164 1.00 88.75 172 ILE A N 1
ATOM 1382 C CA . ILE A 1 172 ? -3.076 -14.488 -4.724 1.00 88.75 172 ILE A CA 1
ATOM 1383 C C . ILE A 1 172 ? -2.147 -15.154 -3.707 1.00 88.75 172 ILE A C 1
ATOM 1385 O O . ILE A 1 172 ? -1.429 -16.093 -4.040 1.00 88.75 172 ILE A O 1
ATOM 1389 N N . THR A 1 173 ? -2.150 -14.679 -2.462 1.00 91.19 173 THR A N 1
ATOM 1390 C CA . THR A 1 173 ? -1.173 -15.096 -1.441 1.00 91.19 173 THR A CA 1
ATOM 1391 C C . THR A 1 173 ? -1.728 -16.105 -0.440 1.00 91.19 173 THR A C 1
ATOM 1393 O O . THR A 1 173 ? -0.948 -16.731 0.276 1.00 91.19 173 THR A O 1
ATOM 1396 N N . GLY A 1 174 ? -3.054 -16.259 -0.356 1.00 90.38 174 GLY A N 1
ATOM 1397 C CA . GLY A 1 174 ? -3.726 -17.081 0.656 1.00 90.38 174 GLY A CA 1
ATOM 1398 C C . GLY A 1 174 ? -3.6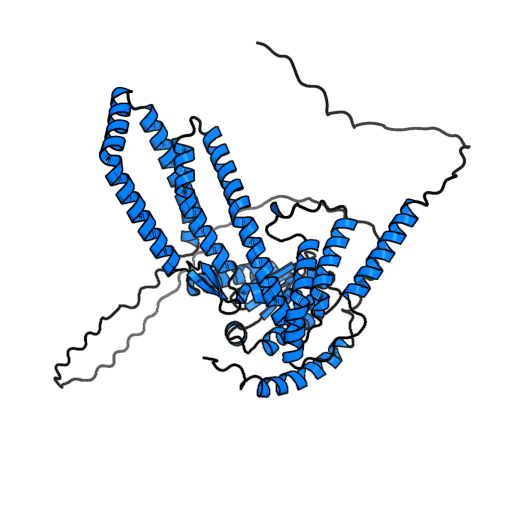88 -16.487 2.069 1.00 90.38 174 GLY A C 1
ATOM 1399 O O . GLY A 1 174 ? -4.072 -17.149 3.030 1.00 90.38 174 GLY A O 1
ATOM 1400 N N . ARG A 1 175 ? -3.215 -15.245 2.236 1.00 93.25 175 ARG A N 1
ATOM 1401 C CA . ARG A 1 175 ? -3.163 -14.585 3.545 1.00 93.25 175 ARG A CA 1
ATOM 1402 C C . ARG A 1 175 ? -4.567 -14.201 4.010 1.00 93.25 175 ARG A C 1
ATOM 1404 O O . ARG A 1 175 ? -5.318 -13.579 3.261 1.00 93.25 175 ARG A O 1
ATOM 1411 N N . SER A 1 176 ? -4.901 -14.499 5.264 1.00 91.00 176 SER A N 1
ATOM 1412 C CA . SER A 1 176 ? -6.137 -14.012 5.881 1.00 91.00 176 SER A CA 1
ATOM 1413 C C . SER A 1 176 ? -6.085 -12.495 6.093 1.00 91.00 176 SER A C 1
ATOM 1415 O O . SER A 1 176 ? -5.121 -11.963 6.652 1.00 91.00 176 SER A O 1
ATOM 1417 N N . ARG A 1 177 ? -7.147 -11.805 5.681 1.00 91.50 177 ARG A N 1
ATOM 1418 C CA . ARG A 1 177 ? -7.310 -10.351 5.758 1.00 91.50 177 ARG A CA 1
ATOM 1419 C C . ARG A 1 177 ? -8.723 -9.985 6.189 1.00 91.50 177 ARG A C 1
ATOM 1421 O O . ARG A 1 177 ? -9.670 -10.715 5.918 1.00 91.50 177 ARG A O 1
ATOM 1428 N N . LEU A 1 178 ? -8.864 -8.857 6.880 1.00 90.25 178 LEU A N 1
ATOM 1429 C CA . LEU A 1 178 ? -10.158 -8.359 7.347 1.00 90.25 178 LEU A CA 1
ATOM 1430 C C . LEU A 1 178 ? -10.692 -7.308 6.370 1.00 90.25 178 LEU A C 1
ATOM 1432 O O . LEU A 1 178 ? -10.120 -6.224 6.263 1.00 90.25 178 LEU A O 1
ATOM 1436 N N . LEU A 1 179 ? -11.817 -7.600 5.719 1.00 89.12 179 LEU A N 1
ATOM 1437 C CA . LEU A 1 179 ? -12.484 -6.696 4.782 1.00 89.12 179 LEU A CA 1
ATOM 1438 C C . LEU A 1 179 ? -13.892 -6.374 5.287 1.00 89.12 179 LEU A C 1
ATOM 1440 O O . LEU A 1 179 ? -14.828 -7.160 5.183 1.00 89.12 179 LEU A O 1
ATOM 1444 N N . VAL A 1 180 ? -14.042 -5.186 5.873 1.00 85.38 180 VAL A N 1
ATOM 1445 C CA . VAL A 1 180 ? -15.322 -4.722 6.432 1.00 85.38 180 VAL A CA 1
ATOM 1446 C C . VAL A 1 180 ? -16.183 -4.069 5.357 1.00 85.38 180 VAL A C 1
ATOM 1448 O O . VAL A 1 180 ? -17.410 -4.188 5.371 1.00 85.38 180 VAL A O 1
ATOM 1451 N N . PHE A 1 181 ? -15.557 -3.366 4.415 1.00 76.88 181 PHE A N 1
ATOM 1452 C CA . PHE A 1 181 ? -16.278 -2.685 3.350 1.00 76.88 181 PHE A CA 1
ATOM 1453 C C . PHE A 1 181 ? -16.292 -3.524 2.075 1.00 76.88 181 PHE A C 1
ATOM 1455 O O . PHE A 1 181 ? -15.281 -4.069 1.646 1.00 76.88 181 PHE A O 1
ATOM 1462 N N . ARG A 1 182 ? -17.462 -3.572 1.437 1.00 71.75 182 ARG A N 1
ATOM 1463 C CA . ARG A 1 182 ? -17.643 -4.175 0.111 1.00 71.75 182 ARG A CA 1
ATOM 1464 C C . ARG A 1 182 ? -16.904 -3.383 -0.970 1.00 71.75 182 ARG A C 1
ATOM 1466 O O . ARG A 1 182 ? -16.817 -2.158 -0.880 1.00 71.75 182 ARG A O 1
ATOM 1473 N N . LYS A 1 183 ? -16.525 -4.075 -2.049 1.00 72.00 183 LYS A N 1
ATOM 1474 C CA . LYS A 1 183 ? -15.907 -3.495 -3.256 1.00 72.00 183 LYS A CA 1
ATOM 1475 C C . LYS A 1 183 ? -16.680 -2.296 -3.825 1.00 72.00 183 LYS A C 1
ATOM 1477 O O . LYS A 1 183 ? -16.074 -1.313 -4.226 1.00 72.00 183 LYS A O 1
ATOM 1482 N N . GLU A 1 184 ? -18.014 -2.330 -3.777 1.00 73.25 184 GLU A N 1
ATOM 1483 C CA . GLU A 1 184 ? -18.882 -1.242 -4.265 1.00 73.25 184 GLU A CA 1
ATOM 1484 C C . GLU A 1 184 ? -18.665 0.095 -3.532 1.00 73.25 184 GLU A C 1
ATOM 1486 O O . GLU A 1 184 ? -18.692 1.153 -4.159 1.00 73.25 184 GLU A O 1
ATOM 1491 N N . HIS A 1 185 ? -18.417 0.069 -2.215 1.00 74.06 185 HIS A N 1
ATOM 1492 C CA . HIS A 1 185 ? -18.142 1.294 -1.454 1.00 74.06 185 HIS A CA 1
ATOM 1493 C C . HIS A 1 185 ? -16.812 1.919 -1.876 1.00 74.06 185 HIS A C 1
ATOM 1495 O O . HIS A 1 185 ? -16.710 3.141 -1.986 1.00 74.06 185 HIS A O 1
ATOM 1501 N N . TYR A 1 186 ? -15.810 1.076 -2.125 1.00 75.69 186 TYR A N 1
ATOM 1502 C CA . TYR A 1 186 ? -14.503 1.527 -2.580 1.00 75.69 186 TYR A CA 1
ATOM 1503 C C . TYR A 1 186 ? -14.546 2.049 -4.010 1.00 75.69 186 TYR A C 1
ATOM 1505 O O . TYR A 1 186 ? -13.968 3.094 -4.258 1.00 75.69 186 TYR A O 1
ATOM 1513 N N . ALA A 1 187 ? -15.312 1.432 -4.912 1.00 80.69 187 ALA A N 1
ATOM 1514 C CA . ALA A 1 187 ? -15.444 1.915 -6.287 1.00 80.69 187 ALA A CA 1
ATOM 1515 C C . ALA A 1 187 ? -15.936 3.375 -6.361 1.00 80.69 187 ALA A C 1
ATOM 1517 O O . ALA A 1 187 ? -15.383 4.180 -7.107 1.00 80.69 187 ALA A O 1
ATOM 1518 N N . PHE A 1 188 ? -16.936 3.748 -5.552 1.00 83.06 188 PHE A N 1
ATOM 1519 C CA . PHE A 1 188 ? -17.407 5.136 -5.498 1.00 83.06 188 PHE A CA 1
ATOM 1520 C C . PHE A 1 188 ? -16.334 6.096 -4.963 1.00 83.06 188 PHE A C 1
ATOM 1522 O O . PHE A 1 188 ? -16.129 7.168 -5.530 1.00 83.06 188 PHE A O 1
ATOM 1529 N N . LEU A 1 189 ? -15.652 5.714 -3.878 1.00 83.19 189 LEU A N 1
ATOM 1530 C CA . LEU A 1 189 ? -14.575 6.511 -3.283 1.00 83.19 189 LEU A CA 1
ATOM 1531 C C . LEU A 1 189 ? -13.415 6.710 -4.258 1.00 83.19 189 LEU A C 1
ATOM 1533 O O . LEU A 1 189 ? -12.945 7.829 -4.418 1.00 83.19 189 LEU A O 1
ATOM 1537 N N . THR A 1 190 ? -13.011 5.641 -4.937 1.00 87.06 190 THR A N 1
ATOM 1538 C CA . THR A 1 190 ? -11.942 5.651 -5.930 1.00 87.06 190 THR A CA 1
ATOM 1539 C C . THR A 1 190 ? -12.279 6.542 -7.118 1.00 87.06 190 THR A C 1
ATOM 1541 O O . THR A 1 190 ? -11.417 7.279 -7.575 1.00 87.06 190 THR A O 1
ATOM 1544 N N . ASN A 1 191 ? -13.525 6.539 -7.598 1.00 89.19 191 ASN A N 1
ATOM 1545 C CA . ASN A 1 191 ? -13.921 7.446 -8.676 1.00 89.19 191 ASN A CA 1
ATOM 1546 C C . ASN A 1 191 ? -13.904 8.912 -8.223 1.00 89.19 191 ASN A C 1
ATOM 1548 O O . ASN A 1 191 ? -13.467 9.773 -8.973 1.00 89.19 191 ASN A O 1
ATOM 1552 N N . LEU A 1 192 ? -14.334 9.206 -6.993 1.00 88.44 192 LEU A N 1
ATOM 1553 C CA . LEU A 1 192 ? -14.251 10.564 -6.451 1.00 88.44 192 LEU A CA 1
ATOM 1554 C C . LEU A 1 192 ? -12.795 11.035 -6.300 1.00 88.44 192 LEU A C 1
ATOM 1556 O O . LEU A 1 192 ? -12.489 12.186 -6.598 1.00 88.44 192 LEU A O 1
ATOM 1560 N N . GLU A 1 193 ? -11.918 10.151 -5.829 1.00 87.25 193 GLU A N 1
ATOM 1561 C CA . GLU A 1 193 ? -10.479 10.400 -5.726 1.00 87.25 193 GLU A CA 1
ATOM 1562 C C . GLU A 1 193 ? -9.855 10.633 -7.104 1.00 87.25 193 GLU A C 1
ATOM 1564 O O . GLU A 1 193 ? -9.138 11.611 -7.290 1.00 87.25 193 GLU A O 1
ATOM 1569 N N . TYR A 1 194 ? -10.201 9.798 -8.084 1.00 93.06 194 TYR A N 1
ATOM 1570 C CA . TYR A 1 194 ? -9.758 9.939 -9.465 1.00 93.06 194 TYR A CA 1
ATOM 1571 C C . TYR A 1 194 ? -10.115 11.308 -10.055 1.00 93.06 194 TYR A C 1
ATOM 1573 O O . TYR A 1 194 ? -9.224 12.010 -10.521 1.00 93.06 194 TYR A O 1
ATOM 1581 N N . GLU A 1 195 ? -11.383 11.725 -9.985 1.00 93.62 195 GLU A N 1
ATOM 1582 C CA . GLU A 1 195 ? -11.812 13.037 -10.497 1.00 93.62 195 GLU A CA 1
ATOM 1583 C C . GLU A 1 195 ? -11.054 14.189 -9.816 1.00 93.62 195 GLU A C 1
ATOM 1585 O O . GLU A 1 195 ? -10.668 15.160 -10.467 1.00 93.62 195 GLU A O 1
ATOM 1590 N N . GLY A 1 196 ? -10.793 14.067 -8.509 1.00 92.62 196 GLY A N 1
ATOM 1591 C CA . GLY A 1 196 ? -9.989 15.035 -7.764 1.00 92.62 196 GLY A CA 1
ATOM 1592 C C . GLY A 1 196 ? -8.544 15.121 -8.261 1.00 92.62 196 GLY A C 1
ATOM 1593 O O . GLY A 1 196 ? -8.040 16.224 -8.457 1.00 92.62 196 GLY A O 1
ATOM 1594 N N . LEU A 1 197 ? -7.901 13.978 -8.507 1.00 92.50 197 LEU A N 1
ATOM 1595 C CA . LEU A 1 197 ? -6.527 13.908 -9.017 1.00 92.50 197 LEU A CA 1
ATOM 1596 C C . LEU A 1 197 ? -6.415 14.410 -10.457 1.00 92.50 197 LEU A C 1
ATOM 1598 O O . LEU A 1 197 ? -5.439 15.077 -10.797 1.00 92.50 197 LEU A O 1
ATOM 1602 N N . ILE A 1 198 ? -7.408 14.116 -11.301 1.00 95.69 198 ILE A N 1
ATOM 1603 C CA . ILE A 1 198 ? -7.439 14.625 -12.673 1.00 95.69 198 ILE A CA 1
ATOM 1604 C C . ILE A 1 198 ? -7.505 16.151 -12.676 1.00 95.69 198 ILE A C 1
ATOM 1606 O O . ILE A 1 198 ? -6.742 16.786 -13.401 1.00 95.69 198 ILE A O 1
ATOM 1610 N N . GLU A 1 199 ? -8.367 16.742 -11.848 1.00 95.50 199 GLU A N 1
ATOM 1611 C CA . GLU A 1 199 ? -8.456 18.198 -11.731 1.00 95.50 199 GLU A CA 1
ATOM 1612 C C . GLU A 1 199 ? -7.184 18.800 -11.113 1.00 95.50 199 GLU A C 1
ATOM 1614 O O . GLU A 1 199 ? -6.702 19.825 -11.591 1.00 95.50 199 GLU A O 1
ATOM 1619 N N . GLU A 1 200 ? -6.597 18.154 -10.098 1.00 92.81 200 GLU A N 1
ATOM 1620 C CA . GLU A 1 200 ? -5.356 18.612 -9.461 1.00 92.81 200 GLU A CA 1
ATOM 1621 C C . GLU A 1 200 ? -4.167 18.618 -10.433 1.00 92.81 200 GLU A C 1
ATOM 1623 O O . GLU A 1 200 ? -3.376 19.564 -10.444 1.00 92.81 200 GLU A O 1
ATOM 1628 N N . PHE A 1 201 ? -4.023 17.572 -11.252 1.00 94.88 201 PHE A N 1
ATOM 1629 C CA . PHE A 1 201 ? -2.857 17.383 -12.122 1.00 94.88 201 PHE A CA 1
ATOM 1630 C C . PHE A 1 201 ? -3.062 17.842 -13.557 1.00 94.88 201 PHE A C 1
ATOM 1632 O O . PHE A 1 201 ? -2.127 17.751 -14.348 1.00 94.88 201 PHE A O 1
ATOM 1639 N N . LYS A 1 202 ? -4.237 18.366 -13.901 1.00 93.69 202 LYS A N 1
ATOM 1640 C CA . LYS A 1 202 ? -4.614 18.759 -15.263 1.00 93.69 202 LYS A CA 1
ATOM 1641 C C . LYS A 1 202 ? -3.541 19.553 -16.016 1.00 93.69 202 LYS A C 1
ATOM 1643 O O . LYS A 1 202 ? -3.284 19.268 -17.181 1.00 93.69 202 LYS A O 1
ATOM 1648 N N . ASP A 1 203 ? -2.907 20.520 -15.353 1.00 95.25 203 ASP A N 1
ATOM 1649 C CA . ASP A 1 203 ? -1.896 21.397 -15.963 1.00 95.25 203 ASP A CA 1
ATOM 1650 C C . ASP A 1 203 ? -0.475 20.794 -15.968 1.00 95.25 203 ASP A C 1
ATOM 1652 O O . ASP A 1 203 ? 0.425 21.342 -16.598 1.00 95.25 203 ASP A O 1
ATOM 1656 N N . GLN A 1 204 ? -0.263 19.679 -15.261 1.00 95.50 204 GLN A N 1
ATOM 1657 C CA . GLN A 1 204 ? 1.026 18.989 -15.099 1.00 95.50 204 GLN A CA 1
ATOM 1658 C C . GLN A 1 204 ? 1.068 17.637 -15.828 1.00 95.50 204 GLN A C 1
ATOM 1660 O O . GLN A 1 204 ? 2.097 16.964 -15.820 1.00 95.50 204 GLN A O 1
ATOM 1665 N N . MET A 1 205 ? -0.038 17.198 -16.435 1.00 95.88 205 MET A N 1
ATOM 1666 C CA . MET A 1 205 ? -0.075 15.937 -17.168 1.00 95.88 205 MET A CA 1
ATOM 1667 C C . MET A 1 205 ? 0.687 16.037 -18.483 1.00 95.88 205 MET A C 1
ATOM 1669 O O . MET A 1 205 ? 0.430 16.904 -19.322 1.00 95.88 205 MET A O 1
ATOM 1673 N N . LEU A 1 206 ? 1.591 15.085 -18.694 1.00 95.75 206 LEU A N 1
ATOM 1674 C CA . LEU A 1 206 ? 2.274 14.941 -19.966 1.00 95.75 206 LEU A CA 1
ATOM 1675 C C . LEU A 1 206 ? 1.306 14.425 -21.042 1.00 95.75 206 LEU A C 1
ATOM 1677 O O . LEU A 1 206 ? 0.506 13.527 -20.767 1.00 95.75 206 LEU A O 1
ATOM 1681 N N . PRO A 1 207 ? 1.406 14.920 -22.289 1.00 96.00 207 PRO A N 1
ATOM 1682 C CA . PRO A 1 207 ? 0.630 14.384 -23.401 1.00 96.00 207 PRO A CA 1
ATOM 1683 C C . PRO A 1 207 ? 0.922 12.898 -23.645 1.00 96.00 207 PRO A C 1
ATOM 1685 O O . PRO A 1 207 ? 2.069 12.469 -23.550 1.00 96.00 207 PRO A O 1
ATOM 1688 N N . GLU A 1 208 ? -0.070 12.138 -24.116 1.00 93.75 208 GLU A N 1
ATOM 1689 C CA . GLU A 1 208 ? 0.086 10.703 -24.439 1.00 93.75 208 GLU A CA 1
ATOM 1690 C C . GLU A 1 208 ? 1.183 10.412 -25.484 1.00 93.75 208 GLU A C 1
ATOM 1692 O O . GLU A 1 208 ? 1.714 9.307 -25.573 1.00 93.75 208 GLU A O 1
ATOM 1697 N N . ARG A 1 209 ? 1.538 11.415 -26.299 1.00 94.31 209 ARG A N 1
ATOM 1698 C CA . ARG A 1 209 ? 2.600 11.326 -27.314 1.00 94.31 209 ARG A CA 1
ATOM 1699 C C . ARG A 1 209 ? 4.007 11.549 -26.751 1.00 94.31 209 ARG A C 1
ATOM 1701 O O . ARG A 1 209 ? 4.971 11.375 -27.495 1.00 94.31 209 ARG A O 1
ATOM 1708 N N . ASP A 1 210 ? 4.137 11.975 -25.495 1.00 96.38 210 ASP A N 1
ATOM 1709 C CA . ASP A 1 210 ? 5.434 12.181 -24.852 1.00 96.38 210 ASP A CA 1
ATOM 1710 C C . ASP A 1 210 ? 6.182 10.834 -24.748 1.00 96.38 210 ASP A C 1
ATOM 1712 O O . ASP A 1 210 ? 5.588 9.830 -24.341 1.00 96.38 210 ASP A O 1
ATOM 1716 N N . PRO A 1 211 ? 7.483 10.768 -25.095 1.00 94.62 211 PRO A N 1
ATOM 1717 C CA . PRO A 1 211 ? 8.262 9.536 -24.991 1.00 94.62 211 PRO A CA 1
ATOM 1718 C C . PRO A 1 211 ? 8.215 8.889 -23.602 1.00 94.62 211 PRO A C 1
ATOM 1720 O O . PRO A 1 211 ? 8.173 7.664 -23.508 1.00 94.62 211 PRO A O 1
ATOM 1723 N N . ARG A 1 212 ? 8.182 9.694 -22.531 1.00 93.19 212 ARG A N 1
ATOM 1724 C CA . ARG A 1 212 ? 8.090 9.219 -21.144 1.00 93.19 212 ARG A CA 1
ATOM 1725 C C . ARG A 1 212 ? 6.765 8.501 -20.908 1.00 93.19 212 ARG A C 1
ATOM 1727 O O . ARG A 1 212 ? 6.761 7.385 -20.397 1.00 93.19 212 ARG A O 1
ATOM 1734 N N . HIS A 1 213 ? 5.662 9.093 -21.365 1.00 97.06 213 HIS A N 1
ATOM 1735 C CA . HIS A 1 213 ? 4.337 8.477 -21.300 1.00 97.06 213 HIS A CA 1
ATOM 1736 C C . HIS A 1 213 ? 4.296 7.153 -22.073 1.00 97.06 213 HIS A C 1
ATOM 1738 O O . HIS A 1 213 ? 3.857 6.136 -21.542 1.00 97.06 213 HIS A O 1
ATOM 1744 N N . LEU A 1 214 ? 4.829 7.128 -23.297 1.00 96.44 214 LEU A N 1
ATOM 1745 C CA . LEU A 1 214 ? 4.852 5.923 -24.130 1.00 96.44 214 LEU A CA 1
ATOM 1746 C C . LEU A 1 214 ? 5.668 4.780 -23.510 1.00 96.44 214 LEU A C 1
ATOM 1748 O O . LEU A 1 214 ? 5.299 3.615 -23.664 1.00 96.44 214 LEU A O 1
ATOM 1752 N N . VAL A 1 215 ? 6.777 5.083 -22.828 1.00 95.62 215 VAL A N 1
ATOM 1753 C CA . VAL A 1 215 ? 7.567 4.073 -22.106 1.00 95.62 215 VAL A CA 1
ATOM 1754 C C . VAL A 1 215 ? 6.761 3.490 -20.948 1.00 95.62 215 VAL A C 1
ATOM 1756 O O . VAL A 1 215 ? 6.663 2.268 -20.848 1.00 95.62 215 VAL A O 1
ATOM 1759 N N . VAL A 1 216 ? 6.134 4.335 -20.122 1.00 97.25 216 VAL A N 1
ATOM 1760 C CA . VAL A 1 216 ? 5.294 3.873 -19.003 1.00 97.25 216 VAL A CA 1
ATOM 1761 C C . VAL A 1 216 ? 4.132 3.023 -19.517 1.00 97.25 216 VAL A C 1
ATOM 1763 O O . VAL A 1 216 ? 3.936 1.910 -19.032 1.00 97.25 216 VAL A O 1
ATOM 1766 N N . GLN A 1 217 ? 3.423 3.483 -20.552 1.00 97.62 217 GLN A N 1
ATOM 1767 C CA . GLN A 1 217 ? 2.331 2.731 -21.170 1.00 97.62 217 GLN A CA 1
ATOM 1768 C C . GLN A 1 217 ? 2.799 1.352 -21.648 1.00 97.62 217 GLN A C 1
ATOM 1770 O O . GLN A 1 217 ? 2.143 0.355 -21.370 1.00 97.62 217 GLN A O 1
ATOM 1775 N N . LYS A 1 218 ? 3.961 1.257 -22.307 1.00 96.88 218 LYS A N 1
ATOM 1776 C CA . LYS A 1 218 ? 4.522 -0.032 -22.750 1.00 96.88 218 LYS A CA 1
ATOM 1777 C C . LYS A 1 218 ? 4.839 -0.972 -21.588 1.00 96.88 218 LYS A C 1
ATOM 1779 O O . LYS A 1 218 ? 4.621 -2.176 -21.712 1.00 96.88 218 LYS A O 1
ATOM 1784 N N . VAL A 1 219 ? 5.360 -0.446 -20.480 1.00 97.62 219 VAL A N 1
ATOM 1785 C CA . VAL A 1 219 ? 5.646 -1.244 -19.279 1.00 97.62 219 VAL A CA 1
ATOM 1786 C C . VAL A 1 219 ? 4.359 -1.791 -18.672 1.00 97.62 219 VAL A C 1
ATOM 1788 O O . VAL A 1 219 ? 4.269 -2.991 -18.412 1.00 97.62 219 VAL A O 1
ATOM 1791 N N . VAL A 1 220 ? 3.354 -0.934 -18.499 1.00 97.81 220 VAL A N 1
ATOM 1792 C CA . VAL A 1 220 ? 2.038 -1.313 -17.967 1.00 97.81 220 VAL A CA 1
ATOM 1793 C C . VAL A 1 220 ? 1.367 -2.339 -18.875 1.00 97.81 220 VAL A C 1
ATOM 1795 O O . VAL A 1 220 ? 0.903 -3.374 -18.400 1.00 97.81 220 VAL A O 1
ATOM 1798 N N . ASP A 1 221 ? 1.385 -2.117 -20.186 1.00 97.56 221 ASP A N 1
ATOM 1799 C CA . ASP A 1 221 ? 0.899 -3.066 -21.185 1.00 97.56 221 ASP A CA 1
ATOM 1800 C C . ASP A 1 221 ? 1.592 -4.429 -21.063 1.00 97.56 221 ASP A C 1
ATOM 1802 O O . ASP A 1 221 ? 0.932 -5.464 -21.116 1.00 97.56 221 ASP A O 1
ATOM 1806 N N . ASN A 1 222 ? 2.918 -4.455 -20.905 1.00 97.12 222 ASN A N 1
ATOM 1807 C CA . ASN A 1 222 ? 3.666 -5.704 -20.767 1.00 97.12 222 ASN A CA 1
ATOM 1808 C C . ASN A 1 222 ? 3.294 -6.446 -19.473 1.00 97.12 222 ASN A C 1
ATOM 1810 O O . ASN A 1 222 ? 3.020 -7.648 -19.506 1.00 97.12 222 ASN A O 1
ATOM 1814 N N . LEU A 1 223 ? 3.235 -5.729 -18.344 1.00 97.62 223 LEU A N 1
ATOM 1815 C CA . LEU A 1 223 ? 2.848 -6.283 -17.045 1.00 97.62 223 LEU A CA 1
ATOM 1816 C C . LEU A 1 223 ? 1.428 -6.853 -17.083 1.00 97.62 223 LEU A C 1
ATOM 1818 O O . LEU A 1 223 ? 1.209 -7.989 -16.666 1.00 97.62 223 LEU A O 1
ATOM 1822 N N . THR A 1 224 ? 0.469 -6.098 -17.611 1.00 96.81 224 THR A N 1
ATOM 1823 C CA . THR A 1 224 ? -0.947 -6.487 -17.634 1.00 96.81 224 THR A CA 1
ATOM 1824 C C . THR A 1 224 ? -1.207 -7.635 -18.610 1.00 96.81 224 THR A C 1
ATOM 1826 O O . THR A 1 224 ? -1.880 -8.598 -18.247 1.00 96.81 224 THR A O 1
ATOM 1829 N N . LYS A 1 225 ? -0.602 -7.618 -19.807 1.00 95.56 225 LYS A N 1
ATOM 1830 C CA . LYS A 1 225 ? -0.727 -8.711 -20.789 1.00 95.56 225 LYS A CA 1
ATOM 1831 C C . LYS A 1 225 ? -0.130 -10.019 -20.271 1.00 95.56 225 LYS A C 1
ATOM 1833 O O . LYS A 1 225 ? -0.784 -11.058 -20.347 1.00 95.56 225 LYS A O 1
ATOM 1838 N N . CYS A 1 226 ? 1.082 -9.985 -19.712 1.00 95.50 226 CYS A N 1
ATOM 1839 C CA . CYS A 1 226 ? 1.755 -11.195 -19.222 1.00 95.50 226 CYS A CA 1
ATOM 1840 C C . CYS A 1 226 ? 1.120 -11.779 -17.951 1.00 95.50 226 CYS A C 1
ATOM 1842 O O . CYS A 1 226 ? 1.362 -12.940 -17.620 1.00 95.50 226 CYS A O 1
ATOM 1844 N N . ASN A 1 227 ? 0.300 -10.994 -17.252 1.00 96.31 227 ASN A N 1
ATOM 1845 C CA . ASN A 1 227 ? -0.426 -11.418 -16.059 1.00 96.31 227 ASN A CA 1
ATOM 1846 C C . ASN A 1 227 ? -1.952 -11.478 -16.272 1.00 96.31 227 ASN A C 1
ATOM 1848 O O . ASN A 1 227 ? -2.713 -11.515 -15.307 1.00 96.31 227 ASN A O 1
ATOM 1852 N N . GLY A 1 228 ? -2.414 -11.525 -17.528 1.00 94.06 228 GLY A N 1
ATOM 1853 C CA . GLY A 1 228 ? -3.840 -11.575 -17.872 1.00 94.06 228 GLY A CA 1
ATOM 1854 C C . GLY A 1 228 ? -4.566 -12.859 -17.441 1.00 94.06 228 GLY A C 1
ATOM 1855 O O . GLY A 1 228 ? -5.791 -12.925 -17.514 1.00 94.06 228 GLY A O 1
ATOM 1856 N N . ASP A 1 229 ? -3.835 -13.871 -16.960 1.00 91.88 229 ASP A N 1
ATOM 1857 C CA . ASP A 1 229 ? -4.385 -15.056 -16.293 1.00 91.88 229 ASP A CA 1
ATOM 1858 C C . ASP A 1 229 ? -5.062 -14.731 -14.953 1.00 91.88 229 ASP A C 1
ATOM 1860 O O . ASP A 1 229 ? -5.886 -15.515 -14.482 1.00 91.88 229 ASP A O 1
ATOM 1864 N N . LEU A 1 230 ? -4.747 -13.580 -14.352 1.00 93.38 230 LEU A N 1
ATOM 1865 C CA . LEU A 1 230 ? -5.421 -13.076 -13.162 1.00 93.38 230 LEU A CA 1
ATOM 1866 C C . LEU A 1 230 ? -6.685 -12.300 -13.579 1.00 93.38 230 LEU A C 1
ATOM 1868 O O . LEU A 1 230 ? -6.551 -11.261 -14.231 1.00 93.38 230 LEU A O 1
ATOM 1872 N N . PRO A 1 231 ? -7.903 -12.723 -13.173 1.00 91.50 231 PRO A N 1
ATOM 1873 C CA . PRO A 1 231 ? -9.142 -12.011 -13.512 1.00 91.50 231 PRO A CA 1
ATOM 1874 C C . PRO A 1 231 ? -9.125 -10.543 -13.079 1.00 91.50 231 PRO A C 1
ATOM 1876 O O . PRO A 1 231 ? -9.533 -9.662 -13.822 1.00 91.50 231 PRO A O 1
ATOM 1879 N N . ALA A 1 232 ? -8.540 -10.258 -11.912 1.00 90.88 232 ALA A N 1
ATOM 1880 C CA . ALA A 1 232 ? -8.391 -8.895 -11.403 1.00 90.88 232 ALA A CA 1
ATOM 1881 C C . ALA A 1 232 ? -7.521 -7.985 -12.300 1.00 90.88 232 ALA A C 1
ATOM 1883 O O . ALA A 1 232 ? -7.640 -6.766 -12.214 1.00 90.88 232 ALA A O 1
ATOM 1884 N N . ILE A 1 233 ? -6.669 -8.548 -13.166 1.00 94.25 233 ILE A N 1
ATOM 1885 C CA . ILE A 1 233 ? -5.912 -7.788 -14.171 1.00 94.25 233 ILE A CA 1
ATOM 1886 C C . ILE A 1 233 ? -6.681 -7.707 -15.486 1.00 94.25 233 ILE A C 1
ATOM 1888 O O . ILE A 1 233 ? -6.769 -6.621 -16.053 1.00 94.25 233 ILE A O 1
ATOM 1892 N N . SER A 1 234 ? -7.219 -8.826 -15.978 1.00 93.75 234 SER A N 1
ATOM 1893 C CA . SER A 1 234 ? -7.865 -8.887 -17.297 1.00 93.75 234 SER A CA 1
ATOM 1894 C C . SER A 1 234 ? -9.236 -8.210 -17.356 1.00 93.75 234 SER A C 1
ATOM 1896 O O . SER A 1 234 ? -9.634 -7.753 -18.424 1.00 93.75 234 SER A O 1
ATOM 1898 N N . GLU A 1 235 ? -9.941 -8.101 -16.229 1.00 92.50 235 GLU A N 1
ATOM 1899 C CA . GLU A 1 235 ? -11.220 -7.386 -16.121 1.00 92.50 235 GLU A CA 1
ATOM 1900 C C . GLU A 1 235 ? -11.045 -5.881 -15.842 1.00 92.50 235 GLU A C 1
ATOM 1902 O O . GLU A 1 235 ? -12.008 -5.118 -15.936 1.00 92.50 235 GLU A O 1
ATOM 1907 N N . THR A 1 236 ? -9.826 -5.440 -15.519 1.00 92.62 236 THR A N 1
ATOM 1908 C CA . THR A 1 236 ? -9.519 -4.044 -15.187 1.00 92.62 236 THR A CA 1
ATOM 1909 C C . THR A 1 236 ? -9.038 -3.289 -16.423 1.00 92.62 236 THR A C 1
ATOM 1911 O O . THR A 1 236 ? -8.166 -3.754 -17.156 1.00 92.62 236 THR A O 1
ATOM 1914 N N . LYS A 1 237 ? -9.587 -2.090 -16.651 1.00 94.38 237 LYS A N 1
ATOM 1915 C CA . LYS A 1 237 ? -9.084 -1.166 -17.672 1.00 94.38 237 LYS A CA 1
ATOM 1916 C C . LYS A 1 237 ? -7.940 -0.345 -17.083 1.00 94.38 237 LYS A C 1
ATOM 1918 O O . LYS A 1 237 ? -8.151 0.403 -16.135 1.00 94.38 237 LYS A O 1
ATOM 1923 N N . TRP A 1 238 ? -6.752 -0.498 -17.656 1.00 96.38 238 TRP A N 1
ATOM 1924 C CA . TRP A 1 238 ? -5.539 0.175 -17.203 1.00 96.38 238 TRP A CA 1
ATOM 1925 C C . TRP A 1 238 ? -5.294 1.433 -18.033 1.00 96.38 238 TRP A C 1
ATOM 1927 O O . TRP A 1 238 ? -5.098 1.334 -19.243 1.00 96.38 238 TRP A O 1
ATOM 1937 N N . ASP A 1 239 ? -5.303 2.596 -17.386 1.00 96.56 239 ASP A N 1
ATOM 1938 C CA . ASP A 1 239 ? -5.025 3.889 -18.019 1.00 96.56 239 ASP A CA 1
ATOM 1939 C C . ASP A 1 239 ? -3.856 4.567 -17.293 1.00 96.56 239 ASP A C 1
ATOM 1941 O O . ASP A 1 239 ? -3.808 4.590 -16.061 1.00 96.56 239 ASP A O 1
ATOM 1945 N N . VAL A 1 240 ? -2.905 5.104 -18.058 1.00 97.75 240 VAL A N 1
ATOM 1946 C CA . VAL A 1 240 ? -1.669 5.698 -17.535 1.00 97.75 240 VAL A CA 1
ATOM 1947 C C . VAL A 1 240 ? -1.737 7.217 -17.582 1.00 97.75 240 VAL A C 1
ATOM 1949 O O . VAL A 1 240 ? -2.056 7.806 -18.609 1.00 97.75 240 VAL A O 1
ATOM 1952 N N . HIS A 1 241 ? -1.329 7.850 -16.488 1.00 97.62 241 HIS A N 1
ATOM 1953 C CA . HIS A 1 241 ? -1.167 9.291 -16.348 1.00 97.62 241 HIS A CA 1
ATOM 1954 C C . HIS A 1 241 ? 0.260 9.574 -15.886 1.00 97.62 241 HIS A C 1
ATOM 1956 O O . HIS A 1 241 ? 0.687 9.095 -14.835 1.00 97.62 241 HIS A O 1
ATOM 1962 N N . VAL A 1 242 ? 1.016 10.353 -16.662 1.00 97.75 242 VAL A N 1
ATOM 1963 C CA . VAL A 1 242 ? 2.359 10.793 -16.256 1.00 97.75 242 VAL A CA 1
ATOM 1964 C C . VAL A 1 242 ? 2.300 12.262 -15.878 1.00 97.75 242 VAL A C 1
ATOM 1966 O O . VAL A 1 242 ? 1.835 13.080 -16.668 1.00 97.75 242 VAL A O 1
ATOM 1969 N N . VAL A 1 243 ? 2.752 12.583 -14.669 1.00 95.50 243 VAL A N 1
ATOM 1970 C CA . VAL A 1 243 ? 2.633 13.911 -14.060 1.00 95.50 243 VAL A CA 1
ATOM 1971 C C . VAL A 1 243 ? 4.021 14.516 -13.880 1.00 95.50 243 VAL A C 1
ATOM 1973 O O . VAL A 1 243 ? 4.924 13.879 -13.335 1.00 95.50 243 VAL A O 1
ATOM 1976 N N . GLU A 1 244 ? 4.194 15.754 -14.329 1.00 96.88 244 GLU A N 1
ATOM 1977 C CA . GLU A 1 244 ? 5.437 16.508 -14.192 1.00 96.88 244 GLU A CA 1
ATOM 1978 C C . GLU A 1 244 ? 5.629 16.993 -12.747 1.00 96.88 244 GLU A C 1
ATOM 1980 O O . GLU A 1 244 ? 5.190 18.072 -12.352 1.00 96.88 244 GLU A O 1
ATOM 1985 N N . LYS A 1 245 ? 6.283 16.152 -11.943 1.00 87.31 245 LYS A N 1
ATOM 1986 C CA . LYS A 1 245 ? 6.623 16.388 -10.537 1.00 87.31 245 LYS A CA 1
ATOM 1987 C C . LYS A 1 245 ? 7.983 15.778 -10.231 1.00 87.31 245 LYS A C 1
ATOM 1989 O O . LYS A 1 245 ? 8.244 14.641 -10.607 1.00 87.31 245 LYS A O 1
ATOM 1994 N N . SER A 1 246 ? 8.825 16.510 -9.504 1.00 86.31 246 SER A N 1
ATOM 1995 C CA . SER A 1 246 ? 10.177 16.069 -9.122 1.00 86.31 246 SER A CA 1
ATOM 1996 C C . SER A 1 246 ? 10.195 15.011 -8.014 1.00 86.31 246 SER A C 1
ATOM 1998 O O . SER A 1 246 ? 11.237 14.437 -7.722 1.00 86.31 246 SER A O 1
ATOM 2000 N N . GLU A 1 247 ? 9.063 14.768 -7.354 1.00 82.25 247 GLU A N 1
ATOM 2001 C CA . GLU A 1 247 ? 8.948 13.739 -6.321 1.00 82.25 247 GLU A CA 1
ATOM 2002 C C . GLU A 1 247 ? 9.069 12.330 -6.931 1.00 82.25 247 GLU A C 1
ATOM 2004 O O . GLU A 1 247 ? 8.472 12.031 -7.967 1.00 82.25 247 GLU A O 1
ATOM 2009 N N . ILE A 1 248 ? 9.814 11.443 -6.264 1.00 85.12 248 ILE A N 1
ATOM 2010 C CA . ILE A 1 248 ? 9.942 10.029 -6.643 1.00 85.12 248 ILE A CA 1
ATOM 2011 C C . ILE A 1 248 ? 8.687 9.297 -6.170 1.00 85.12 248 ILE A C 1
ATOM 2013 O O . ILE A 1 248 ? 8.597 8.900 -5.008 1.00 85.12 248 ILE A O 1
ATOM 2017 N N . ASN A 1 249 ? 7.691 9.161 -7.046 1.00 87.56 249 ASN A N 1
ATOM 2018 C CA . ASN A 1 249 ? 6.439 8.502 -6.690 1.00 87.56 249 ASN A CA 1
ATOM 2019 C C . ASN A 1 249 ? 5.714 7.888 -7.899 1.00 87.56 249 ASN A C 1
ATOM 2021 O O . ASN A 1 249 ? 5.788 8.389 -9.024 1.00 87.56 249 ASN A O 1
ATOM 2025 N N . ALA A 1 250 ? 4.970 6.823 -7.629 1.00 91.25 250 ALA A N 1
ATOM 2026 C CA . ALA A 1 250 ? 3.918 6.292 -8.478 1.00 91.25 250 ALA A CA 1
ATOM 2027 C C . ALA A 1 250 ? 2.856 5.651 -7.585 1.00 91.25 250 ALA A C 1
ATOM 2029 O O . ALA A 1 250 ? 3.164 5.179 -6.498 1.00 91.25 250 ALA A O 1
ATOM 2030 N N . PHE A 1 251 ? 1.611 5.638 -8.040 1.00 92.38 251 PHE A N 1
ATOM 2031 C CA . PHE A 1 251 ? 0.531 4.965 -7.331 1.00 92.38 251 PHE A CA 1
ATOM 2032 C C . PHE A 1 251 ? -0.550 4.519 -8.307 1.00 92.38 251 PHE A C 1
ATOM 2034 O O . PHE A 1 251 ? -0.694 5.054 -9.411 1.00 92.38 251 PHE A O 1
ATOM 2041 N N . VAL A 1 252 ? -1.324 3.523 -7.890 1.00 93.25 252 VAL A N 1
ATOM 2042 C CA . VAL A 1 252 ? -2.385 2.932 -8.704 1.00 93.25 252 VAL A CA 1
ATOM 2043 C C . VAL A 1 252 ? -3.687 2.945 -7.921 1.00 93.25 252 VAL A C 1
ATOM 2045 O O . VAL A 1 252 ? -3.766 2.482 -6.782 1.00 93.25 252 VAL A O 1
ATOM 2048 N N . LEU A 1 253 ? -4.735 3.465 -8.549 1.00 91.75 253 LEU A N 1
ATOM 2049 C CA . LEU A 1 253 ? -6.077 3.449 -7.991 1.00 91.75 253 LEU A CA 1
ATOM 2050 C C . LEU A 1 253 ? -6.763 2.092 -8.227 1.00 91.75 253 LEU A C 1
ATOM 2052 O O . LEU A 1 253 ? -6.543 1.459 -9.263 1.00 91.75 253 LEU A O 1
ATOM 2056 N N . PRO A 1 254 ? -7.678 1.660 -7.334 1.00 90.38 254 PRO A N 1
ATOM 2057 C CA . PRO A 1 254 ? -8.407 0.396 -7.483 1.00 90.38 254 PRO A CA 1
ATOM 2058 C C . PRO A 1 254 ? -9.175 0.198 -8.800 1.00 90.38 254 PRO A C 1
ATOM 2060 O O . PRO A 1 254 ? -9.514 -0.930 -9.139 1.00 90.38 254 PRO A O 1
ATOM 2063 N N . ASN A 1 255 ? -9.475 1.274 -9.533 1.00 90.50 255 ASN A N 1
ATOM 2064 C CA . ASN A 1 255 ? -10.147 1.244 -10.834 1.00 90.50 255 ASN A CA 1
ATOM 2065 C C . ASN A 1 255 ? -9.173 1.174 -12.031 1.00 90.50 255 ASN A C 1
ATOM 2067 O O . ASN A 1 255 ? -9.607 1.370 -13.164 1.00 90.50 255 ASN A O 1
ATOM 2071 N N . GLY A 1 256 ? -7.881 0.916 -11.796 1.00 93.00 256 GLY A N 1
ATOM 2072 C CA . GLY A 1 256 ? -6.871 0.722 -12.842 1.00 93.00 256 GLY A CA 1
ATOM 2073 C C . GLY A 1 256 ? -6.201 2.002 -13.348 1.00 93.00 256 GLY A C 1
ATOM 2074 O O . GLY A 1 256 ? -5.445 1.948 -14.316 1.00 93.00 256 GLY A O 1
ATOM 2075 N N . GLN A 1 257 ? -6.451 3.150 -12.714 1.00 96.31 257 GLN A N 1
ATOM 2076 C CA . GLN A 1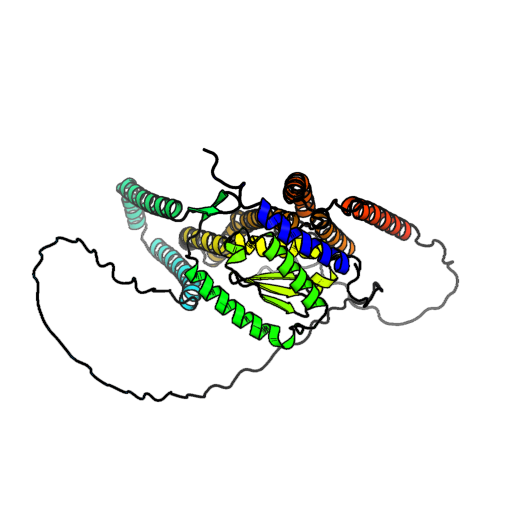 257 ? -5.804 4.415 -13.074 1.00 96.31 257 GLN A CA 1
ATOM 2077 C C . GLN A 1 257 ? -4.415 4.486 -12.430 1.00 96.31 257 GLN A C 1
ATOM 2079 O O . GLN A 1 257 ? -4.292 4.428 -11.206 1.00 96.31 257 GLN A O 1
ATOM 2084 N N . ILE A 1 258 ? -3.377 4.596 -13.254 1.00 96.69 258 ILE A N 1
ATOM 2085 C CA . ILE A 1 258 ? -1.973 4.604 -12.839 1.00 96.69 258 ILE A CA 1
ATOM 2086 C C . ILE A 1 258 ? -1.438 6.026 -12.944 1.00 96.69 258 ILE A C 1
ATOM 2088 O O . ILE A 1 258 ? -1.500 6.620 -14.016 1.00 96.69 258 ILE A O 1
ATOM 2092 N N . PHE A 1 259 ? -0.864 6.547 -11.866 1.00 95.62 259 PHE A N 1
ATOM 2093 C CA . PHE A 1 259 ? -0.192 7.843 -11.849 1.00 95.62 259 PHE A CA 1
ATOM 2094 C C . PHE A 1 259 ? 1.302 7.642 -11.615 1.00 95.62 259 PHE A C 1
ATOM 2096 O O . PHE A 1 259 ? 1.700 6.979 -10.659 1.00 95.62 259 PHE A O 1
ATOM 2103 N N . VAL A 1 260 ? 2.131 8.220 -12.482 1.00 94.31 260 VAL A N 1
ATOM 2104 C CA . VAL A 1 260 ? 3.595 8.137 -12.402 1.00 94.31 260 VAL A CA 1
ATOM 2105 C C . VAL A 1 260 ? 4.185 9.535 -12.449 1.00 94.31 260 VAL A C 1
ATOM 2107 O O . VAL A 1 260 ? 3.887 10.302 -13.363 1.00 94.31 260 VAL A O 1
ATOM 2110 N N . TYR A 1 261 ? 5.029 9.882 -11.480 1.00 93.25 261 TYR A N 1
ATOM 2111 C CA . TYR A 1 261 ? 5.707 11.175 -11.475 1.00 93.25 261 TYR A CA 1
ATOM 2112 C C . TYR A 1 261 ? 7.005 11.118 -12.278 1.00 93.25 261 TYR A C 1
ATOM 2114 O O . TYR A 1 261 ? 7.707 10.105 -12.284 1.00 93.25 261 TYR A O 1
ATOM 2122 N N . THR A 1 262 ? 7.358 12.222 -12.937 1.00 93.69 262 THR A N 1
ATOM 2123 C CA . THR A 1 262 ? 8.621 12.325 -13.686 1.00 93.69 262 THR A CA 1
ATOM 2124 C C . THR A 1 262 ? 9.846 12.110 -12.799 1.00 93.69 262 THR A C 1
ATOM 2126 O O . THR A 1 262 ? 10.802 11.502 -13.263 1.00 93.69 262 THR A O 1
ATOM 2129 N N . GLY A 1 263 ? 9.791 12.482 -11.517 1.00 85.31 263 GLY A N 1
ATOM 2130 C CA . GLY A 1 263 ? 10.852 12.202 -10.548 1.00 85.31 263 GLY A CA 1
ATOM 2131 C C . GLY A 1 263 ? 11.126 10.707 -10.359 1.00 85.31 263 GLY A C 1
ATOM 2132 O O . GLY A 1 263 ? 12.279 10.315 -10.207 1.00 85.31 263 GLY A O 1
ATOM 2133 N N . LEU A 1 264 ? 10.109 9.834 -10.456 1.00 89.12 264 LEU A N 1
ATOM 2134 C CA . LEU A 1 264 ? 10.350 8.384 -10.472 1.00 89.12 264 LEU A CA 1
ATOM 2135 C C . LEU A 1 264 ? 11.077 7.957 -11.751 1.00 89.12 264 LEU A C 1
ATOM 2137 O O . LEU A 1 264 ? 11.979 7.129 -11.687 1.00 89.12 264 LEU A O 1
ATOM 2141 N N . LEU A 1 265 ? 10.701 8.523 -12.900 1.00 92.44 265 LEU A N 1
ATOM 2142 C CA . LEU A 1 265 ? 11.340 8.219 -14.185 1.00 92.44 265 LEU A CA 1
ATOM 2143 C C . LEU A 1 265 ? 12.798 8.690 -14.246 1.00 92.44 265 LEU A C 1
ATOM 2145 O O . LEU A 1 265 ? 13.591 8.098 -14.968 1.00 92.44 265 LEU A O 1
ATOM 2149 N N . GLU A 1 266 ? 13.139 9.737 -13.497 1.00 89.00 266 GLU A N 1
ATOM 2150 C CA . GLU A 1 266 ? 14.508 10.232 -13.325 1.00 89.00 266 GLU A CA 1
ATOM 2151 C C . GLU A 1 266 ? 15.318 9.383 -12.334 1.00 89.00 266 GLU A C 1
ATOM 2153 O O . GLU A 1 266 ? 16.538 9.297 -12.457 1.00 89.00 266 GLU A O 1
ATOM 2158 N N . ALA A 1 267 ? 14.652 8.749 -11.364 1.00 85.62 267 ALA A N 1
ATOM 2159 C CA . ALA A 1 267 ? 15.294 7.914 -10.351 1.00 85.62 267 ALA A CA 1
ATOM 2160 C C . ALA A 1 267 ? 15.596 6.486 -10.830 1.00 85.62 267 ALA A C 1
ATOM 2162 O O . ALA A 1 267 ? 16.546 5.873 -10.345 1.00 85.62 267 ALA A O 1
ATOM 2163 N N . VAL A 1 268 ? 14.786 5.938 -11.740 1.00 88.06 268 VAL A N 1
ATOM 2164 C CA . VAL A 1 268 ? 15.008 4.596 -12.299 1.00 88.06 268 VAL A CA 1
ATOM 2165 C C . VAL A 1 268 ? 16.092 4.619 -13.375 1.00 88.06 268 VAL A C 1
ATOM 2167 O O . VAL A 1 268 ? 16.098 5.465 -14.264 1.00 88.06 268 VAL A O 1
ATOM 2170 N N . GLU A 1 269 ? 16.997 3.647 -13.325 1.00 89.81 269 GLU A N 1
ATOM 2171 C CA . GLU A 1 269 ? 18.091 3.526 -14.295 1.00 89.81 269 GLU A CA 1
ATOM 2172 C C . GLU A 1 269 ? 17.640 2.861 -15.603 1.00 89.81 269 GLU A C 1
ATOM 2174 O O . GLU A 1 269 ? 18.139 3.180 -16.683 1.00 89.81 269 GLU A O 1
ATOM 2179 N N . ASP A 1 270 ? 16.682 1.937 -15.515 1.00 90.56 270 ASP A N 1
ATOM 2180 C CA . ASP A 1 270 ? 16.213 1.162 -16.654 1.00 90.56 270 ASP A CA 1
ATOM 2181 C C . ASP A 1 270 ? 14.722 0.787 -16.567 1.00 90.56 270 ASP A C 1
ATOM 2183 O O . ASP A 1 270 ? 14.012 0.998 -15.578 1.00 90.56 270 ASP A O 1
ATOM 2187 N N . VAL A 1 271 ? 14.237 0.187 -17.656 1.00 94.06 271 VAL A N 1
ATOM 2188 C CA . VAL A 1 271 ? 12.853 -0.280 -17.778 1.00 94.06 271 VAL A CA 1
ATOM 2189 C C . VAL A 1 271 ? 12.558 -1.447 -16.827 1.00 94.06 271 VAL A C 1
ATOM 2191 O O . VAL A 1 271 ? 11.398 -1.668 -16.480 1.00 94.06 271 VAL A O 1
ATOM 2194 N N . HIS A 1 272 ? 13.567 -2.200 -16.380 1.00 95.81 272 HIS A N 1
ATOM 2195 C CA . HIS A 1 272 ? 13.378 -3.314 -15.454 1.00 95.81 272 HIS A CA 1
ATOM 2196 C C . HIS A 1 272 ? 13.067 -2.828 -14.037 1.00 95.81 272 HIS A C 1
ATOM 2198 O O . HIS A 1 272 ? 12.137 -3.347 -13.416 1.00 95.81 272 HIS A O 1
ATOM 2204 N N . GLN A 1 273 ? 13.760 -1.789 -13.566 1.00 93.88 273 GLN A N 1
ATOM 2205 C CA . GLN A 1 273 ? 13.444 -1.103 -12.315 1.00 93.88 273 GLN A CA 1
ATOM 2206 C C . GLN A 1 273 ? 12.044 -0.488 -12.368 1.00 93.88 273 GLN A C 1
ATOM 2208 O O . GLN A 1 273 ? 11.232 -0.741 -11.477 1.00 93.88 273 GLN A O 1
ATOM 2213 N N . LEU A 1 274 ? 11.714 0.226 -13.453 1.00 95.38 274 LEU A N 1
ATOM 2214 C CA . LEU A 1 274 ? 10.374 0.791 -13.640 1.00 95.38 274 LEU A CA 1
ATOM 2215 C C . LEU A 1 274 ? 9.287 -0.294 -13.627 1.00 95.38 274 LEU A C 1
ATOM 2217 O O . LEU A 1 274 ? 8.255 -0.137 -12.979 1.00 95.38 274 LEU A O 1
ATOM 2221 N N . SER A 1 275 ? 9.525 -1.421 -14.303 1.00 97.25 275 SER A N 1
ATOM 2222 C CA . SER A 1 275 ? 8.577 -2.541 -14.342 1.00 97.25 275 SER A CA 1
ATOM 2223 C C . SER A 1 275 ? 8.372 -3.183 -12.973 1.00 97.25 275 SER A C 1
ATOM 2225 O O . SER A 1 275 ? 7.256 -3.585 -12.655 1.00 97.25 275 SER A O 1
ATOM 2227 N N . TYR A 1 276 ? 9.424 -3.280 -12.157 1.00 95.56 276 TYR A N 1
ATOM 2228 C CA . TYR A 1 276 ? 9.300 -3.753 -10.782 1.00 95.56 276 TYR A CA 1
ATOM 2229 C C . TYR A 1 276 ? 8.451 -2.791 -9.938 1.00 95.56 276 TYR A C 1
ATOM 2231 O O . TYR A 1 276 ? 7.508 -3.239 -9.289 1.00 95.56 276 TYR A O 1
ATOM 2239 N N . MET A 1 277 ? 8.735 -1.484 -9.994 1.00 95.00 277 MET A N 1
ATOM 2240 C CA . MET A 1 277 ? 7.998 -0.474 -9.223 1.00 95.00 277 MET A CA 1
ATOM 2241 C C . MET A 1 277 ? 6.515 -0.446 -9.608 1.00 95.00 277 MET A C 1
ATOM 2243 O O . MET A 1 277 ? 5.651 -0.524 -8.744 1.00 95.00 277 MET A O 1
ATOM 2247 N N . LEU A 1 278 ? 6.193 -0.449 -10.904 1.00 97.25 278 LEU A N 1
ATOM 2248 C CA . LEU A 1 278 ? 4.796 -0.510 -11.350 1.00 97.25 278 LEU A CA 1
ATOM 2249 C C . LEU A 1 278 ? 4.140 -1.862 -11.039 1.00 97.25 278 LEU A C 1
ATOM 2251 O O . LEU A 1 278 ? 2.951 -1.912 -10.739 1.00 97.25 278 LEU A O 1
ATOM 2255 N N . GLY A 1 279 ? 4.903 -2.959 -11.055 1.00 97.25 279 GLY A N 1
ATOM 2256 C CA . GLY A 1 279 ? 4.436 -4.261 -10.583 1.00 97.25 279 GLY A CA 1
ATOM 2257 C C . GLY A 1 279 ? 4.061 -4.247 -9.098 1.00 97.25 279 GLY A C 1
ATOM 2258 O O . GLY A 1 279 ? 3.037 -4.819 -8.730 1.00 97.25 279 GLY A O 1
ATOM 2259 N N . HIS A 1 280 ? 4.847 -3.571 -8.257 1.00 96.31 280 HIS A N 1
ATOM 2260 C CA . HIS A 1 280 ? 4.559 -3.364 -6.834 1.00 96.31 280 HIS A CA 1
ATOM 2261 C C . HIS A 1 280 ? 3.265 -2.557 -6.635 1.00 96.31 280 HIS A C 1
ATOM 2263 O O . HIS A 1 280 ? 2.377 -2.993 -5.901 1.00 96.31 280 HIS A O 1
ATOM 2269 N N . GLU A 1 281 ? 3.084 -1.454 -7.364 1.00 95.75 281 GLU A N 1
ATOM 2270 C CA . GLU A 1 281 ? 1.852 -0.657 -7.271 1.00 95.75 281 GLU A CA 1
ATOM 2271 C C . GLU A 1 281 ? 0.608 -1.417 -7.765 1.00 95.75 281 GLU A C 1
ATOM 2273 O O . GLU A 1 281 ? -0.455 -1.380 -7.140 1.00 95.75 281 GLU A O 1
ATOM 2278 N N . ILE A 1 282 ? 0.734 -2.185 -8.853 1.00 96.44 282 ILE A N 1
ATOM 2279 C CA . ILE A 1 282 ? -0.341 -3.073 -9.317 1.00 96.44 282 ILE A CA 1
ATOM 2280 C C . ILE A 1 282 ? -0.649 -4.128 -8.244 1.00 96.44 282 ILE A C 1
ATOM 2282 O O . ILE A 1 282 ? -1.819 -4.405 -7.977 1.00 96.44 282 ILE A O 1
ATOM 2286 N N . ALA A 1 283 ? 0.367 -4.688 -7.582 1.00 96.06 283 ALA A N 1
ATOM 2287 C CA . ALA A 1 283 ? 0.173 -5.664 -6.514 1.00 96.06 283 ALA A CA 1
ATOM 2288 C C . ALA A 1 283 ? -0.643 -5.102 -5.340 1.00 96.06 283 ALA A C 1
ATOM 2290 O O . ALA A 1 283 ? -1.526 -5.806 -4.848 1.00 96.06 283 ALA A O 1
ATOM 2291 N N . HIS A 1 284 ? -0.434 -3.842 -4.937 1.00 93.94 284 HIS A N 1
ATOM 2292 C CA . HIS A 1 284 ? -1.263 -3.191 -3.912 1.00 93.94 284 HIS A CA 1
ATOM 2293 C C . HIS A 1 284 ? -2.755 -3.202 -4.261 1.00 93.94 284 HIS A C 1
ATOM 2295 O O . HIS A 1 284 ? -3.595 -3.443 -3.387 1.00 93.94 284 HIS A O 1
ATOM 2301 N N . VAL A 1 285 ? -3.088 -2.980 -5.535 1.00 92.31 285 VAL A N 1
ATOM 2302 C CA . VAL A 1 285 ? -4.474 -3.006 -6.016 1.00 92.31 285 VAL A CA 1
ATOM 2303 C C . VAL A 1 285 ? -5.027 -4.424 -6.070 1.00 92.31 285 VAL A C 1
ATOM 2305 O O . VAL A 1 285 ? -6.124 -4.663 -5.565 1.00 92.31 285 VAL A O 1
ATOM 2308 N N . LEU A 1 286 ? -4.268 -5.385 -6.599 1.00 93.38 286 LEU A N 1
ATOM 2309 C CA . LEU A 1 286 ? -4.703 -6.787 -6.660 1.00 93.38 286 LEU A CA 1
ATOM 2310 C C . LEU A 1 286 ? -4.929 -7.396 -5.272 1.00 93.38 286 LEU A C 1
ATOM 2312 O O . LEU A 1 286 ? -5.813 -8.234 -5.083 1.00 93.38 286 LEU A O 1
ATOM 2316 N N . LEU A 1 287 ? -4.130 -6.968 -4.296 1.00 92.94 287 LEU A N 1
ATOM 2317 C CA . LEU A 1 287 ? -4.230 -7.380 -2.901 1.00 92.94 287 LEU A CA 1
ATOM 2318 C C . LEU A 1 287 ? -5.189 -6.506 -2.086 1.00 92.94 287 LEU A C 1
ATOM 2320 O O . LEU A 1 287 ? -5.377 -6.761 -0.900 1.00 92.94 287 LEU A O 1
ATOM 2324 N N . GLU A 1 288 ? -5.842 -5.522 -2.708 1.00 91.50 288 GLU A N 1
ATOM 2325 C CA . GLU A 1 288 ? -6.830 -4.642 -2.077 1.00 91.50 288 GLU A CA 1
ATOM 2326 C C . GLU A 1 288 ? -6.307 -3.988 -0.776 1.00 91.50 288 GLU A C 1
ATOM 2328 O O . GLU A 1 288 ? -7.064 -3.761 0.171 1.00 91.50 288 GLU A O 1
ATOM 2333 N N . HIS A 1 289 ? -5.009 -3.660 -0.716 1.00 91.12 289 HIS A N 1
ATOM 2334 C CA . HIS A 1 289 ? -4.342 -3.183 0.504 1.00 91.12 289 HIS A CA 1
ATOM 2335 C C . HIS A 1 289 ? -4.974 -1.911 1.079 1.00 91.12 289 HIS A C 1
ATOM 2337 O O . HIS A 1 289 ? -5.142 -1.797 2.293 1.00 91.12 289 HIS A O 1
ATOM 2343 N N . THR A 1 290 ? -5.411 -0.979 0.229 1.00 85.75 290 THR A N 1
ATOM 2344 C CA . THR A 1 290 ? -6.128 0.233 0.660 1.00 85.75 290 THR A CA 1
ATOM 2345 C C . THR A 1 290 ? -7.461 -0.105 1.334 1.00 85.75 290 THR A C 1
ATOM 2347 O O . THR A 1 290 ? -7.843 0.513 2.336 1.00 85.75 290 THR A O 1
ATOM 2350 N N . ALA A 1 291 ? -8.168 -1.116 0.820 1.00 86.69 291 ALA A N 1
ATOM 2351 C CA . ALA A 1 291 ? -9.446 -1.550 1.369 1.00 86.69 291 ALA A CA 1
ATOM 2352 C C . ALA A 1 291 ? -9.289 -2.277 2.708 1.00 86.69 291 ALA A C 1
ATOM 2354 O O . ALA A 1 291 ? -10.034 -2.049 3.669 1.00 86.69 291 ALA A O 1
ATOM 2355 N N . GLU A 1 292 ? -8.266 -3.116 2.783 1.00 90.38 292 GLU A N 1
ATOM 2356 C CA . GLU A 1 292 ? -7.866 -3.824 3.984 1.00 90.38 292 GLU A CA 1
ATOM 2357 C C . GLU A 1 292 ? -7.404 -2.855 5.087 1.00 90.38 292 GLU A C 1
ATOM 2359 O O . GLU A 1 292 ? -7.926 -2.888 6.205 1.00 90.38 292 GLU A O 1
ATOM 2364 N N . MET A 1 293 ? -6.512 -1.912 4.770 1.00 86.94 293 MET A N 1
ATOM 2365 C CA . MET A 1 293 ? -6.035 -0.907 5.723 1.00 86.94 293 MET A CA 1
ATOM 2366 C C . MET A 1 293 ? -7.178 -0.025 6.237 1.00 86.94 293 MET A C 1
ATOM 2368 O O . MET A 1 293 ? -7.268 0.244 7.439 1.00 86.94 293 MET A O 1
ATOM 2372 N N . GLY A 1 294 ? -8.097 0.389 5.358 1.00 85.06 294 GLY A N 1
ATOM 2373 C CA . GLY A 1 294 ? -9.291 1.135 5.755 1.00 85.06 294 GLY A CA 1
ATOM 2374 C C . GLY A 1 294 ? -10.197 0.343 6.703 1.00 85.06 294 GLY A C 1
ATOM 2375 O O . GLY A 1 294 ? -10.672 0.889 7.705 1.00 85.06 294 GLY A O 1
ATOM 2376 N N . SER A 1 295 ? -10.390 -0.950 6.429 1.00 88.50 295 SER A N 1
ATOM 2377 C CA . SER A 1 295 ? -11.189 -1.872 7.246 1.00 88.50 295 SER A CA 1
ATOM 2378 C C . SER A 1 295 ? -10.585 -2.082 8.636 1.00 88.50 295 SER A C 1
ATOM 2380 O O . SER A 1 295 ? -11.268 -1.887 9.647 1.00 88.50 295 SER A O 1
ATOM 2382 N N . VAL A 1 296 ? -9.290 -2.399 8.709 1.00 89.31 296 VAL A N 1
ATOM 2383 C CA . VAL A 1 296 ? -8.575 -2.581 9.980 1.00 89.31 296 VAL A CA 1
ATOM 2384 C C . VAL A 1 296 ? -8.531 -1.285 10.779 1.00 89.31 296 VAL A C 1
ATOM 2386 O O . VAL A 1 296 ? -8.869 -1.285 11.964 1.00 89.31 296 VAL A O 1
ATOM 2389 N N . SER A 1 297 ? -8.207 -0.159 10.139 1.00 86.81 297 SER A N 1
ATOM 2390 C CA . SER A 1 297 ? -8.194 1.150 10.799 1.00 86.81 297 SER A CA 1
ATOM 2391 C C . SER A 1 297 ? -9.564 1.505 11.376 1.00 86.81 297 SER A C 1
ATOM 2393 O O . SER A 1 297 ? -9.645 2.043 12.482 1.00 86.81 297 SER A O 1
ATOM 2395 N N . HIS A 1 298 ? -10.652 1.158 10.679 1.00 86.25 298 HIS A N 1
ATOM 2396 C CA . HIS A 1 298 ? -12.004 1.375 11.179 1.00 86.25 298 HIS A CA 1
ATOM 2397 C C . HIS A 1 298 ? -12.319 0.540 12.426 1.00 86.25 298 HIS A C 1
ATOM 2399 O O . HIS A 1 298 ? -12.817 1.086 13.414 1.00 86.25 298 HIS A O 1
ATOM 2405 N N . VAL A 1 299 ? -12.003 -0.755 12.407 1.00 88.44 299 VAL A N 1
ATOM 2406 C CA . VAL A 1 299 ? -12.223 -1.638 13.561 1.00 88.44 299 VAL A CA 1
ATOM 2407 C C . VAL A 1 299 ? -11.382 -1.197 14.753 1.00 88.44 299 VAL A C 1
ATOM 2409 O O . VAL A 1 299 ? -11.902 -1.092 15.864 1.00 88.44 299 VAL A O 1
ATOM 2412 N N . LEU A 1 300 ? -10.110 -0.858 14.531 1.00 89.62 300 LEU A N 1
ATOM 2413 C CA . LEU A 1 300 ? -9.244 -0.328 15.580 1.00 89.62 300 LEU A CA 1
ATOM 2414 C C . LEU A 1 300 ? -9.788 0.988 16.140 1.00 89.62 300 LEU A C 1
ATOM 2416 O O . LEU A 1 300 ? -9.906 1.117 17.355 1.00 89.62 300 LEU A O 1
ATOM 2420 N N . ASP A 1 301 ? -10.164 1.946 15.287 1.00 87.94 301 ASP A N 1
ATOM 2421 C CA . ASP A 1 301 ? -10.763 3.214 15.723 1.00 87.94 301 ASP A CA 1
ATOM 2422 C C . ASP A 1 301 ? -11.974 2.972 16.629 1.00 87.94 301 ASP A C 1
ATOM 2424 O O . ASP A 1 301 ? -12.071 3.588 17.691 1.00 87.94 301 ASP A O 1
ATOM 2428 N N . PHE A 1 302 ? -12.862 2.051 16.242 1.00 87.69 302 PHE A N 1
ATOM 2429 C CA . PHE A 1 302 ? -14.035 1.689 17.030 1.00 87.69 302 PHE A CA 1
ATOM 2430 C C . PHE A 1 302 ? -13.660 1.091 18.394 1.00 87.69 302 PHE A C 1
ATOM 2432 O O . PHE A 1 302 ? -14.180 1.533 19.420 1.00 87.69 302 PHE A O 1
ATOM 2439 N N . LEU A 1 303 ? -12.721 0.141 18.437 1.00 88.88 303 LEU A N 1
ATOM 2440 C CA . LEU A 1 303 ? -12.237 -0.456 19.689 1.00 88.88 303 LEU A CA 1
ATOM 2441 C C . LEU A 1 303 ? -11.611 0.598 20.617 1.00 88.88 303 LEU A C 1
ATOM 2443 O O . LEU A 1 303 ? -11.857 0.612 21.826 1.00 88.88 303 LEU A O 1
ATOM 2447 N N . PHE A 1 304 ? -10.855 1.534 20.045 1.00 91.81 304 PHE A N 1
ATOM 2448 C CA . PHE A 1 304 ? -10.185 2.605 20.776 1.00 91.81 304 PHE A CA 1
ATOM 2449 C C . PHE A 1 304 ? -11.130 3.717 21.271 1.00 91.81 304 PHE A C 1
ATOM 2451 O O . PHE A 1 304 ? -10.714 4.505 22.128 1.00 91.81 304 PHE A O 1
ATOM 2458 N N . LEU A 1 305 ? -12.396 3.777 20.827 1.00 92.62 305 LEU A N 1
ATOM 2459 C CA . LEU A 1 305 ? -13.395 4.710 21.380 1.00 92.62 305 LEU A CA 1
ATOM 2460 C C . LEU A 1 305 ? -13.688 4.430 22.857 1.00 92.62 305 LEU A C 1
ATOM 2462 O O . LEU A 1 305 ? -13.856 5.369 23.637 1.00 92.62 305 LEU A O 1
ATOM 2466 N N . ILE A 1 306 ? -13.718 3.155 23.258 1.00 91.31 306 ILE A N 1
ATOM 2467 C CA . ILE A 1 306 ? -13.950 2.768 24.656 1.00 91.31 306 ILE A CA 1
ATOM 2468 C C . ILE A 1 306 ? -12.782 3.252 25.516 1.00 91.31 306 ILE A C 1
ATOM 2470 O O . ILE A 1 306 ? -12.993 3.908 26.535 1.00 91.31 306 ILE A O 1
ATOM 2474 N N . SER A 1 307 ? -11.546 2.996 25.081 1.00 92.50 307 SER A N 1
ATOM 2475 C CA . SER A 1 307 ? -10.343 3.480 25.762 1.00 92.50 307 SER A CA 1
ATOM 2476 C C . SER A 1 307 ? -10.322 5.006 25.861 1.00 92.50 307 SER A C 1
ATOM 2478 O O . SER A 1 307 ? -10.051 5.537 26.935 1.00 92.50 307 SER A O 1
ATOM 2480 N N . LEU A 1 308 ? -10.697 5.712 24.789 1.00 95.31 308 LEU A N 1
ATOM 2481 C CA . LEU A 1 308 ? -10.791 7.171 24.781 1.00 95.31 308 LEU A CA 1
ATOM 2482 C C . LEU A 1 308 ? -11.803 7.674 25.821 1.00 95.31 308 LEU A C 1
ATOM 2484 O O . LEU A 1 308 ? -11.487 8.554 26.622 1.00 95.31 308 LEU A O 1
ATOM 2488 N N . MET A 1 309 ? -13.001 7.086 25.857 1.00 96.19 309 MET A N 1
ATOM 2489 C CA . MET A 1 309 ? -14.017 7.405 26.863 1.00 96.19 309 MET A CA 1
ATOM 2490 C C . MET A 1 309 ? -13.485 7.176 28.287 1.00 96.19 309 MET A C 1
ATOM 2492 O O . MET A 1 309 ? -13.687 8.020 29.161 1.00 96.19 309 MET A O 1
ATOM 2496 N N . MET A 1 310 ? -12.771 6.070 28.521 1.00 94.75 310 MET A N 1
ATOM 2497 C CA . MET A 1 310 ? -12.190 5.739 29.826 1.00 94.75 310 MET A CA 1
ATOM 2498 C C . MET A 1 310 ? -11.094 6.721 30.256 1.00 94.75 310 MET A C 1
ATOM 2500 O O . MET A 1 310 ? -11.073 7.120 31.421 1.00 94.75 310 MET A O 1
ATOM 2504 N N . ILE A 1 311 ? -10.230 7.169 29.339 1.00 95.56 311 ILE A N 1
ATOM 2505 C CA . ILE A 1 311 ? -9.220 8.205 29.617 1.00 95.56 311 ILE A CA 1
ATOM 2506 C C . ILE A 1 311 ? -9.904 9.477 30.126 1.00 95.56 311 ILE A C 1
ATOM 2508 O O . ILE A 1 311 ? -9.554 9.995 31.187 1.00 95.56 311 ILE A O 1
ATOM 2512 N N . TRP A 1 312 ? -10.942 9.941 29.429 1.00 97.00 312 TRP A N 1
ATOM 2513 C CA . TRP A 1 312 ? -11.690 11.137 29.824 1.00 97.00 312 TRP A CA 1
ATOM 2514 C C . TRP A 1 312 ? -12.527 10.947 31.101 1.00 97.00 312 TRP A C 1
ATOM 2516 O O . TRP A 1 312 ? -12.773 11.920 31.820 1.00 97.00 312 TRP A O 1
ATOM 2526 N N . ALA A 1 313 ? -12.925 9.710 31.413 1.00 95.88 313 ALA A N 1
ATOM 2527 C CA . ALA A 1 313 ? -13.626 9.353 32.644 1.00 95.88 313 ALA A CA 1
ATOM 2528 C C . ALA A 1 313 ? -12.709 9.310 33.881 1.00 95.88 313 ALA A C 1
ATOM 2530 O O . ALA A 1 313 ? -13.123 9.730 34.963 1.00 95.88 313 ALA A O 1
ATOM 2531 N N . ILE A 1 314 ? -11.477 8.810 33.737 1.00 94.19 314 ILE A N 1
ATOM 2532 C CA . ILE A 1 314 ? -10.561 8.548 34.859 1.00 94.19 314 ILE A CA 1
ATOM 2533 C C . ILE A 1 314 ? -9.616 9.726 35.119 1.00 94.19 314 ILE A C 1
ATOM 2535 O O . ILE A 1 314 ? -9.390 10.081 36.278 1.00 94.19 314 ILE A O 1
ATOM 2539 N N . CYS A 1 315 ? -9.055 10.347 34.075 1.00 94.38 315 CYS A N 1
ATOM 2540 C CA . CYS A 1 315 ? -8.060 11.407 34.245 1.00 94.38 315 CYS A CA 1
ATOM 2541 C C . CYS A 1 315 ? -8.655 12.582 35.039 1.00 94.38 315 CYS A C 1
ATOM 2543 O O . CYS A 1 315 ? -9.732 13.069 34.694 1.00 94.38 315 CYS A O 1
ATOM 2545 N N . PRO A 1 316 ? -7.984 13.088 36.089 1.00 90.56 316 PRO A N 1
ATOM 2546 C CA . PRO A 1 316 ? -8.588 14.062 36.999 1.00 90.56 316 PRO A CA 1
ATOM 2547 C C . PRO A 1 316 ? -8.744 15.457 36.383 1.00 90.56 316 PRO A C 1
ATOM 2549 O O . PRO A 1 316 ? -9.632 16.200 36.815 1.00 90.56 316 PRO A O 1
ATOM 2552 N N . LEU A 1 317 ? -7.905 15.777 35.394 1.00 93.56 317 LEU A N 1
ATOM 2553 C CA . LEU A 1 317 ? -7.803 17.050 34.682 1.00 93.56 317 LEU A CA 1
ATOM 2554 C C . LEU A 1 317 ? -7.988 16.818 33.179 1.00 93.56 317 LEU A C 1
ATOM 2556 O O . LEU A 1 317 ? -7.613 15.766 32.660 1.00 93.56 317 LEU A O 1
ATOM 2560 N N . ASP A 1 318 ? -8.520 17.816 32.475 1.00 93.75 318 ASP A N 1
ATOM 2561 C CA . ASP A 1 318 ? -8.683 17.755 31.017 1.00 93.75 318 ASP A CA 1
ATOM 2562 C C . ASP A 1 318 ? -7.343 17.749 30.284 1.00 93.75 318 ASP A C 1
ATOM 2564 O O . ASP A 1 318 ? -7.179 16.995 29.335 1.00 93.75 318 ASP A O 1
ATOM 2568 N N . SER A 1 319 ? -6.360 18.519 30.757 1.00 93.94 319 SER A N 1
ATOM 2569 C CA . SER A 1 319 ? -5.009 18.535 30.183 1.00 93.94 319 SER A CA 1
ATOM 2570 C C . SER A 1 319 ? -4.352 17.152 30.215 1.00 93.94 319 SER A C 1
ATOM 2572 O O . SER A 1 319 ? -3.745 16.730 29.234 1.00 93.94 319 SER A O 1
ATOM 2574 N N . LEU A 1 320 ? -4.536 16.407 31.310 1.00 94.31 320 LEU A N 1
ATOM 2575 C CA . LEU A 1 320 ? -4.056 15.029 31.427 1.00 94.31 320 LEU A CA 1
ATOM 2576 C C . LEU A 1 320 ? -4.845 14.059 30.542 1.00 94.31 320 LEU A C 1
ATOM 2578 O O . LEU A 1 320 ? -4.254 13.129 30.007 1.00 94.31 320 LEU A O 1
ATOM 2582 N N . ALA A 1 321 ? -6.153 14.273 30.361 1.00 94.69 321 ALA A N 1
ATOM 2583 C CA . ALA A 1 321 ? -6.955 13.468 29.439 1.00 94.69 321 ALA A CA 1
ATOM 2584 C C . ALA A 1 321 ? -6.525 13.686 27.978 1.00 94.69 321 ALA A C 1
ATOM 2586 O O . ALA A 1 321 ? -6.411 12.722 27.226 1.00 94.69 321 ALA A O 1
ATOM 2587 N N . VAL A 1 322 ? -6.215 14.930 27.594 1.00 95.25 322 VAL A N 1
ATOM 2588 C CA . VAL A 1 322 ? -5.662 15.268 26.273 1.00 95.25 322 VAL A CA 1
ATOM 2589 C C . VAL A 1 322 ? -4.295 14.614 26.072 1.00 95.25 322 VAL A C 1
ATOM 2591 O O . VAL A 1 322 ? -4.068 13.997 25.033 1.00 95.25 322 VAL A O 1
ATOM 2594 N N . LEU A 1 323 ? -3.409 14.674 27.073 1.00 94.19 323 LEU A N 1
ATOM 2595 C CA . LEU A 1 323 ? -2.125 13.970 27.020 1.00 94.19 323 LEU A CA 1
ATOM 2596 C C . LEU A 1 323 ? -2.321 12.450 26.902 1.00 94.19 323 LEU A C 1
ATOM 2598 O O . LEU A 1 323 ? -1.681 11.816 26.071 1.00 94.19 323 LEU A O 1
ATOM 2602 N N . GLY A 1 324 ? -3.239 11.867 27.676 1.00 93.50 324 GLY A N 1
ATOM 2603 C CA . GLY A 1 324 ? -3.576 10.444 27.599 1.00 93.50 324 GLY A CA 1
ATOM 2604 C C . GLY A 1 324 ? -4.110 10.038 26.225 1.00 93.50 324 GLY A C 1
ATOM 2605 O O . GLY A 1 324 ? -3.687 9.024 25.679 1.00 93.50 324 GLY A O 1
ATOM 2606 N N . GLN A 1 325 ? -4.982 10.852 25.627 1.00 92.94 325 GLN A N 1
ATOM 2607 C CA . GLN A 1 325 ? -5.468 10.659 24.260 1.00 92.94 325 GLN A CA 1
ATOM 2608 C C . GLN A 1 325 ? -4.324 10.732 23.239 1.00 92.94 325 GLN A C 1
ATOM 2610 O O . GLN A 1 325 ? -4.281 9.921 22.313 1.00 92.94 325 GLN A O 1
ATOM 2615 N N . TRP A 1 326 ? -3.390 11.674 23.399 1.00 93.31 326 TRP A N 1
ATOM 2616 C CA . TRP A 1 326 ? -2.208 11.760 22.540 1.00 93.31 326 TRP A CA 1
ATOM 2617 C C . TRP A 1 326 ? -1.331 10.503 22.664 1.00 93.31 326 TRP A C 1
ATOM 2619 O O . TRP A 1 326 ? -1.009 9.887 21.646 1.00 93.31 326 TRP A O 1
ATOM 2629 N N . ILE A 1 327 ? -1.046 10.050 23.892 1.00 92.69 327 ILE A N 1
ATOM 2630 C CA . ILE A 1 327 ? -0.310 8.800 24.160 1.00 92.69 327 ILE A CA 1
ATOM 2631 C C . ILE A 1 327 ? -1.029 7.606 23.522 1.00 92.69 327 ILE A C 1
ATOM 2633 O O . ILE A 1 327 ? -0.393 6.807 22.843 1.00 92.69 327 ILE A O 1
ATOM 2637 N N . GLN A 1 328 ? -2.351 7.497 23.683 1.00 92.25 328 GLN A N 1
ATOM 2638 C CA . GLN A 1 328 ? -3.153 6.440 23.065 1.00 92.25 328 GLN A CA 1
ATOM 2639 C C . GLN A 1 328 ? -3.031 6.469 21.537 1.00 92.25 328 GLN A C 1
ATOM 2641 O O . GLN A 1 328 ? -2.872 5.418 20.920 1.00 92.25 328 GLN A O 1
ATOM 2646 N N . SER A 1 329 ? -3.098 7.655 20.921 1.00 89.00 329 SER A N 1
ATOM 2647 C CA . SER A 1 329 ? -2.969 7.780 19.467 1.00 89.00 329 SER A CA 1
ATOM 2648 C C . SER A 1 329 ? -1.598 7.323 18.974 1.00 89.00 329 SER A C 1
ATOM 2650 O O . SER A 1 329 ? -1.527 6.572 18.006 1.00 89.00 329 SER A O 1
ATOM 2652 N N . LYS A 1 330 ? -0.522 7.669 19.694 1.00 88.81 330 LYS A N 1
ATOM 2653 C CA . LYS A 1 330 ? 0.824 7.175 19.396 1.00 88.81 330 LYS A CA 1
ATOM 2654 C C . LYS A 1 330 ? 0.956 5.678 19.621 1.00 88.81 330 LYS A C 1
ATOM 2656 O O . LYS A 1 330 ? 1.508 4.995 18.769 1.00 88.81 330 LYS A O 1
ATOM 2661 N N . LEU A 1 331 ? 0.385 5.137 20.693 1.00 88.94 331 LEU A N 1
ATOM 2662 C CA . LEU A 1 331 ? 0.376 3.695 20.918 1.00 88.94 331 LEU A CA 1
ATOM 2663 C C . LEU A 1 331 ? -0.328 2.952 19.774 1.00 88.94 331 LEU A C 1
ATOM 2665 O O . LEU A 1 331 ? 0.209 1.960 19.296 1.00 88.94 331 LEU A O 1
ATOM 2669 N N . LYS A 1 332 ? -1.483 3.446 19.300 1.00 88.75 332 LYS A N 1
ATOM 2670 C CA . LYS A 1 332 ? -2.170 2.884 18.126 1.00 88.75 332 LYS A CA 1
ATOM 2671 C C . LYS A 1 332 ? -1.254 2.902 16.898 1.00 88.75 332 LYS A C 1
ATOM 2673 O O . LYS A 1 332 ? -1.071 1.869 16.258 1.00 88.75 332 LYS A O 1
ATOM 2678 N N . GLU A 1 333 ? -0.668 4.061 16.614 1.00 84.25 333 GLU A N 1
ATOM 2679 C CA . GLU A 1 333 ? 0.191 4.279 15.450 1.00 84.25 333 GLU A CA 1
ATOM 2680 C C . GLU A 1 333 ? 1.378 3.297 15.435 1.00 84.25 333 GLU A C 1
ATOM 2682 O O . GLU A 1 333 ? 1.616 2.615 14.442 1.00 84.25 333 GLU A O 1
ATOM 2687 N N . PHE A 1 334 ? 2.100 3.180 16.553 1.00 82.31 334 PHE A N 1
ATOM 2688 C CA . PHE A 1 334 ? 3.307 2.355 16.651 1.00 82.31 334 PHE A CA 1
ATOM 2689 C C . PHE A 1 334 ? 3.036 0.856 16.783 1.00 82.31 334 PHE A C 1
ATOM 2691 O O . PHE A 1 334 ? 3.803 0.057 16.252 1.00 82.31 334 PHE A O 1
ATOM 2698 N N . MET A 1 335 ? 1.977 0.464 17.494 1.00 84.81 335 MET A N 1
ATOM 2699 C CA . MET A 1 335 ? 1.698 -0.949 17.774 1.00 84.81 335 MET A CA 1
ATOM 2700 C C . MET A 1 335 ? 0.879 -1.628 16.680 1.00 84.81 335 MET A C 1
ATOM 2702 O O . MET A 1 335 ? 0.940 -2.850 16.567 1.00 84.81 335 MET A O 1
ATOM 2706 N N . PHE A 1 336 ? 0.105 -0.865 15.903 1.00 86.81 336 PHE A N 1
ATOM 2707 C CA . PHE A 1 336 ? -0.816 -1.422 14.915 1.00 86.81 336 PHE A CA 1
ATOM 2708 C C . PHE A 1 336 ? -0.581 -0.840 13.525 1.00 86.81 336 PHE A C 1
ATOM 2710 O O . PHE A 1 336 ? -0.215 -1.592 12.628 1.00 86.81 336 PHE A O 1
ATOM 2717 N N . ASP A 1 337 ? -0.727 0.476 13.344 1.00 81.88 337 ASP A N 1
ATOM 2718 C CA . ASP A 1 337 ? -0.768 1.068 11.998 1.00 81.88 337 ASP A CA 1
ATOM 2719 C C . ASP A 1 337 ? 0.565 0.870 11.239 1.00 81.88 337 ASP A C 1
ATOM 2721 O O . ASP A 1 337 ? 0.567 0.394 10.104 1.00 81.88 337 ASP A O 1
ATOM 2725 N N . LYS A 1 338 ? 1.711 1.152 11.877 1.00 82.06 338 LYS A N 1
ATOM 2726 C CA . LYS A 1 338 ? 3.046 0.979 11.268 1.00 82.06 338 LYS A CA 1
ATOM 2727 C C . LYS A 1 338 ? 3.431 -0.481 10.976 1.00 82.06 338 LYS A C 1
ATOM 2729 O O . LYS A 1 338 ? 3.780 -0.761 9.830 1.00 82.06 338 LYS A O 1
ATOM 2734 N N . PRO A 1 339 ? 3.413 -1.421 11.946 1.00 83.69 339 PRO A N 1
ATOM 2735 C CA . PRO A 1 339 ? 3.794 -2.807 11.670 1.00 83.69 339 PRO A CA 1
ATOM 2736 C C . PRO A 1 339 ? 2.865 -3.473 10.656 1.00 83.69 339 PRO A C 1
ATOM 2738 O O . PRO A 1 339 ? 3.335 -4.272 9.851 1.00 83.69 339 PRO A O 1
ATOM 2741 N N . TYR A 1 340 ? 1.577 -3.121 10.664 1.00 85.31 340 TYR A N 1
ATOM 2742 C CA . TYR A 1 340 ? 0.635 -3.622 9.677 1.00 85.31 340 TYR A CA 1
ATOM 2743 C C . TYR A 1 340 ? 0.933 -3.084 8.276 1.00 85.31 340 TYR A C 1
ATOM 2745 O O . TYR A 1 340 ? 1.012 -3.876 7.345 1.00 85.31 340 TYR A O 1
ATOM 2753 N N . GLY A 1 341 ? 1.201 -1.779 8.140 1.00 87.50 341 GLY A N 1
ATOM 2754 C CA . GLY A 1 341 ? 1.645 -1.187 6.875 1.00 87.50 341 GLY A CA 1
ATOM 2755 C C . GLY A 1 341 ? 2.851 -1.922 6.285 1.00 87.50 341 GLY A C 1
ATOM 2756 O O . GLY A 1 341 ? 2.783 -2.390 5.155 1.00 87.50 341 GLY A O 1
ATOM 2757 N N . ARG A 1 342 ? 3.900 -2.165 7.083 1.00 88.81 342 ARG A N 1
ATOM 2758 C CA . ARG A 1 342 ? 5.090 -2.906 6.620 1.00 88.81 342 ARG A CA 1
ATOM 2759 C C . ARG A 1 342 ? 4.786 -4.334 6.156 1.00 88.81 342 ARG A C 1
ATOM 2761 O O . ARG A 1 342 ? 5.448 -4.824 5.246 1.00 88.81 342 ARG A O 1
ATOM 2768 N N . ALA A 1 343 ? 3.808 -5.008 6.765 1.00 90.19 343 ALA A N 1
ATOM 2769 C CA . ALA A 1 343 ? 3.391 -6.339 6.326 1.00 90.19 343 ALA A CA 1
ATOM 2770 C C . ALA A 1 343 ? 2.717 -6.302 4.943 1.00 90.19 343 ALA A C 1
ATOM 2772 O O . ALA A 1 343 ? 2.977 -7.187 4.130 1.00 90.19 343 ALA A O 1
ATOM 2773 N N . LEU A 1 344 ? 1.906 -5.273 4.668 1.00 91.50 344 LEU A N 1
ATOM 2774 C CA . LEU A 1 344 ? 1.295 -5.058 3.351 1.00 91.50 344 LEU A CA 1
ATOM 2775 C C . LEU A 1 344 ? 2.359 -4.725 2.294 1.00 91.50 344 LEU A C 1
ATOM 2777 O O . LEU A 1 344 ? 2.328 -5.281 1.204 1.00 91.50 344 LEU A O 1
ATOM 2781 N N . GLU A 1 345 ? 3.351 -3.897 2.627 1.00 91.50 345 GLU A N 1
ATOM 2782 C CA . GLU A 1 345 ? 4.476 -3.592 1.726 1.00 91.50 345 GLU A CA 1
ATOM 2783 C C . GLU A 1 345 ? 5.274 -4.851 1.356 1.00 91.50 345 GLU A C 1
ATOM 2785 O O . GLU A 1 345 ? 5.550 -5.079 0.185 1.00 91.50 345 GLU A O 1
ATOM 2790 N N . ALA A 1 346 ? 5.601 -5.707 2.333 1.00 92.81 346 ALA A N 1
ATOM 2791 C CA . ALA A 1 346 ? 6.327 -6.956 2.079 1.00 92.81 346 ALA A CA 1
ATOM 2792 C C . ALA A 1 346 ? 5.519 -7.936 1.205 1.00 92.81 346 ALA A C 1
ATOM 2794 O O . ALA A 1 346 ? 6.068 -8.678 0.389 1.00 92.81 346 ALA A O 1
ATOM 2795 N N . GLU A 1 347 ? 4.194 -7.947 1.359 1.00 94.94 347 GLU A N 1
ATOM 2796 C CA . GLU A 1 347 ? 3.315 -8.737 0.502 1.00 94.94 347 GLU A CA 1
ATOM 2797 C C . GLU A 1 347 ? 3.253 -8.180 -0.928 1.00 94.94 347 GLU A C 1
ATOM 2799 O O . GLU A 1 347 ? 3.331 -8.951 -1.890 1.00 94.94 347 GLU A O 1
ATOM 2804 N N . ALA A 1 348 ? 3.174 -6.854 -1.071 1.00 95.19 348 ALA A N 1
ATOM 2805 C CA . ALA A 1 348 ? 3.206 -6.172 -2.361 1.00 95.19 348 ALA A CA 1
ATOM 2806 C C . ALA A 1 348 ? 4.559 -6.341 -3.065 1.00 95.19 348 ALA A C 1
ATOM 2808 O O . ALA A 1 348 ? 4.582 -6.619 -4.258 1.00 95.19 348 ALA A O 1
ATOM 2809 N N . ASP A 1 349 ? 5.677 -6.288 -2.338 1.00 95.44 349 ASP A N 1
ATOM 2810 C CA . ASP A 1 349 ? 7.017 -6.607 -2.844 1.00 95.44 349 ASP A CA 1
ATOM 2811 C C . ASP A 1 349 ? 7.069 -8.031 -3.414 1.00 95.44 349 ASP A C 1
ATOM 2813 O O . ASP A 1 349 ? 7.548 -8.245 -4.530 1.00 95.44 349 ASP A O 1
ATOM 2817 N N . LYS A 1 350 ? 6.517 -9.015 -2.689 1.00 96.38 350 LYS A N 1
ATOM 2818 C CA . LYS A 1 350 ? 6.454 -10.404 -3.161 1.00 96.38 350 LYS A CA 1
ATOM 2819 C C . LYS A 1 350 ? 5.637 -10.539 -4.441 1.00 96.38 350 LYS A C 1
ATOM 2821 O O . LYS A 1 350 ? 6.120 -11.126 -5.411 1.00 96.38 350 LYS A O 1
ATOM 2826 N N . VAL A 1 351 ? 4.404 -10.040 -4.444 1.00 97.38 351 VAL A N 1
ATOM 2827 C CA . VAL A 1 351 ? 3.509 -10.183 -5.598 1.00 97.38 351 VAL A CA 1
ATOM 2828 C C . VAL A 1 351 ? 4.002 -9.338 -6.772 1.00 97.38 351 VAL A C 1
ATOM 2830 O O . VAL A 1 351 ? 4.041 -9.835 -7.892 1.00 97.38 351 VAL A O 1
ATOM 2833 N N . GLY A 1 352 ? 4.483 -8.120 -6.538 1.00 97.06 352 GLY A N 1
ATOM 2834 C CA . GLY A 1 352 ? 5.066 -7.251 -7.561 1.00 97.06 352 GLY A CA 1
ATOM 2835 C C . GLY A 1 352 ? 6.282 -7.877 -8.241 1.00 97.06 352 GLY A C 1
ATOM 2836 O O . GLY A 1 352 ? 6.367 -7.885 -9.471 1.00 97.06 352 GLY A O 1
ATOM 2837 N N . LEU A 1 353 ? 7.171 -8.515 -7.469 1.00 97.50 353 LEU A N 1
ATOM 2838 C CA . LEU A 1 353 ? 8.300 -9.271 -8.018 1.00 97.50 353 LEU A CA 1
ATOM 2839 C C . LEU A 1 353 ? 7.832 -10.456 -8.880 1.00 97.50 353 LEU A C 1
ATOM 2841 O O . LEU A 1 353 ? 8.416 -10.718 -9.931 1.00 97.50 353 LEU A O 1
ATOM 2845 N N . GLN A 1 354 ? 6.765 -11.153 -8.474 1.00 97.50 354 GLN A N 1
ATOM 2846 C CA . GLN A 1 354 ? 6.164 -12.240 -9.256 1.00 97.50 354 GLN A CA 1
ATOM 2847 C C . GLN A 1 354 ? 5.513 -11.734 -10.556 1.00 97.50 354 GLN A C 1
ATOM 2849 O O . GLN A 1 354 ? 5.695 -12.356 -11.604 1.00 97.50 354 GLN A O 1
ATOM 2854 N N . LEU A 1 355 ? 4.805 -10.599 -10.518 1.00 97.94 355 LEU A N 1
ATOM 2855 C CA . LEU A 1 355 ? 4.207 -9.972 -11.703 1.00 97.94 355 LEU A CA 1
ATOM 2856 C C . LEU A 1 355 ? 5.285 -9.562 -12.715 1.00 97.94 355 LEU A C 1
ATOM 2858 O O . LEU A 1 355 ? 5.158 -9.858 -13.906 1.00 97.94 355 LEU A O 1
ATOM 2862 N N . ALA A 1 356 ? 6.370 -8.942 -12.241 1.00 98.00 356 ALA A N 1
ATOM 2863 C CA . ALA A 1 356 ? 7.514 -8.570 -13.069 1.00 98.00 356 ALA A CA 1
ATOM 2864 C C . ALA A 1 356 ? 8.231 -9.808 -13.642 1.00 98.00 356 ALA A C 1
ATOM 2866 O O . ALA A 1 356 ? 8.551 -9.846 -14.832 1.00 98.00 356 ALA A O 1
ATOM 2867 N N . ALA A 1 357 ? 8.418 -10.857 -12.833 1.00 97.69 357 ALA A N 1
ATOM 2868 C CA . ALA A 1 357 ? 9.003 -12.123 -13.273 1.00 97.69 357 ALA A CA 1
ATOM 2869 C C . ALA A 1 357 ? 8.204 -12.761 -14.419 1.00 97.69 357 ALA A C 1
ATOM 2871 O O . ALA A 1 357 ? 8.787 -13.154 -15.430 1.00 97.69 357 ALA A O 1
ATOM 2872 N N . LYS A 1 358 ? 6.871 -12.818 -14.296 1.00 96.44 358 LYS A N 1
ATOM 2873 C CA . LYS A 1 358 ? 5.973 -13.327 -15.347 1.00 96.44 358 LYS A CA 1
ATOM 2874 C C . LYS A 1 358 ? 6.008 -12.479 -16.618 1.00 96.44 358 LYS A C 1
ATOM 2876 O O . LYS A 1 358 ? 5.864 -13.020 -17.708 1.00 96.44 358 LYS A O 1
ATOM 2881 N N . ALA A 1 359 ? 6.256 -11.177 -16.488 1.00 96.88 359 ALA A N 1
ATOM 2882 C CA . ALA A 1 359 ? 6.458 -10.256 -17.606 1.00 96.88 359 ALA A CA 1
ATOM 2883 C C . ALA A 1 359 ? 7.880 -10.303 -18.206 1.00 96.88 359 ALA A C 1
ATOM 2885 O O . ALA A 1 359 ? 8.262 -9.425 -18.983 1.00 96.88 359 ALA A O 1
ATOM 2886 N N . CYS A 1 360 ? 8.671 -11.319 -17.840 1.00 96.44 360 CYS A N 1
ATOM 2887 C CA . CYS A 1 360 ? 10.032 -11.571 -18.309 1.00 96.44 360 CYS A CA 1
ATOM 2888 C C . CYS A 1 360 ? 11.050 -10.455 -18.022 1.00 96.44 360 CYS A C 1
ATOM 2890 O O . CYS A 1 360 ? 12.132 -10.440 -18.619 1.00 96.44 360 CYS A O 1
ATOM 2892 N N . VAL A 1 361 ? 10.743 -9.584 -17.060 1.00 95.94 361 VAL A N 1
ATOM 2893 C CA . VAL A 1 361 ? 11.615 -8.510 -16.567 1.00 95.94 361 VAL A CA 1
ATOM 2894 C C . VAL A 1 361 ? 12.855 -9.099 -15.885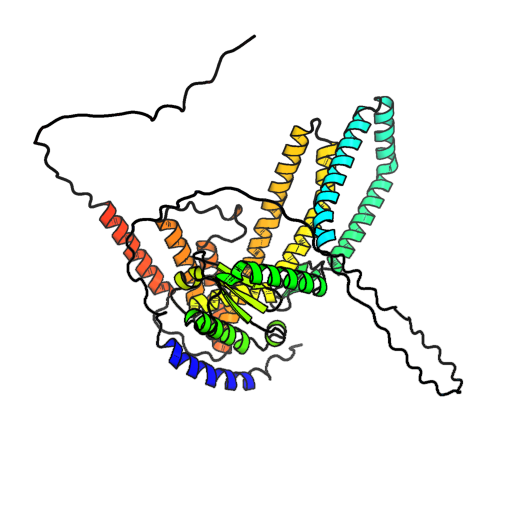 1.00 95.94 361 VAL A C 1
ATOM 2896 O O . VAL A 1 361 ? 12.795 -10.190 -15.306 1.00 95.94 361 VAL A O 1
ATOM 2899 N N . ASP A 1 362 ? 13.986 -8.388 -15.934 1.00 96.50 362 ASP A N 1
ATOM 2900 C CA . ASP A 1 362 ? 15.111 -8.686 -15.049 1.00 96.50 362 ASP A CA 1
ATOM 2901 C C . ASP A 1 362 ? 14.797 -8.234 -13.619 1.00 96.50 362 ASP A C 1
ATOM 2903 O O . ASP A 1 362 ? 15.081 -7.118 -13.191 1.00 96.50 362 ASP A O 1
ATOM 2907 N N . ILE A 1 363 ? 14.189 -9.138 -12.861 1.00 97.00 363 ILE A N 1
ATOM 2908 C CA . ILE A 1 363 ? 13.789 -8.908 -11.472 1.00 97.00 363 ILE A CA 1
ATOM 2909 C C . ILE A 1 363 ? 14.965 -8.651 -10.516 1.00 97.00 363 ILE A C 1
ATOM 2911 O O . ILE A 1 363 ? 14.740 -8.201 -9.393 1.00 97.00 363 ILE A O 1
ATOM 2915 N N . ARG A 1 364 ? 16.219 -8.879 -10.942 1.00 96.94 364 ARG A N 1
ATOM 2916 C CA . ARG A 1 364 ? 17.414 -8.518 -10.158 1.00 96.94 364 ARG A CA 1
ATOM 2917 C C . ARG A 1 364 ? 17.571 -7.001 -10.028 1.00 96.94 364 ARG A C 1
ATOM 2919 O O . ARG A 1 364 ? 18.223 -6.559 -9.087 1.00 96.94 364 ARG A O 1
ATOM 2926 N N . ALA A 1 365 ? 16.947 -6.224 -10.916 1.00 94.88 365 ALA A N 1
ATOM 2927 C CA . ALA A 1 365 ? 16.950 -4.765 -10.884 1.00 94.88 365 ALA A CA 1
ATOM 2928 C C . ALA A 1 365 ? 16.143 -4.179 -9.704 1.00 94.88 365 ALA A C 1
ATOM 2930 O O . ALA A 1 365 ? 16.480 -3.109 -9.205 1.00 94.88 365 ALA A O 1
ATOM 2931 N N . GLY A 1 366 ? 15.128 -4.892 -9.196 1.00 92.94 366 GLY A N 1
ATOM 2932 C CA . GLY A 1 366 ? 14.292 -4.432 -8.074 1.00 92.94 366 GLY A CA 1
ATOM 2933 C C . GLY A 1 366 ? 15.084 -4.148 -6.786 1.00 92.94 366 GLY A C 1
ATOM 2934 O O . GLY A 1 366 ? 15.032 -3.027 -6.279 1.00 92.94 366 GLY A O 1
ATOM 2935 N N . PRO A 1 367 ? 15.873 -5.109 -6.258 1.00 95.12 367 PRO A N 1
ATOM 2936 C CA . PRO A 1 367 ? 16.772 -4.845 -5.134 1.00 95.12 367 PRO A CA 1
ATOM 2937 C C . PRO A 1 367 ? 17.766 -3.705 -5.390 1.00 95.12 367 PRO A C 1
ATOM 2939 O O . PRO A 1 367 ? 18.081 -2.970 -4.459 1.00 95.12 367 PRO A O 1
ATOM 2942 N N . VAL A 1 368 ? 18.259 -3.558 -6.627 1.00 94.25 368 VAL A N 1
ATOM 2943 C CA . VAL A 1 368 ? 19.240 -2.520 -6.988 1.00 94.25 368 VAL A CA 1
ATOM 2944 C C . VAL A 1 368 ? 18.648 -1.125 -6.833 1.00 94.25 368 VAL A C 1
ATOM 2946 O O . VAL A 1 368 ? 19.297 -0.278 -6.227 1.00 94.25 368 VAL A O 1
ATOM 2949 N N . PHE A 1 369 ? 17.407 -0.907 -7.275 1.00 91.62 369 PHE A N 1
ATOM 2950 C CA . PHE A 1 369 ? 16.717 0.375 -7.099 1.00 91.62 369 PHE A CA 1
ATOM 2951 C C . PHE A 1 369 ? 16.699 0.817 -5.626 1.00 91.62 369 PHE A C 1
ATOM 2953 O O . PHE A 1 369 ? 17.087 1.933 -5.285 1.00 91.62 369 PHE A O 1
ATOM 2960 N N . TRP A 1 370 ? 16.331 -0.082 -4.710 1.00 90.62 370 TRP A N 1
ATOM 2961 C CA . TRP A 1 370 ? 16.308 0.250 -3.283 1.00 90.62 370 TRP A CA 1
ATOM 2962 C C . TRP A 1 370 ? 17.704 0.477 -2.701 1.00 90.62 370 TRP A C 1
ATOM 2964 O O . TRP A 1 370 ? 17.878 1.350 -1.855 1.00 90.62 370 TRP A O 1
ATOM 2974 N N . GLN A 1 371 ? 18.719 -0.242 -3.182 1.00 91.31 371 GLN A N 1
ATOM 2975 C CA . GLN A 1 371 ? 20.104 0.023 -2.792 1.00 91.31 371 GLN A CA 1
ATOM 2976 C C . GLN A 1 371 ? 20.615 1.379 -3.313 1.00 91.31 371 GLN A C 1
ATOM 2978 O O . GLN A 1 371 ? 21.410 2.028 -2.630 1.00 91.31 371 GLN A O 1
ATOM 2983 N N . GLN A 1 372 ? 20.157 1.824 -4.487 1.00 88.94 372 GLN A N 1
ATOM 2984 C CA . GLN A 1 372 ? 20.446 3.154 -5.031 1.00 88.94 372 GLN A CA 1
ATOM 2985 C C . GLN A 1 372 ? 19.810 4.249 -4.169 1.00 88.94 372 GLN A C 1
ATOM 2987 O O . GLN A 1 372 ? 20.497 5.202 -3.809 1.00 88.94 372 GLN A O 1
ATOM 2992 N N . MET A 1 373 ? 18.545 4.083 -3.764 1.00 86.00 373 MET A N 1
ATOM 2993 C CA . MET A 1 373 ? 17.860 5.026 -2.867 1.00 86.00 373 MET A CA 1
ATOM 2994 C C . MET A 1 373 ? 18.531 5.115 -1.488 1.00 86.00 373 MET A C 1
ATOM 2996 O O . MET A 1 373 ? 18.716 6.208 -0.955 1.00 86.00 373 MET A O 1
ATOM 3000 N N . ASP A 1 374 ? 18.957 3.978 -0.929 1.00 86.06 374 ASP A N 1
ATOM 3001 C CA . ASP A 1 374 ? 19.731 3.935 0.319 1.00 86.06 374 ASP A CA 1
ATOM 3002 C C . ASP A 1 374 ? 21.059 4.708 0.209 1.00 86.06 374 ASP A C 1
ATOM 3004 O O . ASP A 1 374 ? 21.406 5.516 1.078 1.00 86.06 374 ASP A O 1
ATOM 3008 N N . LEU A 1 375 ? 21.792 4.497 -0.890 1.00 85.62 375 LEU A N 1
ATOM 3009 C CA . LEU A 1 375 ? 23.050 5.190 -1.147 1.00 85.62 375 LEU A CA 1
ATOM 3010 C C . LEU A 1 375 ? 22.833 6.697 -1.333 1.00 85.62 375 LEU A C 1
ATOM 3012 O O . LEU A 1 375 ? 23.561 7.478 -0.726 1.00 85.62 375 LEU A O 1
ATOM 3016 N N . ALA A 1 376 ? 21.829 7.105 -2.114 1.00 82.62 376 ALA A N 1
ATOM 3017 C CA . ALA A 1 376 ? 21.491 8.511 -2.324 1.00 82.62 376 ALA A CA 1
ATOM 3018 C C . ALA A 1 376 ? 21.171 9.216 -0.996 1.00 82.62 376 ALA A C 1
ATOM 3020 O O . ALA A 1 376 ? 21.787 10.232 -0.675 1.00 82.62 376 ALA A O 1
ATOM 3021 N N . GLY A 1 377 ? 20.315 8.615 -0.160 1.00 79.50 377 GLY A N 1
ATOM 3022 C CA . GLY A 1 377 ? 19.992 9.163 1.160 1.00 79.50 377 GLY A CA 1
ATOM 3023 C C . GLY A 1 377 ? 21.209 9.269 2.087 1.00 79.50 377 GLY A C 1
ATOM 3024 O O . GLY A 1 377 ? 21.337 10.239 2.836 1.00 79.50 377 GLY A O 1
ATOM 3025 N N . THR A 1 378 ? 22.136 8.308 2.000 1.00 79.75 378 THR A N 1
ATOM 3026 C CA . THR A 1 378 ? 23.401 8.335 2.751 1.00 79.75 378 THR A CA 1
ATOM 3027 C C . THR A 1 378 ? 24.307 9.483 2.296 1.00 79.75 378 THR A C 1
ATOM 3029 O O . THR A 1 378 ? 24.890 10.169 3.135 1.00 79.75 378 THR A O 1
ATOM 3032 N N . LEU A 1 379 ? 24.418 9.715 0.984 1.00 79.56 379 LEU A N 1
ATOM 3033 C CA . LEU A 1 379 ? 25.256 10.776 0.413 1.00 79.56 379 LEU A CA 1
ATOM 3034 C C . LEU A 1 379 ? 24.705 12.181 0.694 1.00 79.56 379 LEU A C 1
ATOM 3036 O O . LEU A 1 379 ? 25.478 13.109 0.911 1.00 79.56 379 LEU A O 1
ATOM 3040 N N . GLU A 1 380 ? 23.383 12.336 0.744 1.00 78.50 380 GLU A N 1
ATOM 3041 C CA . GLU A 1 380 ? 22.720 13.609 1.063 1.00 78.50 380 GLU A CA 1
ATOM 3042 C C . GLU A 1 380 ? 22.750 13.959 2.561 1.00 78.50 380 GLU A C 1
ATOM 3044 O O . GLU A 1 380 ? 22.342 15.051 2.957 1.00 78.50 380 GLU A O 1
ATOM 3049 N N . GLY A 1 381 ? 23.230 13.048 3.417 1.00 67.88 381 GLY A N 1
ATOM 3050 C CA . GLY A 1 381 ? 23.232 13.233 4.870 1.00 67.88 381 GLY A CA 1
ATOM 3051 C C . GLY A 1 381 ? 21.828 13.219 5.484 1.00 67.88 381 GLY A C 1
ATOM 3052 O O . GLY A 1 381 ? 21.639 13.697 6.606 1.00 67.88 381 GLY A O 1
ATOM 3053 N N . SER A 1 382 ? 20.842 12.679 4.763 1.00 67.44 382 SER A N 1
ATOM 3054 C CA . SER A 1 382 ? 19.468 12.559 5.239 1.00 67.44 382 SER A CA 1
ATOM 3055 C C . SER A 1 382 ? 19.416 11.549 6.394 1.00 67.44 382 SER A C 1
ATOM 3057 O O . SER A 1 382 ? 19.813 10.394 6.218 1.00 67.44 382 SER A O 1
ATOM 3059 N N . PRO A 1 383 ? 18.948 11.937 7.597 1.00 56.53 383 PRO A N 1
ATOM 3060 C CA . PRO A 1 383 ? 18.885 11.016 8.722 1.00 56.53 383 PRO A CA 1
ATOM 3061 C C . PRO A 1 383 ? 17.916 9.875 8.401 1.00 56.53 383 PRO A C 1
ATOM 3063 O O . PRO A 1 383 ? 16.716 10.098 8.236 1.00 56.53 383 PRO A O 1
ATOM 3066 N N . GLN A 1 384 ? 18.432 8.644 8.337 1.00 58.81 384 GLN A N 1
ATOM 3067 C CA . GLN A 1 384 ? 17.599 7.459 8.158 1.00 58.81 384 GLN A CA 1
ATOM 3068 C C . GLN A 1 384 ? 16.640 7.330 9.347 1.00 58.81 384 GLN A C 1
ATOM 3070 O O . GLN A 1 384 ? 17.052 7.179 10.501 1.00 58.81 384 GLN A O 1
ATOM 3075 N N . ILE A 1 385 ? 15.339 7.421 9.070 1.00 55.78 385 ILE A N 1
ATOM 3076 C CA . ILE A 1 385 ? 14.305 7.245 10.088 1.00 55.78 385 ILE A CA 1
ATOM 3077 C C . ILE A 1 385 ? 14.340 5.775 10.534 1.00 55.78 385 ILE A C 1
ATOM 3079 O O . ILE A 1 385 ? 14.255 4.890 9.680 1.00 55.78 385 ILE A O 1
ATOM 3083 N N . PRO A 1 386 ? 14.424 5.475 11.846 1.00 52.91 386 PRO A N 1
ATOM 3084 C CA . PRO A 1 386 ? 14.372 4.098 12.324 1.00 52.91 386 PRO A CA 1
ATOM 3085 C C . PRO A 1 386 ? 13.123 3.372 11.807 1.00 52.91 386 PRO A C 1
ATOM 3087 O O . PRO A 1 386 ? 12.020 3.911 11.884 1.00 52.91 386 PRO A O 1
ATOM 3090 N N . GLU A 1 387 ? 13.263 2.131 11.338 1.00 59.78 387 GLU A N 1
ATOM 3091 C CA . GLU A 1 387 ? 12.172 1.384 10.684 1.00 59.78 387 GLU A CA 1
ATOM 3092 C C . GLU A 1 387 ? 10.896 1.285 11.539 1.00 59.78 387 GLU A C 1
ATOM 3094 O O . GLU A 1 387 ? 9.779 1.384 11.030 1.00 59.78 387 GLU A O 1
ATOM 3099 N N . TRP A 1 388 ? 11.038 1.155 12.862 1.00 49.66 388 TRP A N 1
ATOM 3100 C CA . TRP A 1 388 ? 9.900 1.100 13.786 1.00 49.66 388 TRP A CA 1
ATOM 3101 C C . TRP A 1 388 ? 9.052 2.388 13.791 1.00 49.66 388 TRP A C 1
ATOM 3103 O O . TRP A 1 388 ? 7.891 2.352 14.203 1.00 49.66 388 TRP A O 1
ATOM 3113 N N . LEU A 1 389 ? 9.601 3.506 13.304 1.00 42.81 389 LEU A N 1
ATOM 3114 C CA . LEU A 1 389 ? 8.958 4.816 13.183 1.00 42.81 389 LEU A CA 1
ATOM 3115 C C . LEU A 1 389 ? 8.360 5.073 11.783 1.00 42.81 389 LEU A C 1
ATOM 3117 O O . LEU A 1 389 ? 7.572 6.010 11.635 1.00 42.81 389 LEU A O 1
ATOM 3121 N N . SER A 1 390 ? 8.616 4.205 10.798 1.00 59.12 390 SER A N 1
ATOM 3122 C CA . SER A 1 390 ? 8.105 4.303 9.421 1.00 59.12 390 SER A CA 1
ATOM 3123 C C . SER A 1 390 ? 7.016 3.259 9.107 1.00 59.12 390 SER A C 1
ATOM 3125 O O . SER A 1 390 ? 6.989 2.167 9.685 1.00 59.12 390 SER A O 1
ATOM 3127 N N . THR A 1 391 ? 6.090 3.601 8.204 1.00 48.72 391 THR A N 1
ATOM 3128 C CA . THR A 1 391 ? 5.135 2.654 7.588 1.00 48.72 391 THR A CA 1
ATOM 3129 C C . THR A 1 391 ? 5.772 1.842 6.464 1.00 48.72 391 THR A C 1
ATOM 3131 O O . THR A 1 391 ? 5.311 0.739 6.194 1.00 48.72 391 THR A O 1
ATOM 3134 N N . HIS A 1 392 ? 6.857 2.348 5.874 1.00 64.25 392 HIS A N 1
ATOM 3135 C CA . HIS A 1 392 ? 7.652 1.651 4.867 1.00 64.25 392 HIS A CA 1
ATOM 3136 C C . HIS A 1 392 ? 8.940 1.111 5.514 1.00 64.25 392 HIS A C 1
ATOM 3138 O O . HIS A 1 392 ? 9.571 1.851 6.281 1.00 64.25 392 HIS A O 1
ATOM 3144 N N . PRO A 1 393 ? 9.344 -0.150 5.259 1.00 64.19 393 PRO A N 1
ATOM 3145 C CA . PRO A 1 393 ? 10.658 -0.648 5.666 1.00 64.19 393 PRO A CA 1
ATOM 3146 C C . PRO A 1 393 ? 11.786 0.247 5.138 1.00 64.19 393 PRO A C 1
ATOM 3148 O O . PRO A 1 393 ? 11.620 0.930 4.125 1.00 64.19 393 PRO A O 1
ATOM 3151 N N . SER A 1 394 ? 12.939 0.235 5.816 1.00 73.62 394 SER A N 1
ATOM 3152 C CA . SER A 1 394 ? 14.125 0.931 5.309 1.00 73.62 394 SER A CA 1
ATOM 3153 C C . SER A 1 394 ? 14.513 0.391 3.929 1.00 73.62 394 SER A C 1
ATOM 3155 O O . SER A 1 394 ? 14.255 -0.773 3.604 1.00 73.62 394 SER A O 1
ATOM 3157 N N . HIS A 1 395 ? 15.144 1.238 3.116 1.00 76.38 395 HIS A N 1
ATOM 3158 C CA . HIS A 1 395 ? 15.576 0.869 1.769 1.00 76.38 395 HIS A CA 1
ATOM 3159 C C . HIS A 1 395 ? 16.501 -0.365 1.777 1.00 76.38 395 HIS A C 1
ATOM 3161 O O . HIS A 1 395 ? 16.315 -1.274 0.968 1.00 76.38 395 HIS A O 1
ATOM 3167 N N . GLU A 1 396 ? 17.412 -0.467 2.751 1.00 77.38 396 GLU A N 1
ATOM 3168 C CA . GLU A 1 396 ? 18.278 -1.639 2.948 1.00 77.38 396 GLU A CA 1
ATOM 3169 C C . GLU A 1 396 ? 17.484 -2.919 3.266 1.00 77.38 396 GLU A C 1
ATOM 3171 O O . GLU A 1 396 ? 17.642 -3.933 2.582 1.00 77.38 396 GLU A O 1
ATOM 3176 N N . ASN A 1 397 ? 16.561 -2.870 4.235 1.00 82.12 397 ASN A N 1
ATOM 3177 C CA . ASN A 1 397 ? 15.760 -4.040 4.614 1.00 82.12 397 ASN A CA 1
ATOM 3178 C C . ASN A 1 397 ? 14.859 -4.506 3.467 1.00 82.12 397 ASN A C 1
ATOM 3180 O O . ASN A 1 397 ? 14.660 -5.709 3.280 1.00 82.12 397 ASN A O 1
ATOM 3184 N N . ARG A 1 398 ? 14.349 -3.566 2.664 1.00 85.25 398 ARG A N 1
ATOM 3185 C CA . ARG A 1 398 ? 13.570 -3.870 1.462 1.00 85.25 398 ARG A CA 1
ATOM 3186 C C . ARG A 1 398 ? 14.426 -4.555 0.396 1.00 85.25 398 ARG A C 1
ATOM 3188 O O . ARG A 1 398 ? 14.027 -5.591 -0.134 1.00 85.25 398 ARG A O 1
ATOM 3195 N N . ALA A 1 399 ? 15.634 -4.051 0.134 1.00 89.38 399 ALA A N 1
ATOM 3196 C CA . ALA A 1 399 ? 16.568 -4.688 -0.792 1.00 89.38 399 ALA A CA 1
ATOM 3197 C C . ALA A 1 399 ? 16.950 -6.110 -0.345 1.00 89.38 399 ALA A C 1
ATOM 3199 O O . ALA A 1 399 ? 16.981 -7.035 -1.161 1.00 89.38 399 ALA A O 1
ATOM 3200 N N . GLU A 1 400 ? 17.215 -6.323 0.945 1.00 90.88 400 GLU A N 1
ATOM 3201 C CA . GLU A 1 400 ? 17.463 -7.661 1.487 1.00 90.88 400 GLU A CA 1
ATOM 3202 C C . GLU A 1 400 ? 16.251 -8.582 1.343 1.00 90.88 400 GLU A C 1
ATOM 3204 O O . GLU A 1 400 ? 16.399 -9.740 0.944 1.00 90.88 400 GLU A O 1
ATOM 3209 N N . HIS A 1 401 ? 15.055 -8.084 1.664 1.00 92.62 401 HIS A N 1
ATOM 3210 C CA . HIS A 1 401 ? 13.818 -8.843 1.538 1.00 92.62 401 HIS A CA 1
ATOM 3211 C C . HIS A 1 401 ? 13.611 -9.321 0.098 1.00 92.62 401 HIS A C 1
ATOM 3213 O O . HIS A 1 401 ? 13.417 -10.517 -0.132 1.00 92.62 401 HIS A O 1
ATOM 3219 N N . LEU A 1 402 ? 13.770 -8.426 -0.877 1.00 94.44 402 LEU A N 1
ATOM 3220 C CA . LEU A 1 402 ? 13.676 -8.767 -2.294 1.00 94.44 402 LEU A CA 1
ATOM 3221 C C . LEU A 1 402 ? 14.743 -9.771 -2.722 1.00 94.44 402 LEU A C 1
ATOM 3223 O O . LEU A 1 402 ? 14.432 -10.734 -3.421 1.00 94.44 402 LEU A O 1
ATOM 3227 N N . ASN A 1 403 ? 15.982 -9.622 -2.245 1.00 95.56 403 ASN A N 1
ATOM 3228 C CA . ASN A 1 403 ? 17.039 -10.598 -2.511 1.00 95.56 403 ASN A CA 1
ATOM 3229 C C . ASN A 1 403 ? 16.684 -12.010 -2.016 1.00 95.56 403 ASN A C 1
ATOM 3231 O O . ASN A 1 403 ? 17.038 -12.988 -2.676 1.00 95.56 403 ASN A O 1
ATOM 3235 N N . ARG A 1 404 ? 15.957 -12.137 -0.897 1.00 96.56 404 ARG A N 1
ATOM 3236 C CA . ARG A 1 404 ? 15.474 -13.435 -0.387 1.00 96.56 404 ARG A CA 1
ATOM 3237 C C . ARG A 1 404 ? 14.352 -14.024 -1.246 1.00 96.56 404 ARG A C 1
ATOM 3239 O O . ARG A 1 404 ? 14.230 -15.244 -1.309 1.00 96.56 404 ARG A O 1
ATOM 3246 N N . LEU A 1 405 ? 13.559 -13.184 -1.912 1.00 96.88 405 LEU A N 1
ATOM 3247 C CA . LEU A 1 405 ? 12.466 -13.597 -2.800 1.00 96.88 405 LEU A CA 1
ATOM 3248 C C . LEU A 1 405 ? 12.939 -13.962 -4.217 1.00 96.88 405 LEU A C 1
ATOM 3250 O O . LEU A 1 405 ? 12.281 -14.752 -4.899 1.00 96.88 405 LEU A O 1
ATOM 3254 N N . LEU A 1 406 ? 14.091 -13.439 -4.655 1.00 96.69 406 LEU A N 1
ATOM 3255 C CA . LEU A 1 406 ? 14.625 -13.665 -6.002 1.00 96.69 406 LEU A CA 1
ATOM 3256 C C . LEU A 1 406 ? 14.676 -15.141 -6.429 1.00 96.69 406 LEU A C 1
ATOM 3258 O O . LEU A 1 406 ? 14.245 -15.416 -7.544 1.00 96.69 406 LEU A O 1
ATOM 3262 N N . PRO A 1 407 ? 15.140 -16.116 -5.619 1.00 97.06 407 PRO A N 1
ATOM 3263 C CA . PRO A 1 407 ? 15.200 -17.510 -6.064 1.00 97.06 407 PRO A CA 1
ATOM 3264 C C . PRO A 1 407 ? 13.834 -18.098 -6.445 1.00 97.06 407 PRO A C 1
ATOM 3266 O O . PRO A 1 407 ? 13.748 -18.899 -7.373 1.00 97.06 407 PRO A O 1
ATOM 3269 N N . GLU A 1 408 ? 12.763 -17.718 -5.742 1.00 96.19 408 GLU A N 1
ATOM 3270 C CA . GLU A 1 408 ? 11.393 -18.142 -6.064 1.00 96.19 408 GLU A CA 1
ATOM 3271 C C . GLU A 1 408 ? 10.911 -17.463 -7.352 1.00 96.19 408 GLU A C 1
ATOM 3273 O O . GLU A 1 408 ? 10.415 -18.127 -8.263 1.00 96.19 408 GLU A O 1
ATOM 3278 N N . ALA A 1 409 ? 11.120 -16.152 -7.463 1.00 96.56 409 ALA A N 1
ATOM 3279 C CA . ALA A 1 409 ? 10.700 -15.375 -8.623 1.00 96.56 409 ALA A CA 1
ATOM 3280 C C . ALA A 1 409 ? 11.486 -15.735 -9.905 1.00 96.56 409 ALA A C 1
ATOM 3282 O O . ALA A 1 409 ? 10.914 -15.751 -10.993 1.00 96.56 409 ALA A O 1
ATOM 3283 N N . LEU A 1 410 ? 12.765 -16.111 -9.797 1.00 96.56 410 LEU A N 1
ATOM 3284 C CA . LEU A 1 410 ? 13.570 -16.607 -10.919 1.00 96.56 410 LEU A CA 1
ATOM 3285 C C . LEU A 1 410 ? 13.041 -17.947 -11.444 1.00 96.56 410 LEU A C 1
ATOM 3287 O O . LEU A 1 410 ? 12.888 -18.105 -12.652 1.00 96.56 410 LEU A O 1
ATOM 3291 N N . LYS A 1 411 ? 12.664 -18.875 -10.554 1.00 96.69 411 LYS A N 1
ATOM 3292 C CA . LYS A 1 411 ? 12.006 -20.133 -10.953 1.00 96.69 411 LYS A CA 1
ATOM 3293 C C . LYS A 1 411 ? 10.667 -19.884 -11.642 1.00 96.69 411 LYS A C 1
ATOM 3295 O O . LYS A 1 411 ? 10.346 -20.550 -12.623 1.00 96.69 411 LYS A O 1
ATOM 3300 N N . LEU A 1 412 ? 9.885 -18.921 -11.149 1.00 95.12 412 LEU A N 1
ATOM 3301 C CA . LEU A 1 412 ? 8.638 -18.518 -11.800 1.00 95.12 412 LEU A CA 1
ATOM 3302 C C . LEU A 1 412 ? 8.912 -18.008 -13.219 1.00 95.12 412 LEU A C 1
ATOM 3304 O O . LEU A 1 412 ? 8.278 -18.458 -14.170 1.00 95.12 412 LEU A O 1
ATOM 3308 N N . ARG A 1 413 ? 9.914 -17.143 -13.373 1.00 96.06 413 ARG A N 1
ATOM 3309 C CA . ARG A 1 413 ? 10.344 -16.620 -14.668 1.00 96.06 413 ARG A CA 1
ATOM 3310 C C . ARG A 1 413 ? 10.781 -17.731 -15.637 1.00 96.06 413 ARG A C 1
ATOM 3312 O O . ARG A 1 413 ? 10.405 -17.706 -16.808 1.00 96.06 413 ARG A O 1
ATOM 3319 N N . GLU A 1 414 ? 11.534 -18.720 -15.156 1.00 94.00 414 GLU A N 1
ATOM 3320 C CA . GLU A 1 414 ? 11.903 -19.915 -15.931 1.00 94.00 414 GLU A CA 1
ATOM 3321 C C . GLU A 1 414 ? 10.665 -20.711 -16.365 1.00 94.00 414 GLU A C 1
ATOM 3323 O O . GLU A 1 414 ? 10.548 -21.080 -17.532 1.00 94.00 414 GLU A O 1
ATOM 3328 N N . SER A 1 415 ? 9.694 -20.909 -15.464 1.00 94.44 415 SER A N 1
ATOM 3329 C CA . SER A 1 415 ? 8.442 -21.616 -15.776 1.00 94.44 415 SER A CA 1
ATOM 3330 C C . SER A 1 415 ? 7.588 -20.908 -16.837 1.00 94.44 415 SER A C 1
ATOM 3332 O O . SER A 1 415 ? 6.831 -21.554 -17.562 1.00 94.44 415 SER A O 1
ATOM 3334 N N . CYS A 1 416 ? 7.751 -19.589 -16.976 1.00 92.31 416 CYS A N 1
ATOM 3335 C CA . CYS A 1 416 ? 7.123 -18.774 -18.012 1.00 92.31 416 CYS A CA 1
ATOM 3336 C C . CYS A 1 416 ? 7.867 -18.811 -19.362 1.00 92.31 416 CYS A C 1
ATOM 3338 O O . CYS A 1 416 ? 7.438 -18.143 -20.298 1.00 92.31 416 CYS A O 1
ATOM 3340 N N . ASN A 1 417 ? 8.943 -19.599 -19.501 1.00 93.38 417 ASN A N 1
ATOM 3341 C CA . ASN A 1 417 ? 9.798 -19.666 -20.697 1.00 93.38 417 ASN A CA 1
ATOM 3342 C C . ASN A 1 417 ? 10.387 -18.309 -21.115 1.00 93.38 417 ASN A C 1
ATOM 3344 O O . ASN A 1 417 ? 10.575 -18.035 -22.304 1.00 93.38 417 ASN A O 1
ATOM 3348 N N . CYS A 1 418 ? 10.678 -17.446 -20.145 1.00 93.69 418 CYS A N 1
ATOM 3349 C CA . CYS A 1 418 ? 11.273 -16.151 -20.424 1.00 93.69 418 CYS A CA 1
ATOM 3350 C C . CYS A 1 418 ? 12.737 -16.278 -20.909 1.00 93.69 418 CYS A C 1
ATOM 3352 O O . CYS A 1 418 ? 13.439 -17.208 -20.504 1.00 93.69 418 CYS A O 1
ATOM 3354 N N . PRO A 1 419 ? 13.250 -15.325 -21.716 1.00 92.88 419 PRO A N 1
ATOM 3355 C CA . PRO A 1 419 ? 14.627 -15.355 -22.230 1.00 92.88 419 PRO A CA 1
ATOM 3356 C C . PRO A 1 419 ? 15.677 -15.412 -21.118 1.00 92.88 419 PRO A C 1
ATOM 3358 O O . PRO A 1 419 ? 15.427 -14.878 -20.043 1.00 92.88 419 PRO A O 1
ATOM 3361 N N . ALA A 1 420 ? 16.859 -15.981 -21.359 1.00 91.31 420 ALA A N 1
ATOM 3362 C CA . ALA A 1 420 ? 17.941 -15.947 -20.370 1.00 91.31 420 ALA A CA 1
ATOM 3363 C C . ALA A 1 420 ? 18.247 -14.505 -19.919 1.00 91.31 420 ALA A C 1
ATOM 3365 O O . ALA A 1 420 ? 18.148 -13.565 -20.710 1.00 91.31 420 ALA A O 1
ATOM 3366 N N . LEU A 1 421 ? 18.570 -14.338 -18.636 1.00 93.06 421 LEU A N 1
ATOM 3367 C CA . LEU A 1 421 ? 18.965 -13.042 -18.093 1.00 93.06 421 LEU A CA 1
ATOM 3368 C C . LEU A 1 421 ? 20.330 -12.633 -18.660 1.00 93.06 421 LEU A C 1
ATOM 3370 O O . LEU A 1 421 ? 21.178 -13.490 -18.900 1.00 93.06 421 LEU A O 1
ATOM 3374 N N . GLY A 1 422 ? 20.526 -11.333 -18.880 1.00 86.94 422 GLY A N 1
ATOM 3375 C CA . GLY A 1 422 ? 21.808 -10.807 -19.344 1.00 86.94 422 GLY A CA 1
ATOM 3376 C C . GLY A 1 422 ? 22.889 -10.894 -18.265 1.00 86.94 422 GLY A C 1
ATOM 3377 O O . GLY A 1 422 ? 22.590 -10.815 -17.072 1.00 86.94 422 GLY A O 1
ATOM 3378 N N . ASP A 1 423 ? 24.142 -11.022 -18.686 1.00 85.00 423 ASP A N 1
ATOM 3379 C CA . ASP A 1 423 ? 25.309 -10.843 -17.824 1.00 85.00 423 ASP A CA 1
ATOM 3380 C C . ASP A 1 423 ? 25.932 -9.460 -18.077 1.00 85.00 423 ASP A C 1
ATOM 3382 O O . ASP A 1 423 ? 25.956 -9.017 -19.231 1.00 85.00 423 ASP A O 1
ATOM 3386 N N . PRO A 1 424 ? 26.475 -8.779 -17.047 1.00 89.06 424 PRO A N 1
ATOM 3387 C CA . PRO A 1 424 ? 26.608 -9.210 -15.645 1.00 89.06 424 PRO A CA 1
ATOM 3388 C C . PRO A 1 424 ? 25.342 -8.997 -14.785 1.00 89.06 424 PRO A C 1
ATOM 3390 O O . PRO A 1 424 ? 24.445 -8.244 -15.148 1.00 89.06 424 PRO A O 1
ATOM 3393 N N . ASP A 1 425 ? 25.281 -9.637 -13.607 1.00 93.38 425 ASP A N 1
ATOM 3394 C CA . ASP A 1 425 ? 24.216 -9.403 -12.614 1.00 93.38 425 ASP A CA 1
ATOM 3395 C C . ASP A 1 425 ? 24.220 -7.930 -12.152 1.00 93.38 425 ASP A C 1
ATOM 3397 O O . ASP A 1 425 ? 25.234 -7.481 -11.602 1.00 93.38 425 ASP A O 1
ATOM 3401 N N . PRO A 1 426 ? 23.111 -7.180 -12.309 1.00 94.31 426 PRO A N 1
ATOM 3402 C CA . PRO A 1 426 ? 23.066 -5.756 -11.979 1.00 94.31 426 PRO A CA 1
ATOM 3403 C C . PRO A 1 426 ? 23.348 -5.482 -10.495 1.00 94.31 426 PRO A C 1
ATOM 3405 O O . PRO A 1 426 ? 23.905 -4.442 -10.153 1.00 94.31 426 PRO A O 1
ATOM 3408 N N . ARG A 1 427 ? 23.063 -6.437 -9.599 1.00 93.62 427 ARG A N 1
ATOM 3409 C CA . ARG A 1 427 ? 23.381 -6.315 -8.166 1.00 93.62 427 ARG A CA 1
ATOM 3410 C C . ARG A 1 427 ? 24.881 -6.332 -7.914 1.00 93.62 427 ARG A C 1
ATOM 3412 O O . ARG A 1 427 ? 25.372 -5.630 -7.033 1.00 93.62 427 ARG A O 1
ATOM 3419 N N . LEU A 1 428 ? 25.613 -7.140 -8.681 1.00 93.31 428 LEU A N 1
ATOM 3420 C CA . LEU A 1 428 ? 27.067 -7.197 -8.591 1.00 93.31 428 LEU A CA 1
ATOM 3421 C C . LEU A 1 428 ? 27.685 -5.921 -9.160 1.00 93.31 428 LEU A C 1
ATOM 3423 O O . LEU A 1 428 ? 28.585 -5.367 -8.533 1.00 93.31 428 LEU A O 1
ATOM 3427 N N . VAL A 1 429 ? 27.176 -5.443 -10.301 1.00 93.06 429 VAL A N 1
ATOM 3428 C CA . VAL A 1 429 ? 27.598 -4.166 -10.897 1.00 93.06 429 VAL A CA 1
ATOM 3429 C C . VAL A 1 429 ? 27.427 -3.040 -9.884 1.00 93.06 429 VAL A C 1
ATOM 3431 O O . VAL A 1 429 ? 28.408 -2.389 -9.535 1.00 93.06 429 VAL A O 1
ATOM 3434 N N . PHE A 1 430 ? 26.225 -2.890 -9.321 1.00 92.62 430 PHE A N 1
ATOM 3435 C CA . PHE A 1 430 ? 25.946 -1.865 -8.321 1.00 92.62 430 PHE A CA 1
ATOM 3436 C C . PHE A 1 430 ? 26.869 -1.969 -7.099 1.00 92.62 430 PHE A C 1
ATOM 3438 O O . PHE A 1 430 ? 27.413 -0.964 -6.647 1.00 92.62 430 PHE A O 1
ATOM 3445 N N . LEU A 1 431 ? 27.094 -3.175 -6.566 1.00 91.38 431 LEU A N 1
ATOM 3446 C CA . LEU A 1 431 ? 27.957 -3.373 -5.400 1.00 91.38 431 LEU A CA 1
ATOM 3447 C C . LEU A 1 431 ? 29.416 -2.972 -5.671 1.00 91.38 431 LEU A C 1
ATOM 3449 O O . LEU A 1 431 ? 30.067 -2.395 -4.796 1.00 91.38 431 LEU A O 1
ATOM 3453 N N . LEU A 1 432 ? 29.931 -3.264 -6.868 1.00 93.00 432 LEU A N 1
ATOM 3454 C CA . LEU A 1 432 ? 31.272 -2.852 -7.283 1.00 93.00 432 LEU A CA 1
ATOM 3455 C C . LEU A 1 432 ? 31.352 -1.331 -7.451 1.00 93.00 432 LEU A C 1
ATOM 3457 O O . LEU A 1 432 ? 32.252 -0.716 -6.880 1.00 93.00 432 LEU A O 1
ATOM 3461 N N . THR A 1 433 ? 30.372 -0.723 -8.123 1.00 90.19 433 THR A N 1
ATOM 3462 C CA . THR A 1 433 ? 30.286 0.734 -8.298 1.00 90.19 433 THR A CA 1
ATOM 3463 C C . THR A 1 433 ? 30.170 1.460 -6.958 1.00 90.19 433 THR A C 1
ATOM 3465 O O . THR A 1 433 ? 30.901 2.415 -6.712 1.00 90.19 433 THR A O 1
ATOM 3468 N N . LYS A 1 434 ? 29.322 0.981 -6.037 1.00 89.75 434 LYS A N 1
ATOM 3469 C CA . LYS A 1 434 ? 29.194 1.533 -4.678 1.00 89.75 434 LYS A CA 1
ATOM 3470 C C . LYS A 1 434 ? 30.528 1.477 -3.932 1.00 89.75 434 LYS A C 1
ATOM 3472 O O . LYS A 1 434 ? 30.899 2.451 -3.282 1.00 89.75 434 LYS A O 1
ATOM 3477 N N . ARG A 1 435 ? 31.262 0.360 -4.020 1.00 90.12 435 ARG A N 1
ATOM 3478 C CA . ARG A 1 435 ? 32.581 0.223 -3.379 1.00 90.12 435 ARG A CA 1
ATOM 3479 C C . ARG A 1 435 ? 33.589 1.220 -3.949 1.00 90.12 435 ARG A C 1
ATOM 3481 O O . ARG A 1 435 ? 34.287 1.853 -3.165 1.00 90.12 435 ARG A O 1
ATOM 3488 N N . GLU A 1 436 ? 33.660 1.348 -5.268 1.00 90.56 436 GLU A N 1
ATOM 3489 C CA . GLU A 1 436 ? 34.575 2.275 -5.942 1.00 90.56 436 GLU A CA 1
ATOM 3490 C C . GLU A 1 436 ? 34.258 3.734 -5.590 1.00 90.56 436 GLU A C 1
ATOM 3492 O O . GLU A 1 436 ? 35.150 4.475 -5.182 1.00 90.56 436 GLU A O 1
ATOM 3497 N N . LEU A 1 437 ? 32.979 4.122 -5.627 1.00 87.12 437 LEU A N 1
ATOM 3498 C CA . LEU A 1 437 ? 32.529 5.454 -5.216 1.00 87.12 437 LEU A CA 1
ATOM 3499 C C . LEU A 1 437 ? 32.943 5.768 -3.777 1.00 87.12 437 LEU A C 1
ATOM 3501 O O . LEU A 1 437 ? 33.577 6.790 -3.529 1.00 87.12 437 LEU A O 1
ATOM 3505 N N . LEU A 1 438 ? 32.634 4.880 -2.827 1.00 84.81 438 LEU A N 1
ATOM 3506 C CA . LEU A 1 438 ? 32.983 5.085 -1.418 1.00 84.81 438 LEU A CA 1
ATOM 3507 C C . LEU A 1 438 ? 34.502 5.148 -1.201 1.00 84.81 438 LEU A C 1
ATOM 3509 O O . LEU A 1 438 ? 34.968 5.939 -0.385 1.00 84.81 438 LEU A O 1
ATOM 3513 N N . GLN A 1 439 ? 35.286 4.353 -1.934 1.00 87.25 439 GLN A N 1
ATOM 3514 C CA . GLN A 1 439 ? 36.749 4.423 -1.884 1.00 87.25 439 GLN A CA 1
ATOM 3515 C C . GLN A 1 439 ? 37.273 5.774 -2.378 1.00 87.25 439 GLN A C 1
ATOM 3517 O O . GLN A 1 439 ? 38.121 6.365 -1.708 1.00 87.25 439 GLN A O 1
ATOM 3522 N N . ASN A 1 440 ? 36.738 6.287 -3.487 1.00 84.19 440 ASN A N 1
ATOM 3523 C CA . ASN A 1 440 ? 37.119 7.592 -4.028 1.00 84.19 440 ASN A CA 1
ATOM 3524 C C . ASN A 1 440 ? 36.742 8.729 -3.063 1.00 84.19 440 ASN A C 1
ATOM 3526 O O . ASN A 1 440 ? 37.582 9.576 -2.770 1.00 84.19 440 ASN A O 1
ATOM 3530 N N . PHE A 1 441 ? 35.544 8.690 -2.465 1.00 78.50 441 PHE A N 1
ATOM 3531 C CA . PHE A 1 441 ? 35.138 9.649 -1.426 1.00 78.50 441 PHE A CA 1
ATOM 3532 C C . PHE A 1 441 ? 36.076 9.637 -0.209 1.00 78.50 441 PHE A C 1
ATOM 3534 O O . PHE A 1 441 ? 36.417 10.691 0.330 1.00 78.50 441 PHE A O 1
ATOM 3541 N N . HIS A 1 442 ? 36.521 8.457 0.234 1.00 71.56 442 HIS A N 1
ATOM 3542 C CA . HIS A 1 442 ? 37.472 8.355 1.342 1.00 71.56 442 HIS A CA 1
ATOM 3543 C C . HIS A 1 442 ? 38.859 8.906 0.987 1.00 71.56 442 HIS A C 1
ATOM 3545 O O . HIS A 1 442 ? 39.488 9.529 1.845 1.00 71.56 442 HIS A O 1
ATOM 3551 N N . GLN A 1 443 ? 39.326 8.707 -0.249 1.00 69.62 443 GLN A N 1
ATOM 3552 C CA . GLN A 1 443 ? 40.607 9.237 -0.727 1.00 69.62 443 GLN A CA 1
ATOM 3553 C C . GLN A 1 443 ? 40.580 10.766 -0.858 1.00 69.62 443 GLN A C 1
ATOM 3555 O O . GLN A 1 443 ? 41.480 11.429 -0.349 1.00 69.62 443 GLN A O 1
ATOM 3560 N N . GLU A 1 444 ? 39.517 11.341 -1.426 1.00 60.06 444 GLU A N 1
ATOM 3561 C CA . GLU A 1 444 ? 39.353 12.800 -1.519 1.00 60.06 444 GLU A CA 1
ATOM 3562 C C . GLU A 1 444 ? 39.223 13.465 -0.137 1.00 60.06 444 GLU A C 1
ATOM 3564 O O . GLU A 1 444 ? 39.750 14.556 0.079 1.00 60.06 444 GLU A O 1
ATOM 3569 N N . GLY A 1 445 ? 38.609 12.785 0.839 1.00 54.53 445 GLY A N 1
ATOM 3570 C CA . GLY A 1 445 ? 38.549 13.242 2.232 1.00 54.53 445 GLY A CA 1
ATOM 3571 C C . GLY A 1 445 ? 39.872 13.143 3.007 1.00 54.53 445 GLY A C 1
ATOM 3572 O O . GLY A 1 445 ? 40.002 13.771 4.057 1.00 54.53 445 GLY A O 1
ATOM 3573 N N . THR A 1 446 ? 40.857 12.376 2.518 1.00 46.72 446 THR A N 1
ATOM 3574 C CA . THR A 1 446 ? 42.202 12.269 3.125 1.00 46.72 446 THR A CA 1
ATOM 3575 C C . THR A 1 446 ? 43.260 13.120 2.424 1.00 46.72 446 THR A C 1
ATOM 3577 O O . THR A 1 446 ? 44.287 13.417 3.032 1.00 46.72 446 THR A O 1
ATOM 3580 N N . THR A 1 447 ? 43.013 13.589 1.200 1.00 41.47 447 THR A N 1
ATOM 3581 C CA . THR A 1 447 ? 43.875 14.548 0.495 1.00 41.47 447 THR A CA 1
ATOM 3582 C C . THR A 1 447 ? 43.370 15.985 0.655 1.00 41.47 447 THR A C 1
ATOM 3584 O O . THR A 1 447 ? 43.032 16.651 -0.320 1.00 41.47 447 THR A O 1
ATOM 3587 N N . ALA A 1 448 ? 43.334 16.498 1.887 1.00 32.88 448 ALA A N 1
ATOM 3588 C CA . ALA A 1 448 ? 43.403 17.945 2.092 1.00 32.88 448 ALA A CA 1
ATOM 3589 C C . ALA A 1 448 ? 44.873 18.375 1.904 1.00 32.88 448 ALA A C 1
ATOM 3591 O O . ALA A 1 448 ? 45.751 17.746 2.497 1.00 32.88 448 ALA A O 1
ATOM 3592 N N . PRO A 1 449 ? 45.192 19.398 1.090 1.00 37.34 449 PRO A N 1
ATOM 3593 C CA . PRO A 1 449 ? 46.576 19.800 0.895 1.00 37.34 449 PRO A CA 1
ATOM 3594 C C . PRO A 1 449 ? 47.122 20.450 2.171 1.00 37.34 449 PRO A C 1
ATOM 3596 O O . PRO A 1 449 ? 46.717 21.547 2.559 1.00 37.34 449 PRO A O 1
ATOM 3599 N N . GLU A 1 450 ? 48.085 19.782 2.805 1.00 42.50 450 GLU A N 1
ATOM 3600 C CA . GLU A 1 450 ? 49.106 20.472 3.584 1.00 42.50 450 GLU A CA 1
ATOM 3601 C C . GLU A 1 450 ? 49.865 21.438 2.663 1.00 42.50 450 GLU A C 1
ATOM 3603 O O . GLU A 1 450 ? 50.178 21.127 1.513 1.00 42.50 450 GLU A O 1
ATOM 3608 N N . SER A 1 451 ? 50.208 22.598 3.219 1.00 39.19 451 SER A N 1
ATOM 3609 C CA . SER A 1 451 ? 50.970 23.695 2.614 1.00 39.19 451 SER A CA 1
ATOM 3610 C C . SER A 1 451 ? 50.163 24.716 1.789 1.00 39.19 451 SER A C 1
ATOM 3612 O O . SER A 1 451 ? 50.133 24.728 0.564 1.00 39.19 451 SER A O 1
ATOM 3614 N N . VAL A 1 452 ? 49.622 25.714 2.493 1.00 31.23 452 VAL A N 1
ATOM 3615 C CA . VAL A 1 452 ? 49.761 27.099 2.027 1.00 31.23 452 VAL A CA 1
ATOM 3616 C C . VAL A 1 452 ? 50.556 27.846 3.086 1.00 31.23 452 VAL A C 1
ATOM 3618 O O . VAL A 1 452 ? 50.177 27.935 4.252 1.00 31.23 452 VAL A O 1
ATOM 3621 N N . ASN A 1 453 ? 51.726 28.288 2.645 1.00 28.31 453 ASN A N 1
ATOM 3622 C CA . ASN A 1 453 ? 52.763 28.951 3.406 1.00 28.31 453 ASN A CA 1
ATOM 3623 C C . ASN A 1 453 ? 52.229 30.273 3.981 1.00 28.31 453 ASN A C 1
ATOM 3625 O O . ASN A 1 453 ? 51.754 31.138 3.246 1.00 28.31 453 ASN A O 1
ATOM 3629 N N . THR A 1 454 ? 52.315 30.432 5.298 1.00 35.56 454 THR A N 1
ATOM 3630 C CA . THR A 1 454 ? 52.113 31.707 5.984 1.00 35.56 454 THR A CA 1
ATOM 3631 C C . THR A 1 454 ? 53.275 32.633 5.650 1.00 35.56 454 THR A C 1
ATOM 3633 O O . THR A 1 454 ? 54.388 32.357 6.088 1.00 35.56 454 THR A O 1
ATOM 3636 N N . ASN A 1 455 ? 53.031 33.692 4.876 1.00 34.47 455 ASN A N 1
ATOM 3637 C CA . ASN A 1 455 ? 53.696 34.998 4.973 1.00 34.47 455 ASN A CA 1
ATOM 3638 C C . ASN A 1 455 ? 53.217 35.897 3.828 1.00 34.47 455 ASN A C 1
ATOM 3640 O O . ASN A 1 455 ? 53.828 35.922 2.770 1.00 34.47 455 ASN A O 1
ATOM 3644 N N . GLU A 1 456 ? 52.144 36.652 4.049 1.00 30.52 456 GLU A N 1
ATOM 3645 C CA . GLU A 1 456 ? 52.144 38.088 3.761 1.00 30.52 456 GLU A CA 1
ATOM 3646 C C . GLU A 1 456 ? 50.924 38.760 4.392 1.00 30.52 456 GLU A C 1
ATOM 3648 O O . GLU A 1 456 ? 49.862 38.177 4.596 1.00 30.52 456 GLU A O 1
ATOM 3653 N N . MET A 1 457 ? 51.166 39.991 4.808 1.00 29.62 457 MET A N 1
ATOM 3654 C CA . MET A 1 457 ? 50.446 40.755 5.807 1.00 29.62 457 MET A CA 1
ATOM 3655 C C . MET A 1 457 ? 49.544 41.797 5.141 1.00 29.62 457 MET A C 1
ATOM 3657 O O . MET A 1 457 ? 50.025 42.568 4.317 1.00 29.62 457 MET A O 1
ATOM 3661 N N . SER A 1 458 ? 48.268 41.882 5.539 1.00 26.70 458 SER A N 1
ATOM 3662 C CA . SER A 1 458 ? 47.516 43.151 5.682 1.00 26.70 458 SER A CA 1
ATOM 3663 C C . SER A 1 458 ? 46.102 42.944 6.276 1.00 26.70 458 SER A C 1
ATOM 3665 O O . SER A 1 458 ? 45.310 42.148 5.788 1.00 26.70 458 SER A O 1
ATOM 3667 N N . LEU A 1 459 ? 45.797 43.677 7.356 1.00 26.53 459 LEU A N 1
ATOM 3668 C CA . LEU A 1 459 ? 44.467 43.924 7.969 1.00 26.53 459 LEU A CA 1
ATOM 3669 C C . LEU A 1 459 ? 43.950 45.321 7.514 1.00 26.53 459 LEU A C 1
ATOM 3671 O O . LEU A 1 459 ? 44.794 46.107 7.077 1.00 26.53 459 LEU A O 1
ATOM 3675 N N . PRO A 1 460 ? 42.727 45.809 7.869 1.00 37.00 460 PRO A N 1
ATOM 3676 C CA . PRO A 1 460 ? 41.335 45.279 7.940 1.00 37.00 460 PRO A CA 1
ATOM 3677 C C . PRO A 1 460 ? 40.356 46.308 7.245 1.00 37.00 460 PRO A C 1
ATOM 3679 O O . PRO A 1 460 ? 40.865 47.022 6.380 1.00 37.00 460 PRO A O 1
ATOM 3682 N N . PRO A 1 461 ? 39.041 46.544 7.566 1.00 39.84 461 PRO A N 1
ATOM 3683 C CA . PRO A 1 461 ? 38.061 45.900 8.477 1.00 39.84 461 PRO A CA 1
ATOM 3684 C C . PRO A 1 461 ? 36.627 45.667 7.903 1.00 39.84 461 PRO A C 1
ATOM 3686 O O . PRO A 1 461 ? 36.268 46.240 6.882 1.00 39.84 461 PRO A O 1
ATOM 3689 N N . GLN A 1 462 ? 35.776 44.899 8.615 1.00 28.88 462 GLN A N 1
ATOM 3690 C CA . GLN A 1 462 ? 34.436 45.307 9.125 1.00 28.88 462 GLN A CA 1
ATOM 3691 C C . GLN A 1 462 ? 33.443 44.139 9.379 1.00 28.88 462 GLN A C 1
ATOM 3693 O O . GLN A 1 462 ? 33.214 43.281 8.536 1.00 28.88 462 GLN A O 1
ATOM 3698 N N . VAL A 1 463 ? 32.800 44.249 10.550 1.00 29.22 463 VAL A N 1
ATOM 3699 C CA . VAL A 1 463 ? 31.557 43.646 11.080 1.00 29.22 463 VAL A CA 1
ATOM 3700 C C . VAL A 1 463 ? 31.515 42.153 11.440 1.00 29.22 463 VAL A C 1
ATOM 3702 O O . VAL A 1 463 ? 31.272 41.259 10.638 1.00 29.22 463 VAL A O 1
ATOM 3705 N N . GLN A 1 464 ? 31.596 41.960 12.753 1.00 27.16 464 GLN A N 1
ATOM 3706 C CA . GLN A 1 464 ? 31.289 40.778 13.538 1.00 27.16 464 GLN A CA 1
ATOM 3707 C C . GLN A 1 464 ? 29.991 41.072 14.306 1.00 27.16 464 GLN A C 1
ATOM 3709 O O . GLN A 1 464 ? 29.988 41.977 15.135 1.00 27.16 464 GLN A O 1
ATOM 3714 N N . GLU A 1 465 ? 28.897 40.341 14.064 1.00 30.30 465 GLU A N 1
ATOM 3715 C CA . GLU A 1 465 ? 27.814 40.234 15.052 1.00 30.30 465 GLU A CA 1
ATOM 3716 C C . GLU A 1 465 ? 26.893 39.021 14.813 1.00 30.30 465 GLU A C 1
ATOM 3718 O O . GLU A 1 465 ? 26.460 38.768 13.692 1.00 30.30 465 GLU A O 1
ATOM 3723 N N . LYS A 1 466 ? 26.528 38.375 15.934 1.00 29.25 466 LYS A N 1
ATOM 3724 C CA . LYS A 1 466 ? 25.418 37.427 16.181 1.00 29.25 466 LYS A CA 1
ATOM 3725 C C . LYS A 1 466 ? 25.698 35.926 16.060 1.00 29.25 466 LYS A C 1
ATOM 3727 O O . LYS A 1 466 ? 25.269 35.286 15.116 1.00 29.25 466 LYS A O 1
ATOM 3732 N N . HIS A 1 467 ? 26.238 35.354 17.141 1.00 27.09 467 HIS A N 1
ATOM 3733 C CA . HIS A 1 467 ? 25.840 34.030 17.648 1.00 27.09 467 HIS A CA 1
ATOM 3734 C C . HIS A 1 467 ? 26.147 33.908 19.154 1.00 27.09 467 HIS A C 1
ATOM 3736 O O . HIS A 1 467 ? 27.170 33.348 19.525 1.00 27.09 467 HIS A O 1
ATOM 3742 N N . THR A 1 468 ? 25.252 34.395 20.029 1.00 28.17 468 THR A N 1
ATOM 3743 C CA . THR A 1 468 ? 25.229 33.984 21.452 1.00 28.17 468 THR A CA 1
ATOM 3744 C C . THR A 1 468 ? 23.839 34.174 22.075 1.00 28.17 468 THR A C 1
ATOM 3746 O O . THR A 1 468 ? 23.593 35.196 22.699 1.00 28.17 468 THR A O 1
ATOM 3749 N N . VAL A 1 469 ? 22.925 33.202 21.954 1.00 29.62 469 VAL A N 1
ATOM 3750 C CA . VAL A 1 469 ? 21.816 33.019 22.922 1.00 29.62 469 VAL A CA 1
ATOM 3751 C C . VAL A 1 469 ? 21.415 31.540 22.957 1.00 29.62 469 VAL A C 1
ATOM 3753 O O . VAL A 1 469 ? 20.506 31.134 22.244 1.00 29.62 469 VAL A O 1
ATOM 3756 N N . LEU A 1 470 ? 22.081 30.726 23.782 1.00 29.67 470 LEU A N 1
ATOM 3757 C CA . LEU A 1 470 ? 21.471 29.534 24.394 1.00 29.67 470 LEU A CA 1
ATOM 3758 C C . LEU A 1 470 ? 22.340 29.031 25.562 1.00 29.67 470 LEU A C 1
ATOM 3760 O O . LEU A 1 470 ? 23.117 28.103 25.394 1.00 29.67 470 LEU A O 1
ATOM 3764 N N . ALA A 1 471 ? 22.254 29.689 26.725 1.00 28.95 471 ALA A N 1
ATOM 3765 C CA . ALA A 1 471 ? 22.515 29.114 28.058 1.00 28.95 471 ALA A CA 1
ATOM 3766 C C . ALA A 1 471 ? 22.598 30.228 29.117 1.00 28.95 471 ALA A C 1
ATOM 3768 O O . ALA A 1 471 ? 23.676 30.747 29.375 1.00 28.95 471 ALA A O 1
ATOM 3769 N N . ALA A 1 472 ? 21.467 30.593 29.725 1.00 29.14 472 ALA A N 1
ATOM 3770 C CA . ALA A 1 472 ? 21.371 31.089 31.108 1.00 29.14 472 ALA A CA 1
ATOM 3771 C C . ALA A 1 472 ? 19.927 31.536 31.373 1.00 29.14 472 ALA A C 1
ATOM 3773 O O . ALA A 1 472 ? 19.459 32.513 30.797 1.00 29.14 472 ALA A O 1
ATOM 3774 N N . GLY A 1 473 ? 19.207 30.821 32.235 1.00 28.14 473 GLY A N 1
ATOM 3775 C CA . GLY A 1 473 ? 17.843 31.207 32.594 1.00 28.14 473 GLY A CA 1
ATOM 3776 C C . GLY A 1 473 ? 17.113 30.205 33.477 1.00 28.14 473 GLY A C 1
ATOM 3777 O O . GLY A 1 473 ? 15.924 29.990 33.288 1.00 28.14 473 GLY A O 1
ATOM 3778 N N . ASN A 1 474 ? 17.818 29.575 34.419 1.00 28.44 474 ASN A N 1
ATOM 3779 C CA . ASN A 1 474 ? 17.203 28.860 35.532 1.00 28.44 474 ASN A CA 1
ATOM 3780 C C . ASN A 1 474 ? 17.523 29.629 36.821 1.00 28.44 474 ASN A C 1
ATOM 3782 O O . ASN A 1 474 ? 18.678 29.977 37.049 1.00 28.44 474 ASN A O 1
ATOM 3786 N N . ALA A 1 475 ? 16.489 29.818 37.647 1.00 28.08 475 ALA A N 1
ATOM 3787 C CA . ALA A 1 475 ? 16.475 30.407 38.991 1.00 28.08 475 ALA A CA 1
ATOM 3788 C C . ALA A 1 475 ? 16.521 31.949 39.096 1.00 28.08 475 ALA A C 1
ATOM 3790 O O . ALA A 1 475 ? 17.585 32.553 39.100 1.00 28.08 475 ALA A O 1
ATOM 3791 N N . LEU A 1 476 ? 15.349 32.574 39.294 1.00 29.45 476 LEU A N 1
ATOM 3792 C CA . LEU A 1 476 ? 14.888 33.123 40.590 1.00 29.45 476 LEU A CA 1
ATOM 3793 C C . LEU A 1 476 ? 13.818 34.213 40.393 1.00 29.45 476 LEU A C 1
ATOM 3795 O O . LEU A 1 476 ? 14.129 35.344 40.041 1.00 29.45 476 LEU A O 1
ATOM 3799 N N . ALA A 1 477 ? 12.571 33.900 40.750 1.00 28.06 477 ALA A N 1
ATOM 3800 C CA . ALA A 1 477 ? 11.627 34.882 41.283 1.00 28.06 477 ALA A CA 1
ATOM 3801 C C . ALA A 1 477 ? 10.604 34.172 42.185 1.00 28.06 477 ALA A C 1
ATOM 3803 O O . ALA A 1 477 ? 9.574 33.678 41.738 1.00 28.06 477 ALA A O 1
ATOM 3804 N N . LYS A 1 478 ? 10.930 34.101 43.482 1.00 35.25 478 LYS A N 1
ATOM 3805 C CA . LYS A 1 478 ? 9.946 34.040 44.567 1.00 35.25 478 LYS A CA 1
ATOM 3806 C C . LYS A 1 478 ? 9.352 35.444 44.708 1.00 35.25 478 LYS A C 1
ATOM 3808 O O . LYS A 1 478 ? 10.068 36.334 45.167 1.00 35.25 478 LYS A O 1
ATOM 3813 N N . LYS A 1 479 ? 8.072 35.612 44.387 1.00 33.69 479 LYS A N 1
ATOM 3814 C CA . LYS A 1 479 ? 7.103 36.304 45.245 1.00 33.69 479 LYS A CA 1
ATOM 3815 C C . LYS A 1 479 ? 5.685 35.953 44.827 1.00 33.69 479 LYS A C 1
ATOM 3817 O O . LYS A 1 479 ? 5.439 35.953 43.604 1.00 33.69 479 LYS A O 1
#

Foldseek 3Di:
DDDDDPPVLPVLLVVLVVVVVVVCVVVVPWDDPDDDPDDDPDDPPDDDDDDDDDDDDDDDDDDDDDDDDDDDDDDDDDDDDDDDPDPPPPPDPPPPPLVPVVNVVVVLVVLLVVLLCLLQVLQVVQVPDDPVVNVVVVVVCVVCVVVVVVVVVVVVVVVVVVQVVQWDAQPPPRDTFGFPDDPVSLVVVLVVVVVVVCVVQVVFWDDCPDPVNVLLVVLLVLLLSLVCVDVQSVVADADETEGADLDQDWAAGLRRYIYGYVNVVVLASGSLQVSLRVLLRVLCNSRVVVSRLVRVVVVVSVVCSNVLSNLSNPPNDPVSSVVVVVVSVVCCCLVPNQVSLQVSSLSSSLRSLLSSLSSLGPSLSNLVSLVSVVVVCVVVVPPFDPSSNHSHGRSNVSSVSSVVSVVVSNVSSVVSVHDDDDPDRVVVVSVVVSVVVVVVVVVVVVPDDDDDDDDDDDDDDDDDDDDDDDDDDDDDDDD

pLDDT: mean 73.64, std 27.17, range [23.16, 98.0]